Protein AF-A0A2H9RMG1-F1 (afdb_monomer_lite)

Secondary structure (DSSP, 8-state):
-EEEEEEE-SS--HHHHHHHHH--SEEEE-GGGS-TT-HHHHHHHHHIIIIII-SEEEEEE-TT-PPPHHHHHHHHHHHHTT-EEEEEE-SSS--HHHHHH-SEEESSHHHHHHHHHH-SSPPPSSPPPPPP---SS--EEEEEES-GGGHHHHHHHHTTSEEE---TTS-HHHHHTT-SEEEEEE-TTSPPPHHHHHHHHHHHHTT--EEEEE--SS--HHHHHH-SEEEESTTHHHHHHHHHH-GGGGSPPHHHHHHHHHHHHHHHTT----TTS--------EEEE-S-HHHHHHHHHHS-TT-EEESS--TT--EEEEEE-TTTTS-HHHHHHHHHHHHTT--EEEEE--SS--HHHHTTSS----SS-THHHHHHHHHH--THHHHTT--SHHHHHHTT--

Foldseek 3Di:
DAAEEEFFDPPDCVLVVVCVVQADLHNYDYLVPADVQFLLSSLCVLCCCLQPVHQEYEYEADEPDDTDLLRLLSLLSCQQQQGAYEYAHCYPDDDPSCVVRHQYYHNDSVVSSVVNNVDNDDGGPHHHQAADDADPQWQEEEEDWPCPVCVVLLVVVVVRHHYDYPDPDDDPSVRPNNGREYEQEDDPPDDRGSGSSSVLSNCQNNVRAYEYEYADPDDDSNSVSSHPYYAYHDCRSVVVVVCSVPVVVVPDDPVVVVVLVVLQVVVVVVPDDDPPDDPDFDAQAEEEEADDPVLLVVLVVQAPPSHDYDPDDDLSHQEYEYEDEPVPVPPPRSVVSVVVCVVNVHFYHYAYPDLPDPVLQCRNFPDHPYDDPVSVVVRVDSNPDTPVVRVVGGDNVVVVSVVSHD

Structure (mmCIF, N/CA/C/O backbone):
data_AF-A0A2H9RMG1-F1
#
_entry.id   AF-A0A2H9RMG1-F1
#
loop_
_atom_site.group_PDB
_atom_site.id
_atom_site.type_symbol
_atom_site.label_atom_id
_atom_site.label_alt_id
_atom_site.label_comp_id
_atom_site.label_asym_id
_atom_site.label_entity_id
_atom_site.label_seq_id
_atom_site.pdbx_PDB_ins_code
_atom_site.Cartn_x
_atom_site.Cartn_y
_atom_site.Cartn_z
_atom_site.occupancy
_atom_site.B_iso_or_equiv
_atom_site.auth_seq_id
_atom_site.auth_comp_id
_atom_site.auth_asym_id
_atom_site.auth_atom_id
_atom_site.pdbx_PDB_model_num
ATOM 1 N N . MET A 1 1 ? -20.054 -7.064 17.976 1.00 65.12 1 MET A N 1
ATOM 2 C CA . MET A 1 1 ? -19.072 -6.031 18.361 1.00 65.12 1 MET A CA 1
ATOM 3 C C . MET A 1 1 ? -18.393 -5.554 17.087 1.00 65.12 1 MET A C 1
ATOM 5 O O . MET A 1 1 ? -18.087 -6.401 16.255 1.00 65.12 1 MET A O 1
ATOM 9 N N . GLU A 1 2 ? -18.265 -4.242 16.871 1.00 84.38 2 GLU A N 1
ATOM 10 C CA . GLU A 1 2 ? -17.514 -3.723 15.718 1.00 84.38 2 GLU A CA 1
ATOM 11 C C . GLU A 1 2 ? -16.011 -3.950 15.925 1.00 84.38 2 GLU A C 1
ATOM 13 O O . GLU A 1 2 ? -15.525 -3.994 17.053 1.00 84.38 2 GLU A O 1
ATOM 18 N N . THR A 1 3 ? -15.284 -4.123 14.829 1.00 90.62 3 THR A N 1
ATOM 19 C CA . THR A 1 3 ? -13.839 -4.359 14.812 1.00 90.62 3 THR A CA 1
ATOM 20 C C . THR A 1 3 ? -13.107 -3.094 14.369 1.00 90.62 3 THR A C 1
ATOM 22 O O . THR A 1 3 ? -13.539 -2.408 13.432 1.00 90.62 3 THR A O 1
ATOM 25 N N . GLY A 1 4 ? -12.009 -2.777 15.052 1.00 91.75 4 GLY A N 1
ATOM 26 C CA . GLY A 1 4 ? -11.131 -1.652 14.734 1.00 91.75 4 GLY A CA 1
ATOM 27 C C . GLY A 1 4 ? -9.724 -2.133 14.398 1.00 91.75 4 GLY A C 1
ATOM 28 O O . GLY A 1 4 ? -9.275 -3.115 14.970 1.00 91.75 4 GLY A O 1
ATOM 29 N N . TYR A 1 5 ? -9.021 -1.448 13.502 1.00 94.25 5 TYR A N 1
ATOM 30 C CA . TYR A 1 5 ? -7.626 -1.753 13.165 1.00 94.25 5 TYR A CA 1
ATOM 31 C C . TYR A 1 5 ? -6.718 -0.563 13.481 1.00 94.25 5 TYR A C 1
ATOM 33 O O . TYR A 1 5 ? -7.057 0.574 13.135 1.00 94.25 5 TYR A O 1
ATOM 41 N N . LEU A 1 6 ? -5.588 -0.819 14.145 1.00 91.94 6 LEU A N 1
ATOM 42 C CA . LEU A 1 6 ? -4.650 0.214 14.597 1.00 91.94 6 LEU A CA 1
ATOM 43 C C . LEU A 1 6 ? -3.576 0.508 13.538 1.00 91.94 6 LEU A C 1
ATOM 45 O O . LEU A 1 6 ? -2.721 -0.327 13.261 1.00 91.94 6 LEU A O 1
ATOM 49 N N . VAL A 1 7 ? -3.555 1.729 13.005 1.00 91.31 7 VAL A N 1
ATOM 50 C CA . VAL A 1 7 ? -2.610 2.196 11.977 1.00 91.31 7 VAL A CA 1
ATOM 51 C C . VAL A 1 7 ? -1.632 3.210 12.563 1.00 91.31 7 VAL A C 1
ATOM 53 O O . VAL A 1 7 ? -2.032 4.209 13.153 1.00 91.31 7 VAL A O 1
ATOM 56 N N . GLY A 1 8 ? -0.330 3.005 12.361 1.00 84.25 8 GLY A N 1
ATOM 57 C CA . GLY A 1 8 ? 0.684 3.994 12.736 1.00 84.25 8 GLY A CA 1
ATOM 58 C C . GLY A 1 8 ? 2.094 3.420 12.827 1.00 84.25 8 GLY A C 1
ATOM 59 O O . GLY A 1 8 ? 2.341 2.253 12.527 1.00 84.25 8 GLY A O 1
ATOM 60 N N . SER A 1 9 ? 3.056 4.231 13.268 1.00 77.38 9 SER A N 1
ATOM 61 C CA . SER A 1 9 ? 4.454 3.785 13.377 1.00 77.38 9 SER A CA 1
ATOM 62 C C . SER A 1 9 ? 4.646 2.718 14.461 1.00 77.38 9 SER A C 1
ATOM 64 O O . SER A 1 9 ? 4.092 2.839 15.552 1.00 77.38 9 SER A O 1
ATOM 66 N N . PHE A 1 10 ? 5.478 1.706 14.193 1.00 70.56 10 PHE A N 1
ATOM 67 C CA . PHE A 1 10 ? 5.946 0.726 15.188 1.00 70.56 10 PHE A CA 1
ATOM 68 C C . PHE A 1 10 ? 7.078 1.256 16.079 1.00 70.56 10 PHE A C 1
ATOM 70 O O . PHE A 1 10 ? 7.370 0.659 17.107 1.00 70.56 10 PHE A O 1
ATOM 77 N N . SER A 1 11 ? 7.709 2.379 15.715 1.00 65.44 11 SER A N 1
ATOM 78 C CA . SER A 1 11 ? 8.874 2.927 16.430 1.00 65.44 11 SER A CA 1
ATOM 79 C C . SER A 1 11 ? 8.563 3.422 17.848 1.00 65.44 11 SER A C 1
ATOM 81 O O . SER A 1 11 ? 9.476 3.660 18.627 1.00 65.44 11 SER A O 1
ATOM 83 N N . ASN A 1 12 ? 7.284 3.631 18.157 1.00 67.12 12 ASN A N 1
ATOM 84 C CA . ASN A 1 12 ? 6.780 3.945 19.485 1.00 67.12 12 ASN A CA 1
ATOM 85 C C . ASN A 1 12 ? 5.403 3.285 19.601 1.00 67.12 12 ASN A C 1
ATOM 87 O O . ASN A 1 12 ? 4.465 3.760 18.966 1.00 67.12 12 ASN A O 1
ATOM 91 N N . SER A 1 13 ? 5.295 2.154 20.300 1.00 70.44 13 SER A N 1
ATOM 92 C CA . SER A 1 13 ? 4.052 1.374 20.369 1.00 70.44 13 SER A CA 1
ATOM 93 C C . SER A 1 13 ? 3.176 1.699 21.576 1.00 70.44 13 SER A C 1
ATOM 95 O O . SER A 1 13 ? 2.075 1.165 21.635 1.00 70.44 13 SER A O 1
ATOM 97 N N . SER A 1 14 ? 3.611 2.576 22.490 1.00 83.56 14 SER A N 1
ATOM 98 C CA . SER A 1 14 ? 2.867 2.878 23.724 1.00 83.56 14 SER A CA 1
ATOM 99 C C . SER A 1 14 ? 1.464 3.425 23.457 1.00 83.56 14 SER A C 1
ATOM 101 O O . SER A 1 14 ? 0.536 3.121 24.197 1.00 83.56 14 SER A O 1
ATOM 103 N N . TRP A 1 15 ? 1.277 4.163 22.359 1.00 88.75 15 TRP A N 1
ATOM 104 C CA . TRP A 1 15 ? -0.052 4.595 21.930 1.00 88.75 15 TRP A CA 1
ATOM 105 C C . TRP A 1 15 ? -0.954 3.398 21.602 1.00 88.75 15 TRP A C 1
ATOM 107 O O . TRP A 1 15 ? -2.116 3.400 21.976 1.00 88.75 15 TRP A O 1
ATOM 117 N N . ARG A 1 16 ? -0.448 2.332 20.959 1.00 90.62 16 ARG A N 1
ATOM 118 C CA . ARG A 1 16 ? -1.270 1.141 20.671 1.00 90.62 16 ARG A CA 1
ATOM 119 C C . ARG A 1 16 ? -1.731 0.494 21.959 1.00 90.62 16 ARG A C 1
ATOM 121 O O . ARG A 1 16 ? -2.907 0.174 22.070 1.00 90.62 16 ARG A O 1
ATOM 128 N N . ASP A 1 17 ? -0.809 0.333 22.905 1.00 91.25 17 ASP A N 1
ATOM 129 C CA . ASP A 1 17 ? -1.108 -0.228 24.221 1.00 91.25 17 ASP A CA 1
ATOM 130 C C . ASP A 1 17 ? -2.188 0.616 24.917 1.00 91.25 17 ASP A C 1
ATOM 132 O O . ASP A 1 17 ? -3.191 0.069 25.368 1.00 91.25 17 ASP A O 1
ATOM 136 N N . PHE A 1 18 ? -2.088 1.948 24.847 1.00 93.94 18 PHE A N 1
ATOM 137 C CA . PHE A 1 18 ? -3.126 2.854 25.341 1.00 93.94 18 PHE A CA 1
ATOM 138 C C . PHE A 1 18 ? -4.505 2.605 24.700 1.00 93.94 18 PHE A C 1
ATOM 140 O O . PHE A 1 18 ? -5.491 2.467 25.427 1.00 93.94 18 PHE A O 1
ATOM 147 N N . TYR A 1 19 ? -4.616 2.495 23.368 1.00 95.00 19 TYR A N 1
ATOM 148 C CA . TYR A 1 19 ? -5.911 2.188 22.732 1.00 95.00 19 TYR A CA 1
ATOM 149 C C . TYR A 1 19 ? -6.415 0.787 23.097 1.00 95.00 19 TYR A C 1
ATOM 151 O O . TYR A 1 19 ? -7.602 0.635 23.376 1.00 95.00 19 TYR A O 1
ATOM 159 N N . LEU A 1 20 ? -5.543 -0.225 23.127 1.00 94.06 20 LEU A N 1
ATOM 160 C CA . LEU A 1 20 ? -5.902 -1.601 23.497 1.00 94.06 20 LEU A CA 1
ATOM 161 C C . LEU A 1 20 ? -6.436 -1.689 24.933 1.00 94.06 20 LEU A C 1
ATOM 163 O O . LEU A 1 20 ? -7.386 -2.423 25.205 1.00 94.06 20 LEU A O 1
ATOM 167 N N . GLU A 1 21 ? -5.856 -0.920 25.850 1.00 95.88 21 GLU A N 1
ATOM 168 C CA . GLU A 1 21 ? -6.264 -0.885 27.250 1.00 95.88 21 GLU A CA 1
ATOM 169 C C . GLU A 1 21 ? -7.537 -0.069 27.478 1.00 95.88 21 GLU A C 1
ATOM 171 O O . GLU A 1 21 ? -8.336 -0.431 28.346 1.00 95.88 21 GLU A O 1
ATOM 176 N N . ASN A 1 22 ? -7.760 1.006 26.716 1.00 96.94 22 ASN A N 1
ATOM 177 C CA . ASN A 1 22 ? -8.802 1.986 27.030 1.00 96.94 22 ASN A CA 1
ATOM 178 C C . ASN A 1 22 ? -10.025 1.943 26.100 1.00 96.94 22 ASN A C 1
ATOM 180 O O . ASN A 1 22 ? -11.105 2.373 26.508 1.00 96.94 22 ASN A O 1
ATOM 184 N N . VAL A 1 23 ? -9.929 1.380 24.893 1.00 94.94 23 VAL A N 1
ATOM 185 C CA . VAL A 1 23 ? -11.098 1.153 24.027 1.00 94.94 23 VAL A CA 1
ATOM 186 C C . VAL A 1 23 ? -11.829 -0.116 24.462 1.00 94.94 23 VAL A C 1
ATOM 188 O O . VAL A 1 23 ? -11.257 -1.201 24.500 1.00 94.94 23 VAL A O 1
ATOM 191 N N . LYS A 1 24 ? -13.120 0.013 24.785 1.00 91.25 24 LYS A N 1
ATOM 192 C CA . LYS A 1 24 ? -13.972 -1.092 25.268 1.00 91.25 24 LYS A CA 1
ATOM 193 C C . LYS A 1 24 ? -15.101 -1.455 24.308 1.00 91.25 24 LYS A C 1
ATOM 195 O O . LYS A 1 24 ? -15.663 -2.543 24.407 1.00 91.25 24 LYS A O 1
ATOM 200 N N . THR A 1 25 ? -15.442 -0.560 23.385 1.00 91.25 25 THR A N 1
ATOM 201 C CA . THR A 1 25 ? -16.570 -0.733 22.455 1.00 91.25 25 THR A CA 1
ATOM 202 C C . THR A 1 25 ? -16.189 -1.419 21.141 1.00 91.25 25 THR A C 1
ATOM 204 O O . THR A 1 25 ? -17.072 -1.924 20.444 1.00 91.25 25 THR A O 1
ATOM 207 N N . LEU A 1 26 ? -14.893 -1.490 20.816 1.00 91.38 26 LEU A N 1
ATOM 208 C CA . LEU A 1 26 ? -14.371 -2.142 19.614 1.00 91.38 26 LEU A CA 1
ATOM 209 C C . LEU A 1 26 ? -13.474 -3.329 19.965 1.00 91.38 26 LEU A C 1
ATOM 211 O O . LEU A 1 26 ? -12.643 -3.246 20.865 1.00 91.38 26 LEU A O 1
ATOM 215 N N . ALA A 1 27 ? -13.581 -4.400 19.181 1.00 91.44 27 ALA A N 1
ATOM 216 C CA . ALA A 1 27 ? -12.562 -5.440 19.142 1.00 91.44 27 ALA A CA 1
ATOM 217 C C . ALA A 1 27 ? -11.395 -4.938 18.279 1.00 91.44 27 ALA A C 1
ATOM 219 O O . ALA A 1 27 ? -11.506 -4.876 17.052 1.00 91.44 27 ALA A O 1
ATOM 220 N N . LEU A 1 28 ? -10.310 -4.513 18.925 1.00 92.06 28 LEU A N 1
ATOM 221 C CA . LEU A 1 28 ? -9.150 -3.954 18.240 1.00 92.06 28 LEU A CA 1
ATOM 222 C C . LEU A 1 28 ? -8.215 -5.053 17.734 1.00 92.06 28 LEU A C 1
ATOM 224 O O . LEU A 1 28 ? -7.797 -5.930 18.486 1.00 92.06 28 LEU A O 1
ATOM 228 N N . ASN A 1 29 ? -7.876 -4.969 16.455 1.00 88.81 29 ASN A N 1
ATOM 229 C CA . ASN A 1 29 ? -6.827 -5.738 15.821 1.00 88.81 29 ASN A CA 1
ATOM 230 C C . ASN A 1 29 ? -5.506 -4.947 15.911 1.00 88.81 29 ASN A C 1
ATOM 232 O O . ASN A 1 29 ? -5.428 -3.784 15.493 1.00 88.81 29 ASN A O 1
ATOM 236 N N . ASP A 1 30 ? -4.486 -5.597 16.477 1.00 84.06 30 ASP A N 1
ATOM 237 C CA . ASP A 1 30 ? -3.131 -5.074 16.608 1.00 84.06 30 ASP A CA 1
ATOM 238 C C . ASP A 1 30 ? -2.196 -5.700 15.554 1.00 84.06 30 ASP A C 1
ATOM 240 O O . ASP A 1 30 ? -1.881 -6.894 15.658 1.00 84.06 30 ASP A O 1
ATOM 244 N N . PRO A 1 31 ? -1.653 -4.900 14.616 1.00 78.38 31 PRO A N 1
ATOM 245 C CA . PRO A 1 31 ? -0.713 -5.375 13.600 1.00 78.38 31 PRO A CA 1
ATOM 246 C C . PRO A 1 31 ? 0.540 -6.067 14.161 1.00 78.38 31 PRO A C 1
ATOM 248 O O . PRO A 1 31 ? 1.201 -6.827 13.456 1.00 78.38 31 PRO A O 1
ATOM 251 N N . ARG A 1 32 ? 0.911 -5.827 15.432 1.00 77.12 32 ARG A N 1
ATOM 252 C CA . ARG A 1 32 ? 2.043 -6.521 16.081 1.00 77.12 32 ARG A CA 1
ATOM 253 C C . ARG A 1 32 ? 1.809 -8.025 16.241 1.00 77.12 32 ARG A C 1
ATOM 255 O O . ARG A 1 32 ? 2.771 -8.764 16.422 1.00 77.12 32 ARG A O 1
ATOM 262 N N . THR A 1 33 ? 0.555 -8.468 16.194 1.00 75.88 33 THR A N 1
ATOM 263 C CA . THR A 1 33 ? 0.169 -9.875 16.373 1.00 75.88 33 THR A CA 1
ATOM 264 C C . THR A 1 33 ? 0.079 -10.653 15.058 1.00 75.88 33 THR A C 1
ATOM 266 O O . THR A 1 33 ? -0.127 -11.865 15.083 1.00 75.88 33 THR A O 1
ATOM 269 N N . HIS A 1 34 ? 0.254 -9.981 13.917 1.00 70.25 34 HIS A N 1
ATOM 270 C CA . HIS A 1 34 ? 0.175 -10.592 12.591 1.00 70.25 34 HIS A CA 1
ATOM 271 C C . HIS A 1 34 ? 1.422 -11.406 12.242 1.00 70.25 34 HIS A C 1
ATOM 273 O O . HIS A 1 34 ? 2.535 -11.119 12.698 1.00 70.25 34 HIS A O 1
ATOM 279 N N . GLU A 1 35 ? 1.252 -12.428 11.402 1.00 58.03 35 GLU A N 1
ATOM 280 C CA . GLU A 1 35 ? 2.351 -13.304 11.022 1.00 58.03 35 GLU A CA 1
ATOM 281 C C . GLU A 1 35 ? 3.311 -12.593 10.060 1.00 58.03 35 GLU A C 1
ATOM 283 O O . GLU A 1 35 ? 3.073 -12.446 8.860 1.00 58.03 35 GLU A O 1
ATOM 288 N N . GLN A 1 36 ? 4.490 -12.232 10.567 1.00 56.91 36 GLN A N 1
ATOM 289 C CA . GLN A 1 36 ? 5.537 -11.574 9.779 1.00 56.91 36 GLN A CA 1
ATOM 290 C C . GLN A 1 36 ? 6.405 -12.555 8.971 1.00 56.91 36 GLN A C 1
ATOM 292 O O . GLN A 1 36 ? 7.594 -12.323 8.756 1.00 56.91 36 GLN A O 1
ATOM 297 N N . SER A 1 37 ? 5.838 -13.673 8.512 1.00 42.31 37 SER A N 1
ATOM 298 C CA . SER A 1 37 ? 6.599 -14.715 7.805 1.00 42.31 37 SER A CA 1
ATOM 299 C C . SER A 1 37 ? 7.000 -14.308 6.379 1.00 42.31 37 SER A C 1
ATOM 301 O O . SER A 1 37 ? 7.954 -14.851 5.822 1.00 42.31 37 SER A O 1
ATOM 303 N N . SER A 1 38 ? 6.314 -13.326 5.776 1.00 46.25 38 SER A N 1
ATOM 304 C CA . SER A 1 38 ? 6.755 -12.654 4.547 1.00 46.25 38 SER A CA 1
ATOM 305 C C . SER A 1 38 ? 6.068 -11.301 4.347 1.00 46.25 38 SER A C 1
ATOM 307 O O . SER A 1 38 ? 4.957 -11.084 4.806 1.00 46.25 38 SER A O 1
ATOM 309 N N . ILE A 1 39 ? 6.667 -10.412 3.550 1.00 52.41 39 ILE A N 1
ATOM 310 C CA . ILE A 1 39 ? 6.064 -9.107 3.212 1.00 52.41 39 ILE A CA 1
ATOM 311 C C . ILE A 1 39 ? 4.753 -9.213 2.427 1.00 52.41 39 ILE A C 1
ATOM 313 O O . ILE A 1 39 ? 3.907 -8.335 2.549 1.00 52.41 39 ILE A O 1
ATOM 317 N N . LYS A 1 40 ? 4.563 -10.261 1.608 1.00 52.53 40 LYS A N 1
ATOM 318 C CA . LYS A 1 40 ? 3.265 -10.440 0.938 1.00 52.53 40 LYS A CA 1
ATOM 319 C C . LYS A 1 40 ? 2.202 -10.842 1.954 1.00 52.53 40 LYS A C 1
ATOM 321 O O . LYS A 1 40 ? 1.119 -10.286 1.903 1.00 52.53 40 LYS A O 1
ATOM 326 N N . ARG A 1 41 ? 2.525 -11.772 2.853 1.00 55.16 41 ARG A N 1
ATOM 327 C CA . ARG A 1 41 ? 1.591 -12.223 3.881 1.00 55.16 41 ARG A CA 1
ATOM 328 C C . ARG A 1 41 ? 1.269 -11.111 4.873 1.00 55.16 41 ARG A C 1
ATOM 330 O O . ARG A 1 41 ? 0.099 -10.885 5.115 1.00 55.16 41 ARG A O 1
ATOM 337 N N . LEU A 1 42 ? 2.274 -10.351 5.307 1.00 56.53 42 LEU A N 1
ATOM 338 C CA . LEU A 1 42 ? 2.092 -9.145 6.113 1.00 56.53 42 LEU A CA 1
ATOM 339 C C . LEU A 1 42 ? 1.134 -8.164 5.428 1.00 56.53 42 LEU A C 1
ATOM 341 O O . LEU A 1 42 ? 0.157 -7.753 6.029 1.00 56.53 42 LEU A O 1
ATOM 345 N N . ASN A 1 43 ? 1.344 -7.855 4.145 1.00 63.44 43 ASN A N 1
ATOM 346 C CA . ASN A 1 43 ? 0.417 -6.992 3.413 1.00 63.44 43 ASN A CA 1
ATOM 347 C C . ASN A 1 43 ? -0.980 -7.625 3.255 1.00 63.44 43 ASN A C 1
ATOM 349 O O . ASN A 1 43 ? -1.978 -6.928 3.359 1.00 63.44 43 ASN A O 1
ATOM 353 N N . ASP A 1 44 ? -1.085 -8.919 2.961 1.00 66.38 44 ASP A N 1
ATOM 354 C CA . ASP A 1 44 ? -2.384 -9.573 2.769 1.00 66.38 44 ASP A CA 1
ATOM 355 C C . ASP A 1 44 ? -3.170 -9.653 4.096 1.00 66.38 44 ASP A C 1
ATOM 357 O O . ASP A 1 44 ? -4.388 -9.468 4.093 1.00 66.38 44 ASP A O 1
ATOM 361 N N . GLU A 1 45 ? -2.486 -9.876 5.221 1.00 67.62 45 GLU A N 1
ATOM 362 C CA . GLU A 1 45 ? -3.054 -9.865 6.572 1.00 67.62 45 GLU A CA 1
ATOM 363 C C . GLU A 1 45 ? -3.409 -8.440 7.002 1.00 67.62 45 GLU A C 1
ATOM 365 O O . GLU A 1 45 ? -4.573 -8.190 7.297 1.00 67.62 45 GLU A O 1
ATOM 370 N N . ASP A 1 46 ? -2.486 -7.478 6.923 1.00 72.75 46 ASP A N 1
ATOM 371 C CA . ASP A 1 46 ? -2.734 -6.079 7.296 1.00 72.75 46 ASP A CA 1
ATOM 372 C C . ASP A 1 46 ? -3.876 -5.473 6.470 1.00 72.75 46 ASP A C 1
ATOM 374 O O . ASP A 1 46 ? -4.822 -4.921 7.027 1.00 72.75 46 ASP A O 1
ATOM 378 N N . PHE A 1 47 ? -3.871 -5.623 5.139 1.00 76.31 47 PHE A N 1
ATOM 379 C CA . PHE A 1 47 ? -4.947 -5.097 4.287 1.00 76.31 47 PHE A CA 1
ATOM 380 C C . PHE A 1 47 ? -6.232 -5.933 4.366 1.00 76.31 47 PHE A C 1
ATOM 382 O O . PHE A 1 47 ? -7.324 -5.401 4.150 1.00 76.31 47 PHE A O 1
ATOM 389 N N . GLY A 1 48 ? -6.142 -7.225 4.687 1.00 74.31 48 GLY A N 1
ATOM 390 C CA . GLY A 1 48 ? -7.302 -8.073 4.950 1.00 74.31 48 GLY A CA 1
ATOM 391 C C . GLY A 1 48 ? -8.015 -7.684 6.246 1.00 74.31 48 GLY A C 1
ATOM 392 O O . GLY A 1 48 ? -9.242 -7.525 6.268 1.00 74.31 48 GLY A O 1
ATOM 393 N N . GLU A 1 49 ? -7.253 -7.479 7.314 1.00 77.38 49 GLU A N 1
ATOM 394 C CA . GLU A 1 49 ? -7.738 -7.088 8.635 1.00 77.38 49 GLU A CA 1
ATOM 395 C C . GLU A 1 49 ? -8.233 -5.639 8.639 1.00 77.38 49 GLU A C 1
ATOM 397 O O . GLU A 1 49 ? -9.378 -5.381 9.016 1.00 77.38 49 GLU A O 1
ATOM 402 N N . ASN A 1 50 ? -7.443 -4.702 8.114 1.00 77.31 50 ASN A N 1
ATOM 403 C CA . ASN A 1 50 ? -7.823 -3.300 7.944 1.00 77.31 50 ASN A CA 1
ATOM 404 C C . ASN A 1 50 ? -9.027 -3.132 7.003 1.00 77.31 50 ASN A C 1
ATOM 406 O O . ASN A 1 50 ? -10.045 -2.510 7.341 1.00 77.31 50 ASN A O 1
ATOM 410 N N . GLY A 1 51 ? -8.896 -3.671 5.792 1.00 66.31 51 GLY A N 1
ATOM 411 C CA . GLY A 1 51 ? -9.784 -3.378 4.681 1.00 66.31 51 GLY A CA 1
ATOM 412 C C . GLY A 1 51 ? -11.089 -4.153 4.763 1.00 66.31 51 GLY A C 1
ATOM 413 O O . GLY A 1 51 ? -12.167 -3.561 4.694 1.00 66.31 51 GLY A O 1
ATOM 414 N N . THR A 1 52 ? -11.012 -5.478 4.890 1.00 70.19 52 THR A N 1
ATOM 415 C CA . THR A 1 52 ? -12.193 -6.354 4.806 1.00 70.19 52 THR A CA 1
ATOM 416 C C . THR A 1 52 ? -12.828 -6.711 6.142 1.00 70.19 52 THR A C 1
ATOM 418 O O . THR A 1 52 ? -14.048 -6.851 6.179 1.00 70.19 52 THR A O 1
ATOM 421 N N . LYS A 1 53 ? -12.044 -6.893 7.209 1.00 77.56 53 LYS A N 1
ATOM 422 C CA . LYS A 1 53 ? -12.565 -7.428 8.480 1.00 77.56 53 LYS A CA 1
ATOM 423 C C . LYS A 1 53 ? -12.883 -6.353 9.511 1.00 77.56 53 LYS A C 1
ATOM 425 O O . LYS A 1 53 ? -13.766 -6.562 10.339 1.00 77.56 53 LYS A O 1
ATOM 430 N N . SER A 1 54 ? -12.200 -5.214 9.458 1.00 84.44 54 SER A N 1
ATOM 431 C CA . SER A 1 54 ? -12.453 -4.085 10.353 1.00 84.44 54 SER A CA 1
ATOM 432 C C . SER A 1 54 ? -13.520 -3.157 9.788 1.00 84.44 54 SER A C 1
ATOM 434 O O . SER A 1 54 ? -13.588 -2.946 8.580 1.00 84.44 54 SER A O 1
ATOM 436 N N . ASN A 1 55 ? -14.320 -2.521 10.641 1.00 84.94 55 ASN A N 1
ATOM 437 C CA . ASN A 1 55 ? -15.259 -1.460 10.234 1.00 84.94 55 ASN A CA 1
ATOM 438 C C . ASN A 1 55 ? -14.634 -0.068 10.387 1.00 84.94 55 ASN A C 1
ATOM 440 O O . ASN A 1 55 ? -14.928 0.850 9.614 1.00 84.94 55 ASN A O 1
ATOM 444 N N . VAL A 1 56 ? -13.710 0.049 11.339 1.00 92.56 56 VAL A N 1
ATOM 445 C CA . VAL A 1 56 ? -13.051 1.292 11.736 1.00 92.56 56 VAL A CA 1
ATOM 446 C C . VAL A 1 56 ? -11.540 1.129 11.599 1.00 92.56 56 VAL A C 1
ATOM 448 O O . VAL A 1 56 ? -10.993 0.078 11.919 1.00 92.56 56 VAL A O 1
ATOM 451 N N . VAL A 1 57 ? -10.863 2.163 11.114 1.00 94.88 57 VAL A N 1
ATOM 452 C CA . VAL A 1 57 ? -9.413 2.326 11.267 1.00 94.88 57 VAL A CA 1
ATOM 453 C C . VAL A 1 57 ? -9.169 3.428 12.276 1.00 94.88 57 VAL A C 1
ATOM 455 O O . VAL A 1 57 ? -9.786 4.487 12.176 1.00 94.88 57 VAL A O 1
ATOM 458 N N . ILE A 1 58 ? -8.269 3.173 13.219 1.00 95.19 58 ILE A N 1
ATOM 459 C CA . ILE A 1 58 ? -7.762 4.163 14.162 1.00 95.19 58 ILE A CA 1
ATOM 460 C C . ILE A 1 58 ? -6.317 4.427 13.774 1.00 95.19 58 ILE A C 1
ATOM 462 O O . ILE A 1 58 ? -5.457 3.560 13.913 1.00 95.19 58 ILE A O 1
ATOM 466 N N . LEU A 1 59 ? -6.068 5.612 13.242 1.00 94.81 59 LEU A N 1
ATOM 467 C CA . LEU A 1 59 ? -4.763 6.064 12.815 1.00 94.81 59 LEU A CA 1
ATOM 468 C C . LEU A 1 59 ? -4.166 6.986 13.870 1.00 94.81 59 LEU A C 1
ATOM 470 O O . LEU A 1 59 ? -4.820 7.928 14.308 1.00 94.81 59 LEU A O 1
ATOM 474 N N . HIS A 1 60 ? -2.905 6.753 14.221 1.00 93.38 60 HIS A N 1
ATOM 475 C CA . HIS A 1 60 ? -2.180 7.579 15.175 1.00 93.38 60 HIS A CA 1
ATOM 476 C C . HIS A 1 60 ? -0.872 8.120 14.588 1.00 93.38 60 HIS A C 1
ATOM 478 O O . HIS A 1 60 ? -0.005 7.364 14.126 1.00 93.38 60 HIS A O 1
ATOM 484 N N . ARG A 1 61 ? -0.706 9.444 14.658 1.00 91.56 61 ARG A N 1
ATOM 485 C CA . ARG A 1 61 ? 0.508 10.158 14.260 1.00 91.56 61 ARG A CA 1
ATOM 486 C C . ARG A 1 61 ? 1.097 10.904 15.459 1.00 91.56 61 ARG A C 1
ATOM 488 O O . ARG A 1 61 ? 0.552 11.898 15.927 1.00 91.56 61 ARG A O 1
ATOM 495 N N . ASN A 1 62 ? 2.264 10.433 15.904 1.00 86.81 62 ASN A N 1
ATOM 496 C CA . ASN A 1 62 ? 3.032 11.045 16.990 1.00 86.81 62 ASN A CA 1
ATOM 497 C C . ASN A 1 62 ? 3.466 12.486 16.657 1.00 86.81 62 ASN A C 1
ATOM 499 O O . ASN A 1 62 ? 3.769 12.813 15.503 1.00 86.81 62 ASN A O 1
ATOM 503 N N . GLN A 1 63 ? 3.611 13.306 17.699 1.00 88.50 63 GLN A N 1
ATOM 504 C CA . GLN A 1 63 ? 4.143 14.662 17.592 1.00 88.50 63 GLN A CA 1
ATOM 505 C C . GLN A 1 63 ? 5.577 14.653 17.034 1.00 88.50 63 GLN A C 1
ATOM 507 O O . GLN A 1 63 ? 6.431 13.870 17.453 1.00 88.50 63 GLN A O 1
ATOM 512 N N . GLY A 1 64 ? 5.839 15.518 16.056 1.00 83.19 64 GLY A N 1
ATOM 513 C CA . GLY A 1 64 ? 7.116 15.644 15.356 1.00 83.19 64 GLY A CA 1
ATOM 514 C C . GLY A 1 64 ? 7.489 14.444 14.481 1.00 83.19 64 GLY A C 1
ATOM 515 O O . GLY A 1 64 ? 8.640 14.345 14.053 1.00 83.19 64 GLY A O 1
ATOM 516 N N . LYS A 1 65 ? 6.571 13.499 14.233 1.00 82.06 65 LYS A N 1
ATOM 517 C CA . LYS A 1 65 ? 6.840 12.288 13.445 1.00 82.06 65 LYS A CA 1
ATOM 518 C C . LYS A 1 65 ? 5.929 12.193 12.225 1.00 82.06 65 LYS A C 1
ATOM 520 O O . LYS A 1 65 ? 4.768 12.605 12.234 1.00 82.06 65 LYS A O 1
ATOM 525 N N . SER A 1 66 ? 6.460 11.602 11.161 1.00 75.62 66 SER A N 1
ATOM 526 C CA . SER A 1 66 ? 5.660 11.109 10.044 1.00 75.62 66 SER A CA 1
ATOM 527 C C . SER A 1 66 ? 5.020 9.764 10.396 1.00 75.62 66 SER A C 1
ATOM 529 O O . SER A 1 66 ? 5.462 9.052 11.304 1.00 75.62 66 SER A O 1
ATOM 531 N N . LEU A 1 67 ? 3.972 9.405 9.658 1.00 80.81 67 LEU A N 1
ATOM 532 C CA . LEU A 1 67 ? 3.462 8.040 9.665 1.00 80.81 67 LEU A CA 1
ATOM 533 C C . LEU A 1 67 ? 4.444 7.077 8.991 1.00 80.81 67 LEU A C 1
ATOM 535 O O . LEU A 1 67 ? 5.313 7.480 8.213 1.00 80.81 67 LEU A O 1
ATOM 539 N N . GLY A 1 68 ? 4.263 5.783 9.261 1.00 78.88 68 GLY A N 1
ATOM 540 C CA . GLY A 1 68 ? 4.903 4.746 8.463 1.00 78.88 68 GLY A CA 1
ATOM 541 C C . GLY A 1 68 ? 4.423 4.821 7.014 1.00 78.88 68 GLY A C 1
ATOM 542 O O . GLY A 1 68 ? 3.262 5.130 6.752 1.00 78.88 68 GLY A O 1
ATOM 543 N N . THR A 1 69 ? 5.304 4.517 6.061 1.00 77.25 69 THR A N 1
ATOM 544 C CA . THR A 1 69 ? 4.994 4.593 4.626 1.00 77.25 69 THR A CA 1
ATOM 545 C C . THR A 1 69 ? 3.713 3.833 4.267 1.00 77.25 69 THR A C 1
ATOM 547 O O . THR A 1 69 ? 2.868 4.360 3.552 1.00 77.25 69 THR A O 1
ATOM 550 N N . THR A 1 70 ? 3.519 2.623 4.801 1.00 83.12 70 THR A N 1
ATOM 551 C CA . THR A 1 70 ? 2.328 1.792 4.543 1.00 83.12 70 THR A CA 1
ATOM 552 C C . THR A 1 70 ? 1.035 2.359 5.116 1.00 83.12 70 THR A C 1
ATOM 554 O O . THR A 1 70 ? -0.025 2.085 4.559 1.00 83.12 70 THR A O 1
ATOM 557 N N . SER A 1 71 ? 1.103 3.201 6.149 1.00 89.25 71 SER A N 1
ATOM 558 C CA . SER A 1 71 ? -0.078 3.767 6.808 1.00 89.25 71 SER A CA 1
ATOM 559 C C . SER A 1 71 ? -0.935 4.605 5.865 1.00 89.25 71 SER A C 1
ATOM 561 O O . SER A 1 71 ? -2.159 4.552 5.927 1.00 89.25 71 SER A O 1
ATOM 563 N N . TYR A 1 72 ? -0.326 5.319 4.916 1.00 92.31 72 TYR A N 1
ATOM 564 C CA . TYR A 1 72 ? -1.095 6.054 3.909 1.00 92.31 72 TYR A CA 1
ATOM 565 C C . TYR A 1 72 ? -1.842 5.118 2.947 1.00 92.31 72 TYR A C 1
ATOM 567 O O . TYR A 1 72 ? -2.975 5.411 2.563 1.00 92.31 72 TYR A O 1
ATOM 575 N N . ALA A 1 73 ? -1.259 3.968 2.591 1.00 91.75 73 ALA A N 1
ATOM 576 C CA . ALA A 1 73 ? -1.940 2.964 1.772 1.00 91.75 73 ALA A CA 1
ATOM 577 C C . ALA A 1 73 ? -3.083 2.292 2.545 1.00 91.75 73 ALA A C 1
ATOM 579 O O . ALA A 1 73 ? -4.148 2.054 1.982 1.00 91.75 73 ALA A O 1
ATOM 580 N N . GLU A 1 74 ? -2.894 2.039 3.837 1.00 91.88 74 GLU A N 1
ATOM 581 C CA . GLU A 1 74 ? -3.924 1.529 4.743 1.00 91.88 74 GLU A CA 1
ATOM 582 C C . GLU A 1 74 ? -5.139 2.472 4.823 1.00 91.88 74 GLU A C 1
ATOM 584 O O . GLU A 1 74 ? -6.283 2.021 4.729 1.00 91.88 74 GLU A O 1
ATOM 589 N N . VAL A 1 75 ? -4.905 3.787 4.907 1.00 93.19 75 VAL A N 1
ATOM 590 C CA . VAL A 1 75 ? -5.961 4.816 4.840 1.00 93.19 75 VAL A CA 1
ATOM 591 C C . VAL A 1 75 ? -6.637 4.820 3.469 1.00 93.19 75 VAL A C 1
ATOM 593 O O . VAL A 1 75 ? -7.865 4.868 3.388 1.00 93.19 75 VAL A O 1
ATOM 596 N N . GLY A 1 76 ? -5.859 4.734 2.387 1.00 93.62 76 GLY A N 1
ATOM 597 C CA . GLY A 1 76 ? -6.379 4.670 1.020 1.00 93.62 76 GLY A CA 1
ATOM 598 C C . GLY A 1 76 ? -7.300 3.473 0.789 1.00 93.62 76 GLY A C 1
ATOM 599 O O . GLY A 1 76 ? -8.411 3.636 0.282 1.00 93.62 76 GLY A O 1
ATOM 600 N N . ASP A 1 77 ? -6.885 2.279 1.215 1.00 92.75 77 ASP A N 1
ATOM 601 C CA . ASP A 1 77 ? -7.695 1.061 1.117 1.00 92.75 77 ASP A CA 1
ATOM 602 C C . ASP A 1 77 ? -9.012 1.223 1.894 1.00 92.75 77 ASP A C 1
ATOM 604 O O . ASP A 1 77 ? -10.102 1.037 1.335 1.00 92.75 77 ASP A O 1
ATOM 608 N N . LYS A 1 78 ? -8.932 1.705 3.144 1.00 93.50 78 LYS A N 1
ATOM 609 C CA . LYS A 1 78 ? -10.114 1.931 3.982 1.00 93.50 78 LYS A CA 1
ATOM 610 C C . LYS A 1 78 ? -11.078 2.947 3.382 1.00 93.50 78 LYS A C 1
ATOM 612 O O . LYS A 1 78 ? -12.297 2.728 3.362 1.00 93.50 78 LYS A O 1
ATOM 617 N N . ARG A 1 79 ? -10.534 4.039 2.843 1.00 92.94 79 ARG A N 1
ATOM 618 C CA . ARG A 1 79 ? -11.296 5.114 2.208 1.00 92.94 79 ARG A CA 1
ATOM 619 C C . ARG A 1 79 ? -12.052 4.618 0.981 1.00 92.94 79 ARG A C 1
ATOM 621 O O . ARG A 1 79 ? -13.211 5.003 0.803 1.00 92.94 79 ARG A O 1
ATOM 628 N N . ALA A 1 80 ? -11.449 3.759 0.154 1.00 92.31 80 ALA A N 1
ATOM 629 C CA . ALA A 1 80 ? -12.127 3.145 -0.993 1.00 92.31 80 ALA A CA 1
ATOM 630 C C . ALA A 1 80 ? -13.322 2.291 -0.567 1.00 92.31 80 ALA A C 1
ATOM 632 O O . ALA A 1 80 ? -14.358 2.303 -1.230 1.00 92.31 80 ALA A O 1
ATOM 633 N N . ARG A 1 81 ? -13.202 1.571 0.547 1.00 91.38 81 ARG A N 1
ATOM 634 C CA . ARG A 1 81 ? -14.256 0.682 1.054 1.00 91.38 81 ARG A CA 1
ATOM 635 C C . ARG A 1 81 ? -15.369 1.412 1.802 1.00 91.38 81 ARG A C 1
ATOM 637 O O . ARG A 1 81 ? -16.357 0.783 2.160 1.00 91.38 81 ARG A O 1
ATOM 644 N N . GLY A 1 82 ? -15.239 2.725 2.011 1.00 91.50 82 GLY A N 1
ATOM 645 C CA . GLY A 1 82 ? -16.209 3.514 2.774 1.00 91.50 82 GLY A CA 1
ATOM 646 C C . GLY A 1 82 ? -16.201 3.180 4.265 1.00 91.50 82 GLY A C 1
ATOM 647 O O . GLY A 1 82 ? -17.225 3.315 4.928 1.00 91.50 82 GLY A O 1
ATOM 648 N N . GLY A 1 83 ? -15.070 2.693 4.782 1.00 91.94 83 GLY A N 1
ATOM 649 C CA . GLY A 1 83 ? -14.895 2.456 6.210 1.00 91.94 83 GLY A CA 1
ATOM 650 C C . GLY A 1 83 ? -14.731 3.761 6.986 1.00 91.94 83 GLY A C 1
ATOM 651 O O . GLY A 1 83 ? -14.398 4.798 6.405 1.00 91.94 83 GLY A O 1
ATOM 652 N N . ALA A 1 84 ? -14.996 3.731 8.293 1.00 95.12 84 ALA A N 1
ATOM 653 C CA . ALA A 1 84 ? -14.732 4.885 9.148 1.00 95.12 84 ALA A CA 1
ATOM 654 C C . ALA A 1 84 ? -13.226 4.987 9.410 1.00 95.12 84 ALA A C 1
ATOM 656 O O . ALA A 1 84 ? -12.573 3.975 9.669 1.00 95.12 84 ALA A O 1
ATOM 657 N N . ILE A 1 85 ? -12.688 6.200 9.335 1.00 96.25 85 ILE A N 1
ATOM 658 C CA . ILE A 1 85 ? -11.279 6.488 9.614 1.00 96.25 85 ILE A CA 1
ATOM 659 C C . ILE A 1 85 ? -11.251 7.521 10.731 1.00 96.25 85 ILE A C 1
ATOM 661 O O . ILE A 1 85 ? -11.785 8.618 10.569 1.00 96.25 85 ILE A O 1
ATOM 665 N N . ILE A 1 86 ? -10.697 7.138 11.871 1.00 97.06 86 ILE A N 1
ATOM 666 C CA . ILE A 1 86 ? -10.473 8.001 13.023 1.00 97.06 86 ILE A CA 1
ATOM 667 C C . ILE A 1 86 ? -8.990 8.320 13.042 1.00 97.06 86 ILE A C 1
ATOM 669 O O . ILE A 1 86 ? -8.179 7.402 13.102 1.00 97.06 86 ILE A O 1
ATOM 673 N N . THR A 1 87 ? -8.644 9.597 12.992 1.00 96.62 87 THR A N 1
ATOM 674 C CA . THR A 1 87 ? -7.257 10.050 13.024 1.00 96.62 87 THR A CA 1
ATOM 675 C C . THR A 1 87 ? -6.999 10.811 14.308 1.00 96.62 87 THR A C 1
ATOM 677 O O . THR A 1 87 ? -7.705 11.768 14.616 1.00 96.62 87 THR A O 1
ATOM 680 N N . THR A 1 88 ? -5.948 10.419 15.013 1.00 95.88 88 THR A N 1
ATOM 681 C CA . THR A 1 88 ? -5.348 11.199 16.089 1.00 95.88 88 THR A CA 1
ATOM 682 C C . THR A 1 88 ? -3.993 11.697 15.602 1.00 95.88 88 THR A C 1
ATOM 684 O O . THR A 1 88 ? -3.050 10.915 15.452 1.00 95.88 88 THR A O 1
ATOM 687 N N . ASP A 1 89 ? -3.901 12.991 15.292 1.00 94.38 89 ASP A N 1
ATOM 688 C CA . ASP A 1 89 ? -2.656 13.629 14.851 1.00 94.38 89 ASP A CA 1
ATOM 689 C C . ASP A 1 89 ? -2.195 14.609 15.926 1.00 94.38 89 ASP A C 1
ATOM 691 O O . ASP A 1 89 ? -2.799 15.664 16.110 1.00 94.38 89 ASP A O 1
ATOM 695 N N . LEU A 1 90 ? -1.117 14.267 16.632 1.00 92.62 90 LEU A N 1
ATOM 696 C CA . LEU A 1 90 ? -0.586 15.074 17.733 1.00 92.62 90 LEU A CA 1
ATOM 697 C C . LEU A 1 90 ? 0.289 16.246 17.249 1.00 92.62 90 LEU A C 1
ATOM 699 O O . LEU A 1 90 ? 0.846 16.988 18.057 1.00 92.62 90 LEU A O 1
ATOM 703 N N . ASN A 1 91 ? 0.465 16.421 15.936 1.00 90.75 91 ASN A N 1
ATOM 704 C CA . ASN A 1 91 ? 1.204 17.558 15.393 1.00 90.75 91 ASN A CA 1
ATOM 705 C C . ASN A 1 91 ? 0.373 18.841 15.424 1.00 90.75 91 ASN A C 1
ATOM 707 O O . ASN A 1 91 ? -0.845 18.814 15.256 1.00 90.75 91 ASN A O 1
ATOM 711 N N . THR A 1 92 ? 1.047 19.981 15.578 1.00 89.19 92 THR A N 1
ATOM 712 C CA . THR A 1 92 ? 0.418 21.300 15.413 1.00 89.19 92 THR A CA 1
ATOM 713 C C . THR A 1 92 ? -0.018 21.510 13.965 1.00 89.19 92 THR A C 1
ATOM 715 O O . THR A 1 92 ? -1.141 21.935 13.714 1.00 89.19 92 THR A O 1
ATOM 718 N N . GLU A 1 93 ? 0.854 21.168 13.013 1.00 91.25 93 GLU A N 1
ATOM 719 C CA . GLU A 1 93 ? 0.533 21.156 11.587 1.00 91.25 93 GLU A CA 1
ATOM 720 C C . GLU A 1 93 ? -0.052 19.795 11.196 1.00 91.25 93 GLU A C 1
ATOM 722 O O . GLU A 1 93 ? 0.624 18.757 11.258 1.00 91.25 93 GLU A O 1
ATOM 727 N N . LYS A 1 94 ? -1.329 19.807 10.812 1.00 90.00 94 LYS A N 1
ATOM 728 C CA . LYS A 1 94 ? -2.071 18.604 10.443 1.00 90.00 94 LYS A CA 1
ATOM 729 C C . LYS A 1 94 ? -1.694 18.129 9.048 1.00 90.00 94 LYS A C 1
ATOM 731 O O . LYS A 1 94 ? -1.402 18.918 8.152 1.00 90.00 94 LYS A O 1
ATOM 736 N N . ASP A 1 95 ? -1.686 16.812 8.858 1.00 90.88 95 ASP A N 1
ATOM 737 C CA . ASP A 1 95 ? -1.511 16.245 7.523 1.00 90.88 95 ASP A CA 1
ATOM 738 C C . ASP A 1 95 ? -2.798 16.420 6.702 1.00 90.88 95 ASP A C 1
ATOM 740 O O . ASP A 1 95 ? -3.778 15.704 6.917 1.00 90.88 95 ASP A O 1
ATOM 744 N N . SER A 1 96 ? -2.769 17.323 5.720 1.00 90.62 96 SER A N 1
ATOM 745 C CA . SER A 1 96 ? -3.916 17.622 4.850 1.00 90.62 96 SER A CA 1
ATOM 746 C C . SER A 1 96 ? -4.526 16.388 4.177 1.00 90.62 96 SER A C 1
ATOM 748 O O . SER A 1 96 ? -5.744 16.286 4.050 1.00 90.62 96 SER A O 1
ATOM 750 N N . LEU A 1 97 ? -3.709 15.397 3.797 1.00 90.62 97 LEU A N 1
ATOM 751 C CA . LEU A 1 97 ? -4.203 14.169 3.173 1.00 90.62 97 LEU A CA 1
ATOM 752 C C . LEU A 1 97 ? -5.022 13.335 4.166 1.00 90.62 97 LEU A C 1
ATOM 754 O O . LEU A 1 97 ? -6.000 12.698 3.771 1.00 90.62 97 LEU A O 1
ATOM 758 N N . LEU A 1 98 ? -4.630 13.329 5.442 1.00 91.38 98 LEU A N 1
ATOM 759 C CA . LEU A 1 98 ? -5.383 12.656 6.496 1.00 91.38 98 LEU A CA 1
ATOM 760 C C . LEU A 1 98 ? -6.648 13.439 6.833 1.00 91.38 98 LEU A C 1
ATOM 762 O O . LEU A 1 98 ? -7.708 12.825 6.926 1.00 91.38 98 LEU A O 1
ATOM 766 N N . GLU A 1 99 ? -6.577 14.767 6.94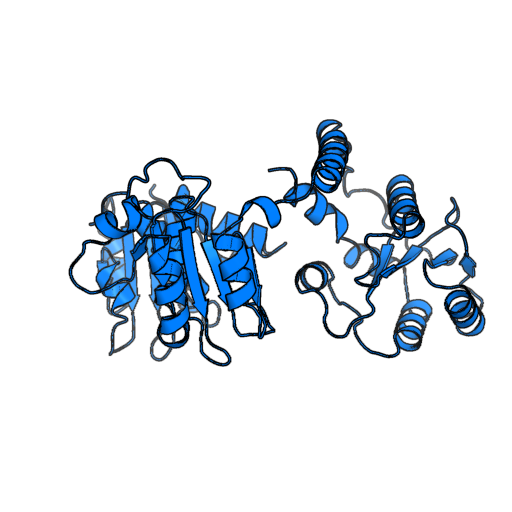2 1.00 91.12 99 GLU A N 1
ATOM 767 C CA . GLU A 1 99 ? -7.752 15.607 7.205 1.00 91.12 99 GLU A CA 1
ATOM 768 C C . GLU A 1 99 ? -8.834 15.424 6.133 1.00 91.12 99 GLU A C 1
ATOM 770 O O . GLU A 1 99 ? -9.998 15.199 6.462 1.00 91.12 99 GLU A O 1
ATOM 775 N N . GLU A 1 100 ? -8.442 15.418 4.855 1.00 90.38 100 GLU A N 1
ATOM 776 C CA . GLU A 1 100 ? -9.341 15.231 3.708 1.00 90.38 100 GLU A CA 1
ATOM 777 C C . GLU A 1 100 ? -10.037 13.862 3.677 1.00 90.38 100 GLU A C 1
ATOM 779 O O . GLU A 1 100 ? -11.100 13.722 3.057 1.00 90.38 100 GLU A O 1
ATOM 784 N N . ASN A 1 101 ? -9.424 12.837 4.280 1.00 91.81 101 ASN A N 1
ATOM 785 C CA . ASN A 1 101 ? -9.846 11.438 4.149 1.00 91.81 101 ASN A CA 1
ATOM 786 C C . ASN A 1 101 ? -10.284 10.788 5.467 1.00 91.81 101 ASN A C 1
ATOM 788 O O . ASN A 1 101 ? -10.706 9.629 5.450 1.00 91.81 101 ASN A O 1
ATOM 792 N N . SER A 1 102 ? -10.239 11.511 6.584 1.00 94.12 102 SER A N 1
ATOM 793 C CA . SER A 1 102 ? -10.686 11.022 7.889 1.00 94.12 102 SER A CA 1
ATOM 794 C C . SER A 1 102 ? -12.163 11.319 8.117 1.00 94.12 102 SER A C 1
ATOM 796 O O . SER A 1 102 ? -12.680 12.368 7.754 1.00 94.12 102 SER A O 1
ATOM 798 N N . SER A 1 103 ? -12.869 10.375 8.736 1.00 95.38 103 SER A N 1
ATOM 799 C CA . SER A 1 103 ? -14.243 10.601 9.200 1.00 95.38 103 SER A CA 1
ATOM 800 C C . SER A 1 103 ? -14.279 11.458 10.462 1.00 95.38 103 SER A C 1
ATOM 802 O O . SER A 1 103 ? -15.212 12.235 10.643 1.00 95.38 103 SER A O 1
ATOM 804 N N . TYR A 1 104 ? -13.266 11.304 11.318 1.00 96.81 104 TYR A N 1
ATOM 805 C CA . TYR A 1 104 ? -13.124 12.012 12.584 1.00 96.81 104 TYR A CA 1
ATOM 806 C C . TYR A 1 104 ? -11.643 12.321 12.818 1.00 96.81 104 TYR A C 1
ATOM 808 O O . TYR A 1 104 ? -10.803 11.455 12.573 1.00 96.81 104 TYR A O 1
ATOM 816 N N . ASN A 1 105 ? -11.334 13.532 13.285 1.00 96.06 105 ASN A N 1
ATOM 817 C CA . ASN A 1 105 ? -9.976 13.981 13.592 1.00 96.06 105 ASN A CA 1
ATOM 818 C C . ASN A 1 105 ? -9.916 14.455 15.048 1.00 96.06 105 ASN A C 1
ATOM 820 O O . ASN A 1 105 ? -10.795 15.201 15.480 1.00 96.06 105 ASN A O 1
ATOM 824 N N . PHE A 1 106 ? -8.879 14.040 15.770 1.00 96.75 106 PHE A N 1
ATOM 825 C CA . PHE A 1 106 ? -8.645 14.359 17.175 1.00 96.75 106 PHE A CA 1
ATOM 826 C C . PHE A 1 106 ? -7.219 14.861 17.390 1.00 96.75 106 PHE A C 1
ATOM 828 O O . PHE A 1 106 ? -6.299 14.521 16.637 1.00 96.75 106 PHE A O 1
ATOM 835 N N . ASN A 1 107 ? -7.047 15.672 18.434 1.00 94.44 107 ASN A N 1
ATOM 836 C CA . ASN A 1 107 ? -5.758 16.260 18.802 1.00 94.44 107 ASN A CA 1
ATOM 837 C C . ASN A 1 107 ? -5.086 15.542 19.979 1.00 94.44 107 ASN A C 1
ATOM 839 O O . ASN A 1 107 ? -3.942 15.860 20.296 1.00 94.44 107 ASN A O 1
ATOM 843 N N . SER A 1 108 ? -5.779 14.597 20.613 1.00 95.12 108 SER A N 1
ATOM 844 C CA . SER A 1 108 ? -5.262 13.766 21.697 1.00 95.12 108 SER A CA 1
ATOM 845 C C . SER A 1 108 ? -5.846 12.355 21.640 1.00 95.12 108 SER A C 1
ATOM 847 O O . SER A 1 108 ? -6.911 12.117 21.056 1.00 95.12 108 SER A O 1
ATOM 849 N N . ASP A 1 109 ? -5.135 11.407 22.247 1.00 94.94 109 ASP A N 1
ATOM 850 C CA . ASP A 1 109 ? -5.581 10.019 22.317 1.00 94.94 109 ASP A CA 1
ATOM 851 C C . ASP A 1 109 ? -6.790 9.865 23.249 1.00 94.94 109 ASP A C 1
ATOM 853 O O . ASP A 1 109 ? -7.705 9.094 22.956 1.00 94.94 109 ASP A O 1
ATOM 857 N N . GLU A 1 110 ? -6.851 10.646 24.328 1.00 97.00 110 GLU A N 1
ATOM 858 C CA . GLU A 1 110 ? -7.954 10.646 25.288 1.00 97.00 110 GLU A CA 1
ATOM 859 C C . GLU A 1 110 ? -9.277 11.065 24.639 1.00 97.00 110 GLU A C 1
ATOM 861 O O . GLU A 1 110 ? -10.295 10.400 24.837 1.00 97.00 110 GLU A O 1
ATOM 866 N N . GLU A 1 111 ? -9.270 12.127 23.824 1.00 97.62 111 GLU A N 1
ATOM 867 C CA . GLU A 1 111 ? -10.459 12.589 23.095 1.00 97.62 111 GLU A CA 1
ATOM 868 C C . GLU A 1 111 ? -10.962 11.519 22.119 1.00 97.62 111 GLU A C 1
ATOM 870 O O . GLU A 1 111 ? -12.163 11.237 22.050 1.00 97.62 111 GLU A 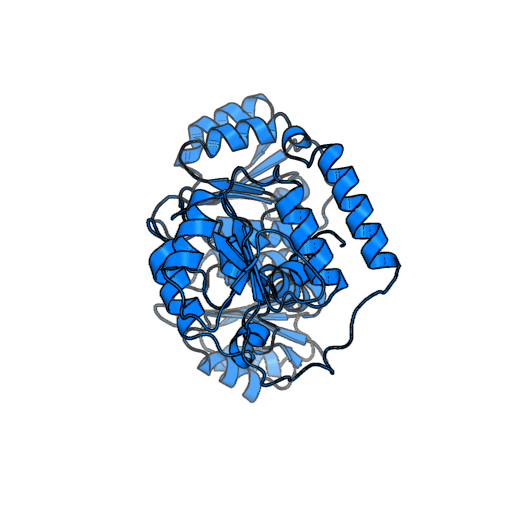O 1
ATOM 875 N N . SER A 1 112 ? -10.035 10.888 21.394 1.00 97.56 112 SER A N 1
ATOM 876 C CA . SER A 1 112 ? -10.333 9.825 20.433 1.00 97.56 112 SER A CA 1
ATOM 877 C C . SER A 1 112 ? -10.945 8.601 21.121 1.00 97.56 112 SER A C 1
ATOM 879 O O . SER A 1 112 ? -12.007 8.116 20.718 1.00 97.56 112 SER A O 1
ATOM 881 N N . VAL A 1 113 ? -10.344 8.135 22.220 1.00 97.62 113 VAL A N 1
ATOM 882 C CA . VAL A 1 113 ? -10.855 7.006 23.010 1.00 97.62 113 VAL A CA 1
ATOM 883 C C . VAL A 1 113 ? -12.210 7.325 23.640 1.00 97.62 113 VAL A C 1
ATOM 885 O O . VAL A 1 113 ? -13.124 6.496 23.575 1.00 97.62 113 VAL A O 1
ATOM 888 N N . GLN A 1 114 ? -12.380 8.519 24.216 1.00 97.50 114 GLN A N 1
ATOM 889 C CA . GLN A 1 114 ? -13.658 8.947 24.787 1.00 97.50 114 GLN A CA 1
ATOM 890 C C . GLN A 1 114 ? -14.754 8.951 23.718 1.00 97.50 114 GLN A C 1
ATOM 892 O O . GLN A 1 114 ? -15.853 8.440 23.953 1.00 97.50 114 GLN A O 1
ATOM 897 N N . PHE A 1 115 ? -14.450 9.466 22.525 1.00 97.25 115 PHE A N 1
ATOM 898 C CA . PHE A 1 115 ? -15.367 9.417 21.396 1.00 97.25 115 PHE A CA 1
ATOM 899 C C . PHE A 1 115 ? -15.727 7.975 21.030 1.00 97.25 115 PHE A C 1
ATOM 901 O O . PHE A 1 115 ? -16.916 7.656 20.988 1.00 97.25 115 PHE A O 1
ATOM 908 N N . ILE A 1 116 ? -14.740 7.098 20.821 1.00 96.56 116 ILE A N 1
ATOM 909 C CA . ILE A 1 116 ? -14.955 5.691 20.442 1.00 96.56 116 ILE A CA 1
ATOM 910 C C . ILE A 1 116 ? -15.851 4.975 21.462 1.00 96.56 116 ILE A C 1
ATOM 912 O O . ILE A 1 116 ? -16.817 4.311 21.083 1.00 96.56 116 ILE A O 1
ATOM 916 N N . ASN A 1 117 ? -15.579 5.149 22.756 1.00 96.12 117 ASN A N 1
ATOM 917 C CA . ASN A 1 117 ? -16.349 4.513 23.824 1.00 96.12 117 ASN A CA 1
ATOM 918 C C . ASN A 1 117 ? -17.759 5.105 23.992 1.00 96.12 117 ASN A C 1
ATOM 920 O O . ASN A 1 117 ? -18.660 4.417 24.463 1.00 96.12 117 ASN A O 1
ATOM 924 N N . SER A 1 118 ? -17.977 6.360 23.585 1.00 95.31 118 SER A N 1
ATOM 925 C CA . SER A 1 118 ? -19.297 7.007 23.633 1.00 95.31 118 SER A CA 1
ATOM 926 C C . SER A 1 118 ? -20.256 6.563 22.520 1.00 95.31 118 SER A C 1
ATOM 928 O O . SER A 1 118 ? -21.435 6.924 22.541 1.00 95.31 118 SER A O 1
ATOM 930 N N . LYS A 1 119 ? -19.769 5.832 21.508 1.00 91.62 119 LYS A N 1
ATOM 931 C CA . LYS A 1 119 ? -20.562 5.426 20.344 1.00 91.62 119 LYS A CA 1
ATOM 932 C C . LYS A 1 119 ? -20.926 3.951 20.413 1.00 91.62 119 LYS A C 1
ATOM 934 O O . LYS A 1 119 ? -20.068 3.088 20.533 1.00 91.62 119 LYS A O 1
ATOM 939 N N . GLU A 1 120 ? -22.209 3.671 20.206 1.00 85.31 120 GLU A N 1
ATOM 940 C CA . GLU A 1 120 ? -22.686 2.310 19.935 1.00 85.31 120 GLU A CA 1
ATOM 941 C C . GLU A 1 120 ? -22.228 1.822 18.551 1.00 85.31 120 GLU A C 1
ATOM 943 O O . GLU A 1 120 ? -21.926 0.645 18.363 1.00 85.31 120 GLU A O 1
ATOM 948 N N . LYS A 1 121 ? -22.171 2.740 17.575 1.00 89.75 121 LYS A N 1
ATOM 949 C CA . LYS A 1 121 ? -21.737 2.461 16.206 1.00 89.75 121 LYS A CA 1
ATOM 950 C C . LYS A 1 121 ? -20.996 3.641 15.594 1.00 89.75 121 LYS A C 1
ATOM 952 O O . LYS A 1 121 ? -21.507 4.765 15.604 1.00 89.75 121 LYS A O 1
ATOM 957 N N . ILE A 1 122 ? -19.845 3.378 14.981 1.00 93.69 122 ILE A N 1
ATOM 958 C CA . ILE A 1 122 ? -19.035 4.405 14.317 1.00 93.69 122 ILE A CA 1
ATOM 959 C C . ILE A 1 122 ? -19.314 4.368 12.813 1.00 93.69 122 ILE A C 1
ATOM 961 O O . ILE A 1 122 ? -19.070 3.373 12.133 1.00 93.69 122 ILE A O 1
ATOM 965 N N . LYS A 1 123 ? -19.857 5.461 12.268 1.00 91.94 123 LYS A N 1
ATOM 966 C CA . LYS A 1 123 ? -20.227 5.549 10.847 1.00 91.94 123 LYS A CA 1
ATOM 967 C C . LYS A 1 123 ? -19.177 6.325 10.064 1.00 91.94 123 LYS A C 1
ATOM 969 O O . LYS A 1 123 ? -18.724 7.374 10.503 1.00 91.94 123 LYS A O 1
ATOM 974 N N . SER A 1 124 ? -18.834 5.840 8.873 1.00 91.69 124 SER A N 1
ATOM 975 C CA . SER A 1 124 ? -18.032 6.625 7.934 1.00 91.69 124 SER A CA 1
ATOM 976 C C . SER A 1 124 ? -18.842 7.798 7.389 1.00 91.69 124 SER A C 1
ATOM 978 O O . SER A 1 124 ? -20.035 7.655 7.105 1.00 91.69 124 SER A O 1
ATOM 980 N N . VAL A 1 125 ? -18.179 8.933 7.172 1.00 90.31 125 VAL A N 1
ATOM 981 C CA . VAL A 1 125 ? -18.737 10.047 6.382 1.00 90.31 125 VAL A CA 1
ATOM 982 C C . VAL A 1 125 ? -18.663 9.771 4.876 1.00 90.31 125 VAL A C 1
ATOM 984 O O . VAL A 1 125 ? -19.269 10.482 4.074 1.00 90.31 125 VAL A O 1
ATOM 987 N N . TYR A 1 126 ? -17.945 8.718 4.472 1.00 88.50 126 TYR A N 1
ATOM 988 C CA . TYR A 1 126 ? -17.731 8.363 3.079 1.00 88.50 126 TYR A CA 1
ATOM 989 C C . TYR A 1 126 ? -18.497 7.108 2.677 1.00 88.50 126 TYR A C 1
ATOM 991 O O . TYR A 1 126 ? -18.633 6.147 3.430 1.00 88.50 126 TYR A O 1
ATOM 999 N N . LYS A 1 127 ? -18.949 7.087 1.423 1.00 89.69 127 LYS A N 1
ATOM 1000 C CA . LYS A 1 127 ? -19.499 5.883 0.799 1.00 89.69 127 LYS A CA 1
ATOM 1001 C C . LYS A 1 127 ? -18.388 5.053 0.166 1.00 89.69 127 LYS A C 1
ATOM 1003 O O . LYS A 1 127 ? -17.389 5.595 -0.316 1.00 89.69 127 LYS A O 1
ATOM 1008 N N . ALA A 1 128 ? -18.610 3.741 0.134 1.00 91.12 128 ALA A N 1
ATOM 1009 C CA . ALA A 1 128 ? -17.773 2.811 -0.607 1.00 91.12 128 ALA A CA 1
ATOM 1010 C C . ALA A 1 128 ? -17.762 3.182 -2.093 1.00 91.12 128 ALA A C 1
ATOM 1012 O O . ALA A 1 128 ? -18.813 3.364 -2.714 1.00 91.12 128 ALA A O 1
ATOM 1013 N N . ILE A 1 129 ? -16.567 3.269 -2.663 1.00 91.19 129 ILE A N 1
ATOM 1014 C CA . ILE A 1 129 ? -16.366 3.585 -4.068 1.00 91.19 129 ILE A CA 1
ATOM 1015 C C . ILE A 1 129 ? -16.611 2.322 -4.886 1.00 91.19 129 ILE A C 1
ATOM 1017 O O . ILE A 1 129 ? -16.012 1.273 -4.650 1.00 91.19 129 ILE A O 1
ATOM 1021 N N . LYS A 1 130 ? -17.482 2.425 -5.890 1.00 87.19 130 LYS A N 1
ATOM 1022 C CA . LYS A 1 130 ? -17.758 1.320 -6.811 1.00 87.19 130 LYS A CA 1
ATOM 1023 C C . LYS A 1 130 ? -16.906 1.460 -8.063 1.00 87.19 130 LYS A C 1
ATOM 1025 O O . LYS A 1 130 ? -16.990 2.465 -8.771 1.00 87.19 130 LYS A O 1
ATOM 1030 N N . LYS A 1 131 ? -16.119 0.428 -8.370 1.00 80.44 131 LYS A N 1
ATOM 1031 C CA . LYS A 1 131 ? -15.323 0.375 -9.595 1.00 80.44 131 LYS A CA 1
ATOM 1032 C C . LYS A 1 131 ? -16.062 -0.392 -10.692 1.00 80.44 131 LYS A C 1
ATOM 1034 O O . LYS A 1 131 ? -16.552 -1.493 -10.463 1.00 80.44 131 LYS A O 1
ATOM 1039 N N . LYS A 1 132 ? -16.138 0.195 -11.891 1.00 68.12 132 LYS A N 1
ATOM 1040 C CA . LYS A 1 132 ? -16.569 -0.513 -13.109 1.00 68.12 132 LYS A CA 1
ATOM 1041 C C . LYS A 1 132 ? -15.435 -1.406 -13.617 1.00 68.12 132 LYS A C 1
ATOM 1043 O O . LYS A 1 132 ? -14.275 -1.039 -13.421 1.00 68.12 132 LYS A O 1
ATOM 1048 N N . ASN A 1 133 ? -15.794 -2.520 -14.266 1.00 64.38 133 ASN A N 1
ATOM 1049 C CA . ASN A 1 133 ? -14.891 -3.541 -14.818 1.00 64.38 133 ASN A CA 1
ATOM 1050 C C . ASN A 1 133 ? -13.548 -2.976 -15.302 1.00 64.38 133 ASN A C 1
ATOM 1052 O O . ASN A 1 133 ? -13.501 -1.962 -15.997 1.00 64.38 133 ASN A O 1
ATOM 1056 N N . ILE A 1 134 ? -12.469 -3.652 -14.917 1.00 64.12 134 ILE A N 1
ATOM 1057 C CA . ILE A 1 134 ? -11.095 -3.285 -15.264 1.00 64.12 134 ILE A CA 1
ATOM 1058 C C . ILE A 1 134 ? -10.831 -3.701 -16.716 1.00 64.12 134 ILE A C 1
ATOM 1060 O O . ILE A 1 134 ? -11.057 -4.858 -17.072 1.00 64.12 134 ILE A O 1
ATOM 1064 N N . ASP A 1 135 ? -10.367 -2.764 -17.548 1.00 63.06 135 ASP A N 1
ATOM 1065 C CA . ASP A 1 135 ? -9.908 -3.057 -18.911 1.00 63.06 135 ASP A CA 1
ATOM 1066 C C . ASP A 1 135 ? -8.482 -3.635 -18.850 1.00 63.06 135 ASP A C 1
ATOM 1068 O O . ASP A 1 135 ? -7.606 -3.091 -18.179 1.00 63.06 135 ASP A O 1
ATOM 1072 N N . LEU A 1 136 ? -8.242 -4.735 -19.568 1.00 58.78 136 LEU A N 1
ATOM 1073 C CA . LEU A 1 136 ? -6.914 -5.347 -19.708 1.00 58.78 136 LEU A CA 1
ATOM 1074 C C . LEU A 1 136 ? -5.945 -4.458 -20.503 1.00 58.78 136 LEU A C 1
ATOM 1076 O O . LEU A 1 136 ? -4.733 -4.656 -20.447 1.00 58.78 136 LEU A O 1
ATOM 1080 N N . ARG A 1 137 ? -6.466 -3.491 -21.268 1.00 75.31 137 ARG A N 1
ATOM 1081 C CA . ARG A 1 137 ? -5.683 -2.446 -21.929 1.00 75.31 137 ARG A CA 1
ATOM 1082 C C . ARG A 1 137 ? -6.017 -1.110 -21.268 1.00 75.31 137 ARG A C 1
ATOM 1084 O O . ARG A 1 137 ? -7.050 -0.525 -21.592 1.00 75.31 137 ARG A O 1
ATOM 1091 N N . PRO A 1 138 ? -5.174 -0.610 -20.350 1.00 79.94 138 PRO A N 1
ATOM 1092 C CA . PRO A 1 138 ? -5.515 0.571 -19.573 1.00 79.94 138 PRO A CA 1
ATOM 1093 C C . PRO A 1 138 ? -5.650 1.789 -20.489 1.00 79.94 138 PRO A C 1
ATOM 1095 O O . PRO A 1 138 ? -4.715 2.117 -21.218 1.00 79.94 138 PRO A O 1
ATOM 1098 N N . ARG A 1 139 ? -6.816 2.452 -20.467 1.00 86.81 139 ARG A N 1
ATOM 1099 C CA . ARG A 1 139 ? -7.101 3.650 -21.280 1.00 86.81 139 ARG A CA 1
ATOM 1100 C C . ARG A 1 139 ? -6.993 4.928 -20.467 1.00 86.81 139 ARG A C 1
ATOM 1102 O O . ARG A 1 139 ? -6.570 5.948 -20.999 1.00 86.81 139 ARG A O 1
ATOM 1109 N N . ASN A 1 140 ? -7.401 4.871 -19.205 1.00 90.94 140 ASN A N 1
ATOM 1110 C CA . ASN A 1 140 ? -7.386 5.980 -18.265 1.00 90.94 140 ASN A CA 1
ATOM 1111 C C . ASN A 1 140 ? -6.327 5.714 -17.196 1.00 90.94 140 ASN A C 1
ATOM 1113 O O . ASN A 1 140 ? -6.517 4.847 -16.343 1.00 90.94 140 ASN A O 1
ATOM 1117 N N . ILE A 1 141 ? -5.229 6.458 -17.228 1.00 92.94 141 ILE A N 1
ATOM 1118 C CA . ILE A 1 141 ? -4.077 6.229 -16.355 1.00 92.94 141 ILE A CA 1
ATOM 1119 C C . ILE A 1 141 ? -3.993 7.377 -15.358 1.00 92.94 141 ILE A C 1
ATOM 1121 O O . ILE A 1 141 ? -3.952 8.538 -15.760 1.00 92.94 141 ILE A O 1
ATOM 1125 N N . LEU A 1 142 ? -3.999 7.052 -14.068 1.00 93.81 142 LEU A N 1
ATOM 1126 C CA . LEU A 1 142 ? -3.753 8.015 -13.001 1.00 93.81 142 LEU A CA 1
ATOM 1127 C C . LEU A 1 142 ? -2.263 8.024 -12.673 1.00 93.81 142 LEU A C 1
ATOM 1129 O O . LEU A 1 142 ? -1.742 7.009 -12.218 1.00 93.81 142 LEU A O 1
ATOM 1133 N N . PHE A 1 143 ? -1.615 9.165 -12.870 1.00 93.88 143 PHE A N 1
ATOM 1134 C CA . PHE A 1 143 ? -0.262 9.417 -12.385 1.00 93.88 143 PHE A CA 1
ATOM 1135 C C . PHE A 1 143 ? -0.335 10.120 -11.031 1.00 93.88 143 PHE A C 1
ATOM 1137 O O . PHE A 1 143 ? -1.152 11.021 -10.832 1.00 93.88 143 PHE A O 1
ATOM 1144 N N . THR A 1 144 ? 0.484 9.662 -10.091 1.00 93.00 144 THR A N 1
ATOM 1145 C CA . THR A 1 144 ? 0.513 10.130 -8.702 1.00 93.00 144 THR A CA 1
ATOM 1146 C C . THR A 1 144 ? 1.913 9.963 -8.115 1.00 93.00 144 THR A C 1
ATOM 1148 O O . THR A 1 144 ? 2.741 9.236 -8.669 1.00 93.00 144 THR A O 1
ATOM 1151 N N . GLY A 1 145 ? 2.166 10.588 -6.967 1.00 89.75 145 GLY A N 1
ATOM 1152 C CA . GLY A 1 145 ? 3.498 10.649 -6.379 1.00 89.75 145 GLY A CA 1
ATOM 1153 C C . GLY A 1 145 ? 4.273 11.844 -6.926 1.00 89.75 145 GLY A C 1
ATOM 1154 O O . GLY A 1 145 ? 3.692 12.904 -7.158 1.00 89.75 145 GLY A O 1
ATOM 1155 N N . ASP A 1 146 ? 5.566 11.669 -7.170 1.00 88.12 146 ASP A N 1
ATOM 1156 C CA . ASP A 1 146 ? 6.446 12.752 -7.622 1.00 88.12 146 ASP A CA 1
ATOM 1157 C C . ASP A 1 146 ? 6.314 12.962 -9.140 1.00 88.12 146 ASP A C 1
ATOM 1159 O O . ASP A 1 146 ? 7.116 12.487 -9.937 1.00 88.12 146 ASP A O 1
ATOM 1163 N N . ILE A 1 147 ? 5.237 13.613 -9.582 1.00 88.00 147 ILE A N 1
ATOM 1164 C CA . ILE A 1 147 ? 4.875 13.676 -11.011 1.00 88.00 147 ILE A CA 1
ATOM 1165 C C . ILE A 1 147 ? 5.652 14.716 -11.829 1.00 88.00 147 ILE A C 1
ATOM 1167 O O . ILE A 1 147 ? 5.596 14.664 -13.056 1.00 88.00 147 ILE A O 1
ATOM 1171 N N . ALA A 1 148 ? 6.359 15.651 -11.187 1.00 86.56 148 ALA A N 1
ATOM 1172 C CA . ALA A 1 148 ? 7.073 16.726 -11.882 1.00 86.56 148 ALA A CA 1
ATOM 1173 C C . ALA A 1 148 ? 8.129 16.175 -12.854 1.00 86.56 148 ALA A C 1
ATOM 1175 O O . ALA A 1 148 ? 8.163 16.571 -14.013 1.00 86.56 148 ALA A O 1
ATOM 1176 N N . GLU A 1 149 ? 8.906 15.177 -12.428 1.00 79.50 149 GLU A N 1
ATOM 1177 C CA . GLU A 1 149 ? 9.900 14.498 -13.275 1.00 79.50 149 GLU A CA 1
ATOM 1178 C C . GLU A 1 149 ? 9.281 13.654 -14.397 1.00 79.50 149 GLU A C 1
ATOM 1180 O O . GLU A 1 149 ? 9.972 13.196 -15.305 1.00 79.50 149 GLU A O 1
ATOM 1185 N N . MET A 1 150 ? 7.976 13.392 -14.321 1.00 86.25 150 MET A N 1
ATOM 1186 C CA . MET A 1 150 ? 7.258 12.607 -15.315 1.00 86.25 150 MET A CA 1
ATOM 1187 C C . MET A 1 150 ? 6.531 13.475 -16.338 1.00 86.25 150 MET A C 1
ATOM 1189 O O . MET A 1 150 ? 5.817 12.901 -17.154 1.00 86.25 150 MET A O 1
ATOM 1193 N N . SER A 1 151 ? 6.660 14.808 -16.317 1.00 88.88 151 SER A N 1
ATOM 1194 C CA . SER A 1 151 ? 5.906 15.712 -17.205 1.00 88.88 151 SER A CA 1
ATOM 1195 C C . SER A 1 151 ? 5.980 15.279 -18.668 1.00 88.88 151 SER A C 1
ATOM 1197 O O . SER A 1 151 ? 4.962 14.960 -19.283 1.00 88.88 151 SER A O 1
ATOM 1199 N N . ASP A 1 152 ? 7.198 15.140 -19.182 1.00 88.94 152 ASP A N 1
ATOM 1200 C CA . ASP A 1 152 ? 7.452 14.842 -20.590 1.00 88.94 152 ASP A CA 1
ATOM 1201 C C . ASP A 1 152 ? 6.961 13.436 -20.947 1.00 88.94 152 ASP A C 1
ATOM 1203 O O . ASP A 1 152 ? 6.417 13.187 -22.026 1.00 88.94 152 ASP A O 1
ATOM 1207 N N . PHE A 1 153 ? 7.106 12.501 -20.007 1.00 90.19 153 PHE A N 1
ATOM 1208 C CA . PHE A 1 153 ? 6.597 11.143 -20.143 1.00 90.19 153 PHE A CA 1
ATOM 1209 C C . PHE A 1 153 ? 5.062 11.114 -20.183 1.00 90.19 153 PHE A C 1
ATOM 1211 O O . PHE A 1 153 ? 4.464 10.439 -21.026 1.00 90.19 153 PHE A O 1
ATOM 1218 N N . MET A 1 154 ? 4.406 11.848 -19.284 1.00 92.50 154 MET A N 1
ATOM 1219 C CA . MET A 1 154 ? 2.951 11.958 -19.228 1.00 92.50 154 MET A CA 1
ATOM 1220 C C . MET A 1 154 ? 2.411 12.573 -20.518 1.00 92.50 154 MET A C 1
ATOM 1222 O O . MET A 1 154 ? 1.435 12.057 -21.065 1.00 92.50 154 MET A O 1
ATOM 1226 N N . ASP A 1 155 ? 3.079 13.589 -21.061 1.00 91.38 155 ASP A N 1
ATOM 1227 C CA . ASP A 1 155 ? 2.722 14.192 -22.343 1.00 91.38 155 ASP A CA 1
ATOM 1228 C C . ASP A 1 155 ? 2.818 13.185 -23.493 1.00 91.38 155 ASP A C 1
ATOM 1230 O O . ASP A 1 155 ? 1.902 13.095 -24.317 1.00 91.38 155 ASP A O 1
ATOM 1234 N N . GLN A 1 156 ? 3.858 12.349 -23.528 1.00 90.31 156 GLN A N 1
ATOM 1235 C CA . GLN A 1 156 ? 3.970 11.272 -24.518 1.00 90.31 156 GLN A CA 1
ATOM 1236 C C . GLN A 1 156 ? 2.842 10.242 -24.385 1.00 90.31 156 GLN A C 1
ATOM 1238 O O . GLN A 1 156 ? 2.239 9.842 -25.387 1.00 90.31 156 GLN A O 1
ATOM 1243 N N . VAL A 1 157 ? 2.520 9.823 -23.159 1.00 90.56 157 VAL A N 1
ATOM 1244 C CA . VAL A 1 157 ? 1.427 8.877 -22.888 1.00 90.56 157 VAL A CA 1
ATOM 1245 C C . VAL A 1 157 ? 0.068 9.478 -23.263 1.00 90.56 157 VAL A C 1
ATOM 1247 O O . VAL A 1 157 ? -0.771 8.774 -23.836 1.00 90.56 157 VAL A O 1
ATOM 1250 N N . SER A 1 158 ? -0.135 10.779 -23.027 1.00 91.94 158 SER A N 1
ATOM 1251 C CA . SER A 1 158 ? -1.386 11.497 -23.308 1.00 91.94 158 SER A CA 1
ATOM 1252 C C . SER A 1 158 ? -1.815 11.445 -24.781 1.00 91.94 158 SER A C 1
ATOM 1254 O O . SER A 1 158 ? -3.005 11.494 -25.090 1.00 91.94 158 SER A O 1
ATOM 1256 N N . ARG A 1 159 ? -0.859 11.242 -25.700 1.00 90.12 159 ARG A N 1
ATOM 1257 C CA . ARG A 1 159 ? -1.117 11.091 -27.143 1.00 90.12 159 ARG A CA 1
ATOM 1258 C C . ARG A 1 159 ? -1.911 9.832 -27.485 1.00 90.12 159 ARG A C 1
ATOM 1260 O O . ARG A 1 159 ? -2.564 9.779 -28.521 1.00 90.12 159 ARG A O 1
ATOM 1267 N N . THR A 1 160 ? -1.841 8.802 -26.641 1.00 86.31 160 THR A N 1
ATOM 1268 C CA . THR A 1 160 ? -2.456 7.488 -26.909 1.00 86.31 160 THR A CA 1
ATOM 1269 C C . THR A 1 160 ? -3.384 7.007 -25.796 1.00 86.31 160 THR A C 1
ATOM 1271 O O . THR A 1 160 ? -4.095 6.013 -25.975 1.00 86.31 160 THR A O 1
ATOM 1274 N N . ARG A 1 161 ? -3.380 7.677 -24.639 1.00 89.94 161 ARG A N 1
ATOM 1275 C CA . ARG A 1 161 ? -4.128 7.324 -23.426 1.00 89.94 161 ARG A CA 1
ATOM 1276 C C . ARG A 1 161 ? -4.648 8.585 -22.743 1.00 89.94 161 ARG A C 1
ATOM 1278 O O . ARG A 1 161 ? -4.101 9.665 -22.906 1.00 89.94 161 ARG A O 1
ATOM 1285 N N . LYS A 1 162 ? -5.690 8.453 -21.924 1.00 90.38 162 LYS A N 1
ATOM 1286 C CA . LYS A 1 162 ? -6.187 9.551 -21.089 1.00 90.38 162 LYS A CA 1
ATOM 1287 C C . LYS A 1 162 ? -5.379 9.610 -19.799 1.00 90.38 162 LYS A C 1
ATOM 1289 O O . LYS A 1 162 ? -5.544 8.752 -18.932 1.00 90.38 162 LYS A O 1
ATOM 1294 N N . VAL A 1 163 ? -4.540 10.629 -19.678 1.00 90.75 163 VAL A N 1
ATOM 1295 C CA . VAL A 1 163 ? -3.789 10.921 -18.455 1.00 90.75 163 VAL A CA 1
ATOM 1296 C C . VAL A 1 163 ? -4.693 11.643 -17.463 1.00 90.75 163 VAL A C 1
ATOM 1298 O O . VAL A 1 163 ? -5.445 12.553 -17.817 1.00 90.75 163 VAL A O 1
ATOM 1301 N N . LYS A 1 164 ? -4.649 11.203 -16.210 1.00 89.19 164 LYS A N 1
ATOM 1302 C CA . LYS A 1 164 ? -5.302 11.848 -15.079 1.00 89.19 164 LYS A CA 1
ATOM 1303 C C . LYS A 1 164 ? -4.260 12.152 -14.019 1.00 89.19 164 LYS A C 1
ATOM 1305 O O . LYS A 1 164 ? -3.395 11.326 -13.747 1.00 89.19 164 LYS A O 1
ATOM 1310 N N . ILE A 1 165 ? -4.414 13.314 -13.407 1.00 85.50 165 ILE A N 1
ATOM 1311 C CA . ILE A 1 165 ? -3.639 13.788 -12.265 1.00 85.50 165 ILE A CA 1
ATOM 1312 C C . ILE A 1 165 ? -4.663 14.259 -11.225 1.00 85.50 165 ILE A C 1
ATOM 1314 O O . ILE A 1 165 ? -5.767 14.687 -11.596 1.00 85.50 165 ILE A O 1
ATOM 1318 N N . LYS A 1 166 ? -4.345 14.147 -9.932 1.00 73.38 166 LYS A N 1
ATOM 1319 C CA . LYS A 1 166 ? -5.134 14.791 -8.875 1.00 73.38 166 LYS A CA 1
ATOM 1320 C C . LYS A 1 166 ? -4.882 16.304 -8.957 1.00 73.38 166 LYS A C 1
ATOM 1322 O O . LYS A 1 166 ? -4.001 16.814 -8.289 1.00 73.38 166 LYS A O 1
ATOM 1327 N N . ASN A 1 167 ? -5.650 17.003 -9.792 1.00 57.97 167 ASN A N 1
ATOM 1328 C CA . ASN A 1 167 ? -5.744 18.462 -9.744 1.00 57.97 167 ASN A CA 1
ATOM 1329 C C . ASN A 1 167 ? -7.058 18.844 -9.061 1.00 57.97 167 ASN A C 1
ATOM 1331 O O . ASN A 1 167 ? -8.110 18.264 -9.361 1.00 57.97 167 ASN A O 1
ATOM 1335 N N . ASP A 1 168 ? -6.956 19.784 -8.125 1.00 52.31 168 ASP A N 1
ATOM 1336 C CA . ASP A 1 168 ? -8.017 20.296 -7.261 1.00 52.31 168 ASP A CA 1
ATOM 1337 C C . ASP A 1 168 ? -9.371 20.462 -7.973 1.00 52.31 168 ASP A C 1
ATOM 1339 O O . ASP A 1 168 ? -9.428 20.965 -9.096 1.00 52.31 168 ASP A O 1
ATOM 1343 N N . SER A 1 169 ? -10.453 20.042 -7.295 1.00 44.25 169 SER A N 1
ATOM 1344 C CA . SER A 1 169 ? -11.903 20.199 -7.599 1.00 44.25 169 SER A CA 1
ATOM 1345 C C . SER A 1 169 ? -12.726 18.935 -7.902 1.00 44.25 169 SER A C 1
ATOM 1347 O O . SER A 1 169 ? -13.959 18.994 -7.846 1.00 44.25 169 SER A O 1
ATOM 1349 N N . ARG A 1 170 ? -12.133 17.765 -8.190 1.00 54.28 170 ARG A N 1
ATOM 1350 C CA . ARG A 1 170 ? -12.926 16.533 -8.413 1.00 54.28 170 ARG A CA 1
ATOM 1351 C C . ARG A 1 170 ? -12.996 15.675 -7.157 1.00 54.28 170 ARG A C 1
ATOM 1353 O O . ARG A 1 170 ? -11.979 15.188 -6.684 1.00 54.28 170 ARG A O 1
ATOM 1360 N N . ALA A 1 171 ? -14.218 15.385 -6.700 1.00 74.06 171 ALA A N 1
ATOM 1361 C CA . ALA A 1 171 ? -14.460 14.372 -5.674 1.00 74.06 171 ALA A CA 1
ATOM 1362 C C . ALA A 1 171 ? -13.725 13.064 -6.029 1.00 74.06 171 ALA A C 1
ATOM 1364 O O . ALA A 1 171 ? -13.902 12.545 -7.137 1.00 74.06 171 ALA A O 1
ATOM 1365 N N . LEU A 1 172 ? -12.929 12.537 -5.091 1.00 85.44 172 LEU A N 1
ATOM 1366 C CA . LEU A 1 172 ? -12.082 11.341 -5.236 1.00 85.44 172 LEU A CA 1
ATOM 1367 C C . LEU A 1 172 ? -12.787 10.180 -5.962 1.00 85.44 172 LEU A C 1
ATOM 1369 O O . LEU A 1 172 ? -12.216 9.540 -6.843 1.00 85.44 172 LEU A O 1
ATOM 1373 N N . GLU A 1 173 ? -14.065 9.958 -5.650 1.00 84.25 173 GLU A N 1
ATOM 1374 C CA . GLU A 1 173 ? -14.917 8.943 -6.278 1.00 84.25 173 GLU A CA 1
ATOM 1375 C C . GLU A 1 173 ? -15.049 9.123 -7.804 1.00 84.25 173 GLU A C 1
ATOM 1377 O O . GLU A 1 173 ? -14.902 8.165 -8.569 1.00 84.25 173 GLU A O 1
ATOM 1382 N N . LYS A 1 174 ? -15.272 10.356 -8.277 1.00 82.88 174 LYS A N 1
ATOM 1383 C CA . LYS A 1 174 ? -15.379 10.669 -9.713 1.00 82.88 174 LYS A CA 1
ATOM 1384 C C . LYS A 1 174 ? -14.046 10.475 -10.431 1.00 82.88 174 LYS A C 1
ATOM 1386 O O . LYS A 1 174 ? -14.030 10.061 -11.592 1.00 82.88 174 LYS A O 1
ATOM 1391 N N . LEU A 1 175 ? -12.938 10.774 -9.751 1.00 87.25 175 LEU A N 1
ATOM 1392 C CA . LEU A 1 175 ? -11.600 10.566 -10.293 1.00 87.25 175 LEU A CA 1
ATOM 1393 C C . LEU A 1 175 ? -11.343 9.069 -10.506 1.00 87.25 175 LEU A C 1
ATOM 1395 O O . LEU A 1 175 ? -11.107 8.647 -11.643 1.00 87.25 175 LEU A O 1
ATOM 1399 N N . ILE A 1 176 ? -11.446 8.281 -9.431 1.00 88.81 176 ILE A N 1
ATOM 1400 C CA . ILE A 1 176 ? -10.946 6.901 -9.375 1.00 88.81 176 ILE A CA 1
ATOM 1401 C C . ILE A 1 176 ? -11.873 5.873 -10.043 1.00 88.81 176 ILE A C 1
ATOM 1403 O O . ILE A 1 176 ? -11.402 4.886 -10.607 1.00 88.81 176 ILE A O 1
ATOM 1407 N N . SER A 1 177 ? -13.190 6.114 -10.068 1.00 85.31 177 SER A N 1
ATOM 1408 C CA . SER A 1 177 ? -14.176 5.194 -10.674 1.00 85.31 177 SER A CA 1
ATOM 1409 C C . SER A 1 177 ? -13.903 4.889 -12.156 1.00 85.31 177 SER A C 1
ATOM 1411 O O . SER A 1 177 ? -14.235 3.808 -12.652 1.00 85.31 177 SER A O 1
ATOM 1413 N N . ASN A 1 178 ? -13.231 5.808 -12.849 1.00 86.69 178 ASN A N 1
ATOM 1414 C CA . ASN A 1 178 ? -12.901 5.719 -14.269 1.00 86.69 178 ASN A CA 1
ATOM 1415 C C . ASN A 1 178 ? -11.391 5.544 -14.523 1.00 86.69 178 ASN A C 1
ATOM 1417 O O . ASN A 1 178 ? -10.922 5.973 -15.572 1.00 86.69 178 ASN A O 1
ATOM 1421 N N . VAL A 1 179 ? -10.604 5.064 -13.555 1.00 90.12 179 VAL A N 1
ATOM 1422 C CA . VAL A 1 179 ? -9.160 4.788 -13.716 1.00 90.12 179 VAL A CA 1
ATOM 1423 C C . VAL A 1 179 ? -8.942 3.306 -14.010 1.00 90.12 179 VAL A C 1
ATOM 1425 O O . VAL A 1 179 ? -9.543 2.461 -13.359 1.00 90.12 179 VAL A O 1
ATOM 1428 N N . ASP A 1 180 ? -8.085 2.981 -14.969 1.00 88.25 180 ASP A N 1
ATOM 1429 C CA . ASP A 1 180 ? -7.785 1.599 -15.369 1.00 88.25 180 ASP A CA 1
ATOM 1430 C C . ASP A 1 180 ? -6.400 1.146 -14.886 1.00 88.25 180 ASP A C 1
ATOM 1432 O O . ASP A 1 180 ? -6.146 -0.047 -14.765 1.00 88.25 180 ASP A O 1
ATOM 1436 N N . LEU A 1 181 ? -5.514 2.100 -14.591 1.00 90.44 181 LEU A N 1
ATOM 1437 C CA . LEU A 1 181 ? -4.156 1.877 -14.106 1.00 90.44 181 LEU A CA 1
ATOM 1438 C C . LEU A 1 181 ? -3.736 3.044 -13.211 1.00 90.44 181 LEU A C 1
ATOM 1440 O O . LEU A 1 181 ? -3.965 4.202 -13.562 1.00 90.44 181 LEU A O 1
ATOM 1444 N N . ILE A 1 182 ? -3.090 2.736 -12.090 1.00 93.00 182 ILE A N 1
ATOM 1445 C CA . ILE A 1 182 ? -2.429 3.720 -11.230 1.00 93.00 182 ILE A CA 1
ATOM 1446 C C . ILE A 1 182 ? -0.922 3.576 -11.414 1.00 93.00 182 ILE A C 1
ATOM 1448 O O . ILE A 1 182 ? -0.382 2.479 -11.276 1.00 93.00 182 ILE A O 1
ATOM 1452 N N . VAL A 1 183 ? -0.252 4.682 -11.708 1.00 94.19 183 VAL A N 1
ATOM 1453 C CA . VAL A 1 183 ? 1.204 4.787 -11.773 1.00 94.19 183 VAL A CA 1
ATOM 1454 C C . VAL A 1 183 ? 1.655 5.662 -10.610 1.00 94.19 183 VAL A C 1
ATOM 1456 O O . VAL A 1 183 ? 1.377 6.860 -10.596 1.00 94.19 183 VAL A O 1
ATOM 1459 N N . ALA A 1 184 ? 2.318 5.052 -9.630 1.00 93.62 184 ALA A N 1
ATOM 1460 C CA . ALA A 1 184 ? 2.870 5.736 -8.466 1.00 93.62 184 ALA A CA 1
ATOM 1461 C C . ALA A 1 184 ? 4.380 5.917 -8.638 1.00 93.62 184 ALA A C 1
ATOM 1463 O O . ALA A 1 184 ? 5.117 4.927 -8.684 1.00 93.62 184 ALA A O 1
ATOM 1464 N N . ASN A 1 185 ? 4.816 7.170 -8.753 1.00 92.44 185 ASN A N 1
ATOM 1465 C CA . ASN A 1 185 ? 6.215 7.528 -8.937 1.00 92.44 185 ASN A CA 1
ATOM 1466 C C . ASN A 1 185 ? 6.871 7.966 -7.633 1.00 92.44 185 ASN A C 1
ATOM 1468 O O . ASN A 1 185 ? 6.291 8.753 -6.883 1.00 92.44 185 ASN A O 1
ATOM 1472 N N . PHE A 1 186 ? 8.087 7.478 -7.411 1.00 88.88 186 PHE A N 1
ATOM 1473 C CA . PHE A 1 186 ? 8.913 7.808 -6.259 1.00 88.88 186 PHE A CA 1
ATOM 1474 C C . PHE A 1 186 ? 10.309 8.214 -6.726 1.00 88.88 186 PHE A C 1
ATOM 1476 O O . PHE A 1 186 ? 10.990 7.448 -7.423 1.00 88.88 186 PHE A O 1
ATOM 1483 N N . GLU A 1 187 ? 10.708 9.432 -6.369 1.00 83.38 187 GLU A N 1
ATOM 1484 C CA . GLU A 1 187 ? 12.015 9.991 -6.709 1.00 83.38 187 GLU A CA 1
ATOM 1485 C C . GLU A 1 187 ? 13.159 9.322 -5.917 1.00 83.38 187 GLU A C 1
ATOM 1487 O O . GLU A 1 187 ? 12.982 8.601 -4.928 1.00 83.38 187 GLU A O 1
ATOM 1492 N N . LYS A 1 188 ? 14.384 9.495 -6.418 1.00 74.12 188 LYS A N 1
ATOM 1493 C CA . LYS A 1 188 ? 15.596 8.978 -5.790 1.00 74.12 188 LYS A CA 1
ATOM 1494 C C . LYS A 1 188 ? 15.904 9.812 -4.556 1.00 74.12 188 LYS A C 1
ATOM 1496 O O . LYS A 1 188 ? 15.907 11.031 -4.634 1.00 74.12 188 LYS A O 1
ATOM 1501 N N . ASN A 1 189 ? 16.283 9.166 -3.457 1.00 67.62 189 ASN A N 1
ATOM 1502 C CA . ASN A 1 189 ? 16.691 9.848 -2.221 1.00 67.62 189 ASN A CA 1
ATOM 1503 C C . ASN A 1 189 ? 15.607 10.740 -1.577 1.00 67.62 189 ASN A C 1
ATOM 1505 O O . ASN A 1 189 ? 15.897 11.399 -0.579 1.00 67.62 189 ASN A O 1
ATOM 1509 N N . SER A 1 190 ? 14.378 10.750 -2.096 1.00 72.31 190 SER A N 1
ATOM 1510 C CA . SER A 1 190 ? 13.229 11.357 -1.435 1.00 72.31 190 SER A CA 1
ATOM 1511 C C . SER A 1 190 ? 12.542 10.326 -0.533 1.00 72.31 190 SER A C 1
ATOM 1513 O O . SER A 1 190 ? 12.683 9.108 -0.693 1.00 72.31 190 SER A O 1
ATOM 1515 N N . GLY A 1 191 ? 11.804 10.808 0.468 1.00 75.25 191 GLY A N 1
ATOM 1516 C CA . GLY A 1 191 ? 10.841 9.956 1.159 1.00 75.25 191 GLY A CA 1
ATOM 1517 C C . GLY A 1 191 ? 9.742 9.517 0.187 1.00 75.25 191 GLY A C 1
ATOM 1518 O O . GLY A 1 191 ? 9.390 10.256 -0.727 1.00 75.25 191 GLY A O 1
ATOM 1519 N N . TYR A 1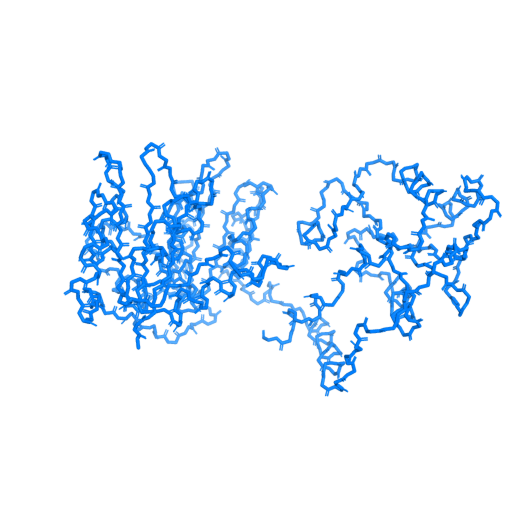 192 ? 9.167 8.330 0.389 1.00 81.69 192 TYR A N 1
ATOM 1520 C CA . TYR A 1 192 ? 8.057 7.868 -0.448 1.00 81.69 192 TYR A CA 1
ATOM 1521 C C . TYR A 1 192 ? 6.865 8.823 -0.334 1.00 81.69 192 TYR A C 1
ATOM 1523 O O . TYR A 1 192 ? 6.287 8.980 0.743 1.00 81.69 192 TYR A O 1
ATOM 1531 N N . ASN A 1 193 ? 6.496 9.439 -1.457 1.00 89.75 193 ASN A N 1
ATOM 1532 C CA . ASN A 1 193 ? 5.408 10.401 -1.540 1.00 89.75 193 ASN A CA 1
ATOM 1533 C C . ASN A 1 193 ? 4.089 9.831 -0.981 1.00 89.75 193 ASN A C 1
ATOM 1535 O O . ASN A 1 193 ? 3.564 8.829 -1.481 1.00 89.75 193 ASN A O 1
ATOM 1539 N N . LYS A 1 194 ? 3.533 10.497 0.040 1.00 90.44 194 LYS A N 1
ATOM 1540 C CA . LYS A 1 194 ? 2.334 10.043 0.765 1.00 90.44 194 LYS A CA 1
ATOM 1541 C C . LYS A 1 194 ? 1.100 9.884 -0.126 1.00 90.44 194 LYS A C 1
ATOM 1543 O O . LYS A 1 194 ? 0.355 8.919 0.042 1.00 90.44 194 LYS A O 1
ATOM 1548 N N . GLU A 1 195 ? 0.900 10.772 -1.102 1.00 91.44 195 GLU A N 1
ATOM 1549 C CA . GLU A 1 195 ? -0.235 10.682 -2.026 1.00 91.44 195 GLU A CA 1
ATOM 1550 C C . GLU A 1 195 ? -0.085 9.479 -2.954 1.00 91.44 195 GLU A C 1
ATOM 1552 O O . GLU A 1 195 ? -1.028 8.705 -3.123 1.00 91.44 195 GLU A O 1
ATOM 1557 N N . GLY A 1 196 ? 1.121 9.276 -3.497 1.00 92.69 196 GLY A N 1
ATOM 1558 C CA . GLY A 1 196 ? 1.463 8.085 -4.272 1.00 92.69 196 GLY A CA 1
ATOM 1559 C C . GLY A 1 196 ? 1.070 6.809 -3.534 1.00 92.69 196 GLY A C 1
ATOM 1560 O O . GLY A 1 196 ? 0.314 5.995 -4.065 1.00 92.69 196 GLY A O 1
ATOM 1561 N N . VAL A 1 197 ? 1.500 6.674 -2.278 1.00 92.81 197 VAL A N 1
ATOM 1562 C CA . VAL A 1 197 ? 1.216 5.488 -1.460 1.00 92.81 197 VAL A CA 1
ATOM 1563 C C . VAL A 1 197 ? -0.275 5.347 -1.118 1.00 92.81 197 VAL A C 1
ATOM 1565 O O . VAL A 1 197 ? -0.822 4.246 -1.212 1.00 92.81 197 VAL A O 1
ATOM 1568 N N . PHE A 1 198 ? -0.973 6.443 -0.816 1.00 94.19 198 PHE A N 1
ATOM 1569 C CA . PHE A 1 198 ? -2.425 6.441 -0.604 1.00 94.19 198 PHE A CA 1
ATOM 1570 C C . PHE A 1 198 ? -3.199 5.904 -1.818 1.00 94.19 198 PHE A C 1
ATOM 1572 O O . PHE A 1 198 ? -4.066 5.034 -1.681 1.00 94.19 198 PHE A O 1
ATOM 1579 N N . PHE A 1 199 ? -2.854 6.349 -3.028 1.00 94.44 199 PHE A N 1
ATOM 1580 C CA . PHE A 1 199 ? -3.485 5.854 -4.252 1.00 94.44 199 PHE A CA 1
ATOM 1581 C C . PHE A 1 199 ? -3.134 4.394 -4.564 1.00 94.44 199 PHE A C 1
ATOM 1583 O O . PHE A 1 199 ? -3.971 3.686 -5.127 1.00 94.44 199 PHE A O 1
ATOM 1590 N N . MET A 1 200 ? -1.959 3.900 -4.158 1.00 92.19 200 MET A N 1
ATOM 1591 C CA . MET A 1 200 ? -1.663 2.462 -4.227 1.00 92.19 200 MET A CA 1
ATOM 1592 C C . MET A 1 200 ? -2.621 1.652 -3.340 1.00 92.19 200 MET A C 1
ATOM 1594 O O . MET A 1 200 ? -3.133 0.623 -3.779 1.00 92.19 200 MET A O 1
ATOM 1598 N N . GLY A 1 201 ? -2.926 2.144 -2.134 1.00 91.75 201 GLY A N 1
ATOM 1599 C CA . GLY A 1 201 ? -3.927 1.559 -1.236 1.00 91.75 201 GLY A CA 1
ATOM 1600 C C . GLY A 1 201 ? -5.343 1.547 -1.819 1.00 91.75 201 GLY A C 1
ATOM 1601 O O . GLY A 1 201 ? -6.011 0.512 -1.825 1.00 91.75 201 GLY A O 1
ATOM 1602 N N . LEU A 1 202 ? -5.780 2.667 -2.409 1.00 92.12 202 LEU A N 1
ATOM 1603 C CA . LEU A 1 202 ? -7.038 2.727 -3.169 1.00 92.12 202 LEU A CA 1
ATOM 1604 C C . LEU A 1 202 ? -7.065 1.691 -4.302 1.00 92.12 202 LEU A C 1
ATOM 1606 O O . LEU A 1 202 ? -8.080 1.025 -4.517 1.00 92.12 202 LEU A O 1
ATOM 1610 N N . GLY A 1 203 ? -5.952 1.557 -5.029 1.00 89.31 203 GLY A N 1
ATOM 1611 C CA . GLY A 1 203 ? -5.798 0.578 -6.100 1.00 89.31 203 GLY A CA 1
ATOM 1612 C C . GLY A 1 203 ? -5.971 -0.853 -5.604 1.00 89.31 203 GLY A C 1
ATOM 1613 O O . GLY A 1 203 ? -6.720 -1.616 -6.213 1.00 89.31 203 GLY A O 1
ATOM 1614 N N . ASN A 1 204 ? -5.370 -1.185 -4.460 1.00 86.12 204 ASN A N 1
ATOM 1615 C CA . ASN A 1 204 ? -5.529 -2.482 -3.810 1.00 86.12 204 ASN A CA 1
ATOM 1616 C C . ASN A 1 204 ? -7.004 -2.796 -3.498 1.00 86.12 204 ASN A C 1
ATOM 1618 O O . ASN A 1 204 ? -7.528 -3.809 -3.968 1.00 86.12 204 ASN A O 1
ATOM 1622 N N . ALA A 1 205 ? -7.705 -1.895 -2.800 1.00 86.88 205 ALA A N 1
ATOM 1623 C CA . ALA A 1 205 ? -9.115 -2.076 -2.441 1.00 86.88 205 ALA A CA 1
ATOM 1624 C C . ALA A 1 205 ? -10.029 -2.246 -3.660 1.00 86.88 205 ALA A C 1
ATOM 1626 O O . ALA A 1 205 ? -10.929 -3.089 -3.674 1.00 86.88 205 ALA A O 1
ATOM 1627 N N . LEU A 1 206 ? -9.797 -1.436 -4.695 1.00 85.50 206 LEU A N 1
ATOM 1628 C CA . LEU A 1 206 ? -10.617 -1.393 -5.906 1.00 85.50 206 LEU A CA 1
ATOM 1629 C C . LEU A 1 206 ? -10.158 -2.389 -6.979 1.00 85.50 206 LEU A C 1
ATOM 1631 O O . LEU A 1 206 ? -10.733 -2.417 -8.069 1.00 85.50 206 LEU A O 1
ATOM 1635 N N . LYS A 1 207 ? -9.133 -3.198 -6.678 1.00 83.81 207 LYS A N 1
ATOM 1636 C CA . LYS A 1 207 ? -8.466 -4.131 -7.598 1.00 83.81 207 LYS A CA 1
ATOM 1637 C C . LYS A 1 207 ? -7.914 -3.464 -8.865 1.00 83.81 207 LYS A C 1
ATOM 1639 O O . LYS A 1 207 ? -7.695 -4.143 -9.864 1.00 83.81 207 LYS A O 1
ATOM 1644 N N . ILE A 1 208 ? -7.671 -2.155 -8.843 1.00 84.75 208 ILE A N 1
ATOM 1645 C CA . ILE A 1 208 ? -7.067 -1.437 -9.968 1.00 84.75 208 ILE A CA 1
ATOM 1646 C C . ILE A 1 208 ? -5.584 -1.824 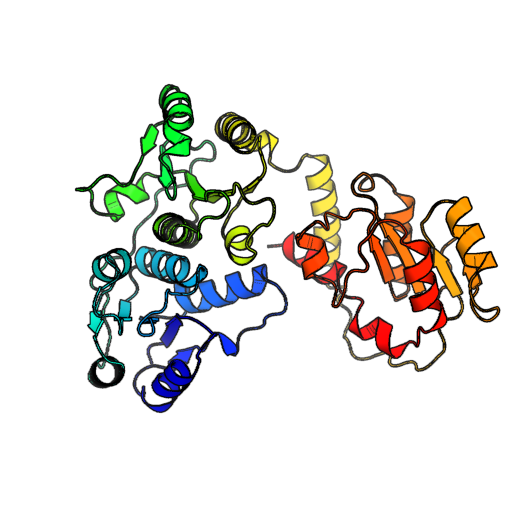-10.027 1.00 84.75 208 ILE A C 1
ATOM 1648 O O . ILE A 1 208 ? -4.906 -1.763 -9.000 1.00 84.75 208 ILE A O 1
ATOM 1652 N N . PRO A 1 209 ? -5.049 -2.220 -11.195 1.00 85.25 209 PRO A N 1
ATOM 1653 C CA . PRO A 1 209 ? -3.621 -2.447 -11.352 1.00 85.25 209 PRO A CA 1
ATOM 1654 C C . PRO A 1 209 ? -2.803 -1.228 -10.913 1.00 85.25 209 PRO A C 1
ATOM 1656 O O . PRO A 1 209 ? -3.086 -0.097 -11.309 1.00 85.25 209 PRO A O 1
ATOM 1659 N N . VAL A 1 210 ? -1.775 -1.480 -10.106 1.00 86.56 210 VAL A N 1
ATOM 1660 C CA . VAL A 1 210 ? -0.833 -0.468 -9.622 1.00 86.56 210 VAL A CA 1
ATOM 1661 C C . VAL A 1 210 ? 0.547 -0.785 -10.179 1.00 86.56 210 VAL A C 1
ATOM 1663 O O . VAL A 1 210 ? 1.031 -1.910 -10.042 1.00 86.56 210 VAL A O 1
ATOM 1666 N N . VAL A 1 211 ? 1.196 0.206 -10.775 1.00 88.00 211 VAL A N 1
ATOM 1667 C CA . VAL A 1 211 ? 2.604 0.150 -11.162 1.00 88.00 211 VAL A CA 1
ATOM 1668 C C . VAL A 1 211 ? 3.367 1.141 -10.303 1.00 88.00 211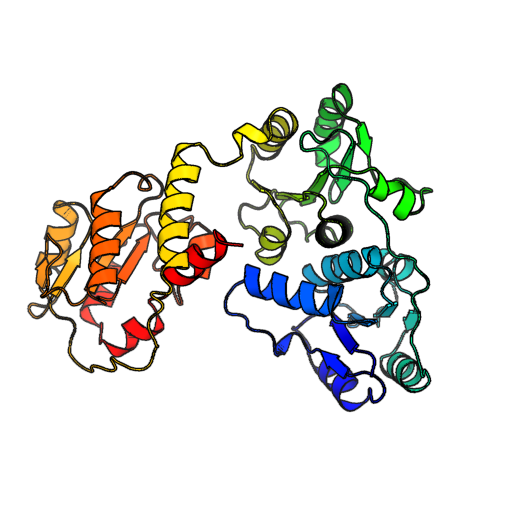 VAL A C 1
ATOM 1670 O O . VAL A 1 211 ? 3.015 2.316 -10.241 1.00 88.00 211 VAL A O 1
ATOM 1673 N N . SER A 1 212 ? 4.406 0.655 -9.635 1.00 86.75 212 SER A N 1
ATOM 1674 C CA . SER A 1 212 ? 5.339 1.505 -8.903 1.00 86.75 212 SER A CA 1
ATOM 1675 C C . SER A 1 212 ? 6.552 1.790 -9.783 1.00 86.75 212 SER A C 1
ATOM 1677 O O . SER A 1 212 ? 7.145 0.874 -10.356 1.00 86.75 212 SER A O 1
ATOM 1679 N N . VAL A 1 213 ? 6.898 3.064 -9.905 1.00 89.12 213 VAL A N 1
ATOM 1680 C CA . VAL A 1 213 ? 8.061 3.547 -10.646 1.00 89.12 213 VAL A CA 1
ATOM 1681 C C . VAL A 1 213 ? 8.990 4.150 -9.609 1.00 89.12 213 VAL A C 1
ATOM 1683 O O . VAL A 1 213 ? 8.696 5.195 -9.043 1.00 89.12 213 VAL A O 1
ATOM 1686 N N . ASP A 1 214 ? 10.082 3.463 -9.305 1.00 82.56 214 ASP A N 1
ATOM 1687 C CA . ASP A 1 214 ? 10.931 3.796 -8.162 1.00 82.56 214 ASP A CA 1
ATOM 1688 C C . ASP A 1 214 ? 12.348 4.082 -8.658 1.00 82.56 214 ASP A C 1
ATOM 1690 O O . ASP A 1 214 ? 13.013 3.219 -9.234 1.00 82.56 214 ASP A O 1
ATOM 1694 N N . SER A 1 215 ? 12.806 5.324 -8.496 1.00 78.56 215 SER A N 1
ATOM 1695 C CA . SER A 1 215 ? 14.175 5.701 -8.862 1.00 78.56 215 SER A CA 1
ATOM 1696 C C . SER A 1 215 ? 15.223 5.039 -7.970 1.00 78.56 215 SER A C 1
ATOM 1698 O O . SER A 1 215 ? 16.410 5.005 -8.314 1.00 78.56 215 SER A O 1
ATOM 1700 N N . ASN A 1 216 ? 14.824 4.521 -6.810 1.00 68.44 216 ASN A N 1
ATOM 1701 C CA . ASN A 1 216 ? 15.740 3.861 -5.906 1.00 68.44 216 ASN A CA 1
ATOM 1702 C C . ASN A 1 216 ? 16.074 2.468 -6.452 1.00 68.44 216 ASN A C 1
ATOM 1704 O O . ASN A 1 216 ? 15.211 1.631 -6.717 1.00 68.44 216 ASN A O 1
ATOM 1708 N N . ARG A 1 217 ? 17.376 2.160 -6.536 1.00 61.38 217 ARG A N 1
ATOM 1709 C CA . ARG A 1 217 ? 17.849 0.778 -6.767 1.00 61.38 217 ARG A CA 1
ATOM 1710 C C . ARG A 1 217 ? 17.365 -0.162 -5.656 1.00 61.38 217 ARG A C 1
ATOM 1712 O O . ARG A 1 217 ? 17.295 -1.380 -5.824 1.00 61.38 217 ARG A O 1
ATOM 1719 N N . VAL A 1 218 ? 17.045 0.429 -4.504 1.00 59.28 218 VAL A N 1
ATOM 1720 C CA . VAL A 1 218 ? 16.641 -0.231 -3.279 1.00 59.28 218 VAL A CA 1
ATOM 1721 C C . VAL A 1 218 ? 15.120 -0.134 -3.087 1.00 59.28 218 VAL A C 1
ATOM 1723 O O . VAL A 1 218 ? 14.636 0.791 -2.457 1.00 59.28 218 VAL A O 1
ATOM 1726 N N . LEU A 1 219 ? 14.371 -1.136 -3.560 1.00 60.75 219 LEU A N 1
ATOM 1727 C CA . LEU A 1 219 ? 12.911 -1.221 -3.404 1.00 60.75 219 LEU A CA 1
ATOM 1728 C C . LEU A 1 219 ? 12.431 -1.306 -1.955 1.00 60.75 219 LEU A C 1
ATOM 1730 O O . LEU A 1 219 ? 12.787 -2.262 -1.252 1.00 60.75 219 LEU A O 1
ATOM 1734 N N . TYR A 1 220 ? 11.515 -0.434 -1.545 1.00 66.38 220 TYR A N 1
ATOM 1735 C CA . TYR A 1 220 ? 10.843 -0.603 -0.260 1.00 66.38 220 TYR A CA 1
ATOM 1736 C C . TYR A 1 220 ? 9.859 -1.788 -0.290 1.00 66.38 220 TYR A C 1
ATOM 1738 O O . TYR A 1 220 ? 8.921 -1.820 -1.096 1.00 66.38 220 TYR A O 1
ATOM 1746 N N . PRO A 1 221 ? 10.065 -2.808 0.565 1.00 60.38 221 PRO A N 1
ATOM 1747 C CA . PRO A 1 221 ? 9.325 -4.051 0.467 1.00 60.38 221 PRO A CA 1
ATOM 1748 C C . PRO A 1 221 ? 7.808 -3.992 0.451 1.00 60.38 221 PRO A C 1
ATOM 1750 O O . PRO A 1 221 ? 7.222 -4.613 -0.442 1.00 60.38 221 PRO A O 1
ATOM 1753 N N . PRO A 1 222 ? 7.156 -3.267 1.360 1.00 66.94 222 PRO A N 1
ATOM 1754 C CA . PRO A 1 222 ? 5.704 -3.253 1.391 1.00 66.94 222 PRO A CA 1
ATOM 1755 C C . PRO A 1 222 ? 5.086 -2.657 0.121 1.00 66.94 222 PRO A C 1
ATOM 1757 O O . PRO A 1 222 ? 4.104 -3.197 -0.380 1.00 66.94 222 PRO A O 1
ATOM 1760 N N . LEU A 1 223 ? 5.707 -1.641 -0.493 1.00 68.06 223 LEU A N 1
ATOM 1761 C CA . LEU A 1 223 ? 5.215 -1.064 -1.754 1.00 68.06 223 LEU A CA 1
ATOM 1762 C C . LEU A 1 223 ? 5.295 -2.059 -2.914 1.00 68.06 223 LEU A C 1
ATOM 1764 O O . LEU A 1 223 ? 4.380 -2.124 -3.733 1.00 68.06 223 LEU A O 1
ATOM 1768 N N . THR A 1 224 ? 6.329 -2.909 -2.944 1.00 67.25 224 THR A N 1
ATOM 1769 C CA . THR A 1 224 ? 6.397 -4.006 -3.930 1.00 67.25 224 THR A CA 1
ATOM 1770 C C . THR A 1 224 ? 5.278 -5.029 -3.758 1.00 67.25 224 THR A C 1
ATOM 1772 O O . THR A 1 224 ? 4.908 -5.681 -4.726 1.00 67.25 224 THR A O 1
ATOM 1775 N N . GLY A 1 225 ? 4.747 -5.192 -2.542 1.00 64.69 225 GLY A N 1
ATOM 1776 C CA . GLY A 1 225 ? 3.609 -6.074 -2.295 1.00 64.69 225 GLY A CA 1
ATOM 1777 C C . GLY A 1 225 ? 2.271 -5.473 -2.734 1.00 64.69 225 GLY A C 1
ATOM 1778 O O . GLY A 1 225 ? 1.350 -6.229 -3.024 1.00 64.69 225 GLY A O 1
ATOM 1779 N N . LEU A 1 226 ? 2.175 -4.142 -2.823 1.00 66.94 226 LEU A N 1
ATOM 1780 C CA . LEU A 1 226 ? 0.988 -3.423 -3.303 1.00 66.94 226 LEU A CA 1
ATOM 1781 C C . LEU A 1 226 ? 0.957 -3.276 -4.830 1.00 66.94 226 LEU A C 1
ATOM 1783 O O . LEU A 1 226 ? -0.113 -3.228 -5.437 1.00 66.94 226 LEU A O 1
ATOM 1787 N N . ALA A 1 227 ? 2.125 -3.203 -5.466 1.00 71.00 227 ALA A N 1
ATOM 1788 C CA . ALA A 1 227 ? 2.231 -3.043 -6.908 1.00 71.00 227 ALA A CA 1
ATOM 1789 C C . ALA A 1 227 ? 2.092 -4.380 -7.663 1.00 71.00 227 ALA A C 1
ATOM 1791 O O . ALA A 1 227 ? 2.615 -5.416 -7.257 1.00 71.00 227 ALA A O 1
ATOM 1792 N N . LYS A 1 228 ? 1.438 -4.351 -8.830 1.00 72.19 228 LYS A N 1
ATOM 1793 C CA . LYS A 1 228 ? 1.427 -5.460 -9.803 1.00 72.19 228 LYS A CA 1
ATOM 1794 C C . LYS A 1 228 ? 2.738 -5.554 -10.577 1.00 72.19 228 LYS A C 1
ATOM 1796 O O . LYS A 1 228 ? 3.156 -6.644 -10.960 1.00 72.19 228 LYS A O 1
ATOM 1801 N N . LYS A 1 229 ? 3.390 -4.413 -10.792 1.00 75.62 229 LYS A N 1
ATOM 1802 C CA . LYS A 1 229 ? 4.710 -4.320 -11.412 1.00 75.62 229 LYS A CA 1
ATOM 1803 C C . LYS A 1 229 ? 5.502 -3.205 -10.750 1.00 75.62 229 LYS A C 1
ATOM 1805 O O . LYS A 1 229 ? 4.933 -2.198 -10.328 1.00 75.62 229 LYS A O 1
ATOM 1810 N N . THR A 1 230 ? 6.813 -3.381 -10.701 1.00 77.94 230 THR A N 1
ATOM 1811 C CA . THR A 1 230 ? 7.729 -2.346 -10.238 1.00 77.94 230 THR A CA 1
ATOM 1812 C C . THR A 1 230 ? 8.834 -2.166 -11.262 1.00 77.94 230 THR A C 1
ATOM 1814 O O . THR A 1 230 ? 9.444 -3.154 -11.675 1.00 77.94 230 THR A O 1
ATOM 1817 N N . PHE A 1 231 ? 9.069 -0.922 -11.667 1.00 79.50 231 PHE A N 1
ATOM 1818 C CA . PHE A 1 231 ? 10.166 -0.539 -12.550 1.00 79.50 231 PHE A CA 1
ATOM 1819 C C . PHE A 1 231 ? 11.180 0.285 -11.765 1.00 79.50 231 PHE A C 1
ATOM 1821 O O . PHE A 1 231 ? 10.795 1.188 -11.023 1.00 79.50 231 PHE A O 1
ATOM 1828 N N . THR A 1 232 ? 12.462 -0.042 -11.925 1.00 76.12 232 THR A N 1
ATOM 1829 C CA . THR A 1 232 ? 13.564 0.596 -11.201 1.00 76.12 232 THR A CA 1
ATOM 1830 C C . THR A 1 232 ? 14.732 0.934 -12.106 1.00 76.12 232 THR A C 1
ATOM 1832 O O . THR A 1 232 ? 14.873 0.381 -13.197 1.00 76.12 232 THR A O 1
ATOM 1835 N N . GLY A 1 233 ? 15.596 1.822 -11.614 1.00 71.88 233 GLY A N 1
ATOM 1836 C CA . GLY A 1 233 ? 16.806 2.232 -12.317 1.00 71.88 233 GLY A CA 1
ATOM 1837 C C . GLY A 1 233 ? 16.542 3.273 -13.402 1.00 71.88 233 GLY A C 1
ATOM 1838 O O . GLY A 1 233 ? 15.447 3.816 -13.517 1.00 71.88 233 GLY A O 1
ATOM 1839 N N . GLU A 1 234 ? 17.576 3.569 -14.181 1.00 77.00 234 GLU A N 1
ATOM 1840 C CA . GLU A 1 234 ? 17.582 4.682 -15.141 1.00 77.00 234 GLU A CA 1
ATOM 1841 C C . GLU A 1 234 ? 16.554 4.480 -16.269 1.00 77.00 234 GLU A C 1
ATOM 1843 O O . GLU A 1 234 ? 15.820 5.403 -16.606 1.00 77.00 234 GLU A O 1
ATOM 1848 N N . ASN A 1 235 ? 16.358 3.240 -16.728 1.00 79.62 235 ASN A N 1
ATOM 1849 C CA . ASN A 1 235 ? 15.422 2.919 -17.818 1.00 79.62 235 ASN A CA 1
ATOM 1850 C C . ASN A 1 235 ? 13.974 2.695 -17.332 1.00 79.62 235 ASN A C 1
ATOM 1852 O O . ASN A 1 235 ? 13.152 2.093 -18.027 1.00 79.62 235 ASN A O 1
ATOM 1856 N N . ARG A 1 236 ? 13.626 3.098 -16.102 1.00 83.19 236 ARG A N 1
ATOM 1857 C CA . ARG A 1 236 ? 12.302 2.819 -15.507 1.00 83.19 236 ARG A CA 1
ATOM 1858 C C . ARG A 1 236 ? 11.140 3.436 -16.295 1.00 83.19 236 ARG A C 1
ATOM 1860 O O . ARG A 1 236 ? 10.082 2.816 -16.378 1.00 83.19 236 ARG A O 1
ATOM 1867 N N . LEU A 1 237 ? 11.338 4.620 -16.881 1.00 84.69 237 LEU A N 1
ATOM 1868 C CA . LEU A 1 237 ? 10.316 5.315 -17.672 1.00 84.69 237 LEU A CA 1
ATOM 1869 C C . LEU A 1 237 ? 10.123 4.665 -19.047 1.00 84.69 237 LEU A C 1
ATOM 1871 O O . LEU A 1 237 ? 8.987 4.488 -19.476 1.00 84.69 237 LEU A O 1
ATOM 1875 N N . GLU A 1 238 ? 11.200 4.223 -19.696 1.00 84.50 238 GLU A N 1
ATOM 1876 C CA . GLU A 1 238 ? 11.128 3.466 -20.955 1.00 84.50 238 GLU A CA 1
ATOM 1877 C C . GLU A 1 238 ? 10.391 2.136 -20.758 1.00 84.50 238 GLU A C 1
ATOM 1879 O O . GLU A 1 238 ? 9.437 1.828 -21.469 1.00 84.50 238 GLU A O 1
ATOM 1884 N N . ASN A 1 239 ? 10.751 1.387 -19.712 1.00 83.94 239 ASN A N 1
ATOM 1885 C CA . ASN A 1 239 ? 10.074 0.137 -19.361 1.00 83.94 239 ASN A CA 1
ATOM 1886 C C . ASN A 1 239 ? 8.583 0.346 -19.058 1.00 83.94 239 ASN A C 1
ATOM 1888 O O . ASN A 1 239 ? 7.740 -0.477 -19.425 1.00 83.94 239 ASN A O 1
ATOM 1892 N N . LEU A 1 240 ? 8.245 1.454 -18.392 1.00 86.81 240 LEU A N 1
ATOM 1893 C CA . LEU A 1 240 ? 6.859 1.841 -18.166 1.00 86.81 240 LEU A CA 1
ATOM 1894 C C . LEU A 1 240 ? 6.143 2.166 -19.484 1.00 86.81 240 LEU A C 1
ATOM 1896 O O . LEU A 1 240 ? 4.991 1.760 -19.650 1.00 86.81 240 LEU A O 1
ATOM 1900 N N . TYR A 1 241 ? 6.800 2.871 -20.408 1.00 85.19 241 TYR A N 1
ATOM 1901 C CA . TYR A 1 241 ? 6.247 3.171 -21.729 1.00 85.19 241 TYR A CA 1
ATOM 1902 C C . TYR A 1 241 ? 5.869 1.883 -22.462 1.00 85.19 241 TYR A C 1
ATOM 1904 O O . TYR A 1 241 ? 4.715 1.701 -22.860 1.00 85.19 241 TYR A O 1
ATOM 1912 N N . ASP A 1 242 ? 6.819 0.954 -22.552 1.00 83.75 242 ASP A N 1
ATOM 1913 C CA . ASP A 1 242 ? 6.638 -0.344 -23.194 1.00 83.75 242 ASP A CA 1
ATOM 1914 C C . ASP A 1 242 ? 5.505 -1.139 -22.552 1.00 83.75 242 ASP A C 1
ATOM 1916 O O . ASP A 1 242 ? 4.693 -1.753 -23.249 1.00 83.75 242 ASP A O 1
ATOM 1920 N N . PHE A 1 243 ? 5.405 -1.100 -21.223 1.00 84.19 243 PHE A N 1
ATOM 1921 C CA . PHE A 1 243 ? 4.317 -1.739 -20.495 1.00 84.19 243 PHE A CA 1
ATOM 1922 C C . PHE A 1 243 ? 2.954 -1.127 -20.827 1.00 84.19 243 PHE A C 1
ATOM 1924 O O . PHE A 1 243 ? 1.999 -1.863 -21.062 1.00 84.19 243 PHE A O 1
ATOM 1931 N N . ILE A 1 244 ? 2.841 0.202 -20.896 1.00 83.25 244 ILE A N 1
ATOM 1932 C CA . ILE A 1 244 ? 1.586 0.885 -21.252 1.00 83.25 244 ILE A CA 1
ATOM 1933 C C . ILE A 1 244 ? 1.167 0.568 -22.698 1.00 83.25 244 ILE A C 1
ATOM 1935 O O . ILE A 1 244 ? -0.035 0.468 -22.992 1.00 83.25 244 ILE A O 1
ATOM 1939 N N . GLN A 1 245 ? 2.133 0.396 -23.605 1.00 83.31 245 GLN A N 1
ATOM 1940 C CA . GLN A 1 245 ? 1.863 0.022 -24.994 1.00 83.31 245 GLN A CA 1
ATOM 1941 C C . GLN A 1 245 ? 1.508 -1.460 -25.140 1.00 83.31 245 GLN A C 1
ATOM 1943 O O . GLN A 1 245 ? 0.558 -1.797 -25.851 1.00 83.31 245 GLN A O 1
ATOM 1948 N N . ASN A 1 246 ? 2.227 -2.347 -24.450 1.00 79.19 246 ASN A N 1
ATOM 1949 C CA . ASN A 1 246 ? 2.055 -3.790 -24.565 1.00 79.19 246 ASN A CA 1
ATOM 1950 C C . ASN A 1 246 ? 2.175 -4.519 -23.211 1.00 79.19 246 ASN A C 1
ATOM 1952 O O . ASN A 1 246 ? 3.171 -5.204 -22.962 1.00 79.19 246 ASN A O 1
ATOM 1956 N N . PRO A 1 247 ? 1.129 -4.468 -22.362 1.00 67.81 247 PRO A N 1
ATOM 1957 C CA . PRO A 1 247 ? 1.158 -5.093 -21.038 1.00 67.81 247 PRO A CA 1
ATOM 1958 C C . PRO A 1 247 ? 1.421 -6.604 -21.093 1.00 67.81 247 PRO A C 1
ATOM 1960 O O . PRO A 1 247 ? 2.157 -7.139 -20.271 1.00 67.81 247 PRO A O 1
ATOM 1963 N N . LYS A 1 248 ? 0.892 -7.284 -22.122 1.00 65.00 248 LYS A N 1
ATOM 1964 C CA . LYS A 1 248 ? 1.021 -8.740 -22.305 1.00 65.00 248 LYS A CA 1
ATOM 1965 C C . LYS A 1 248 ? 2.462 -9.201 -22.506 1.00 65.00 248 LYS A C 1
ATOM 1967 O O . LYS A 1 248 ? 2.771 -10.337 -22.182 1.00 65.00 248 LYS A O 1
ATOM 1972 N N . LYS A 1 249 ? 3.343 -8.338 -23.026 1.00 62.56 249 LYS A N 1
ATOM 1973 C CA . LYS A 1 249 ? 4.778 -8.640 -23.175 1.00 62.56 249 LYS A CA 1
ATOM 1974 C C . LYS A 1 249 ? 5.469 -8.821 -21.817 1.00 62.56 249 LYS A C 1
ATOM 1976 O O . LYS A 1 249 ? 6.539 -9.411 -21.742 1.00 62.56 249 LYS A O 1
ATOM 1981 N N . PHE A 1 250 ? 4.853 -8.304 -20.755 1.00 59.34 250 PHE A N 1
ATOM 1982 C CA . PHE A 1 250 ? 5.337 -8.384 -19.382 1.00 59.34 250 PHE A CA 1
ATOM 1983 C C . PHE A 1 250 ? 4.589 -9.428 -18.542 1.00 59.34 250 PHE A C 1
ATOM 1985 O O . PHE A 1 250 ? 5.006 -9.663 -17.401 1.00 59.34 250 PHE A O 1
ATOM 1992 N N . ASP A 1 251 ? 3.527 -10.031 -19.091 1.00 51.47 251 ASP A N 1
ATOM 1993 C CA . ASP A 1 251 ? 2.871 -11.216 -18.545 1.00 51.47 251 ASP A CA 1
ATOM 1994 C C . ASP A 1 251 ? 3.667 -12.464 -18.954 1.00 51.47 251 ASP A C 1
ATOM 1996 O O . ASP A 1 251 ? 4.226 -12.545 -20.047 1.00 51.47 251 ASP A O 1
ATOM 2000 N N . LEU A 1 252 ? 3.766 -13.421 -18.033 1.00 42.47 252 LEU A N 1
ATOM 2001 C CA . LEU A 1 252 ? 4.650 -14.580 -18.140 1.00 42.47 252 LEU A CA 1
ATOM 2002 C C . LEU A 1 252 ? 4.361 -15.411 -19.408 1.00 42.47 252 LEU A C 1
ATOM 2004 O O . LEU A 1 252 ? 3.202 -15.645 -19.757 1.00 42.47 252 LEU A O 1
ATOM 2008 N N . THR A 1 253 ? 5.419 -15.855 -20.093 1.00 39.28 253 THR A N 1
ATOM 2009 C CA . THR A 1 253 ? 5.340 -16.541 -21.392 1.00 39.28 253 THR A CA 1
ATOM 2010 C C . THR A 1 253 ? 4.597 -17.887 -21.300 1.00 39.28 253 THR A C 1
ATOM 2012 O O . THR A 1 253 ? 4.423 -18.441 -20.207 1.00 39.28 253 THR A O 1
ATOM 2015 N N . PRO A 1 254 ? 4.158 -18.468 -22.435 1.00 38.28 254 PRO A N 1
ATOM 2016 C CA . PRO A 1 254 ? 3.596 -19.821 -22.477 1.00 38.28 254 PRO A CA 1
ATOM 2017 C C . PRO A 1 254 ? 4.481 -20.902 -21.821 1.00 38.28 254 PRO A C 1
ATOM 2019 O O . PRO A 1 254 ? 3.937 -21.821 -21.198 1.00 38.28 254 PRO A O 1
ATOM 2022 N N . GLU A 1 255 ? 5.816 -20.779 -21.864 1.00 36.31 255 GLU A N 1
ATOM 2023 C CA . GLU A 1 255 ? 6.717 -21.643 -21.081 1.00 36.31 255 GLU A CA 1
ATOM 2024 C C . GLU A 1 255 ? 6.501 -21.485 -19.572 1.00 36.31 255 GLU A C 1
ATOM 2026 O O . GLU A 1 255 ? 6.322 -22.479 -18.865 1.00 36.31 255 GLU A O 1
ATOM 2031 N N . THR A 1 256 ? 6.442 -20.257 -19.054 1.00 35.94 256 THR A N 1
ATOM 2032 C CA . THR A 1 256 ? 6.213 -20.036 -17.621 1.00 35.94 256 THR A CA 1
ATOM 2033 C C . THR A 1 256 ? 4.815 -20.492 -17.184 1.00 35.94 256 THR A C 1
ATOM 2035 O O . THR A 1 256 ? 4.642 -21.019 -16.086 1.00 35.94 256 THR A O 1
ATOM 2038 N N . LEU A 1 257 ? 3.800 -20.372 -18.046 1.00 36.62 257 LEU A N 1
ATOM 2039 C CA . LEU A 1 257 ? 2.459 -20.919 -17.792 1.00 36.62 257 LEU A CA 1
ATOM 2040 C C . LEU A 1 257 ? 2.458 -22.454 -17.711 1.00 36.62 257 LEU A C 1
ATOM 2042 O O . LEU A 1 257 ? 1.691 -23.036 -16.939 1.00 36.62 257 LEU A O 1
ATOM 2046 N N . THR A 1 258 ? 3.328 -23.113 -18.475 1.00 36.97 258 THR A N 1
ATOM 2047 C CA . THR A 1 258 ? 3.537 -24.567 -18.413 1.00 36.97 258 THR A CA 1
ATOM 2048 C C . THR A 1 258 ? 4.199 -24.966 -17.093 1.00 36.97 258 THR A C 1
ATOM 2050 O O . THR A 1 258 ? 3.762 -25.914 -16.441 1.00 36.97 258 THR A O 1
ATOM 2053 N N . GLN A 1 259 ? 5.162 -24.173 -16.625 1.00 39.47 259 GLN A N 1
ATOM 2054 C CA . GLN A 1 259 ? 5.812 -24.360 -15.325 1.00 39.47 259 GLN A CA 1
ATOM 2055 C C . GLN A 1 259 ? 4.839 -24.141 -14.147 1.00 39.47 259 GLN A C 1
ATOM 2057 O O . GLN A 1 259 ? 4.814 -24.935 -13.207 1.00 39.47 259 GLN A O 1
ATOM 2062 N N . ILE A 1 260 ? 3.944 -23.149 -14.234 1.00 38.03 260 ILE A N 1
ATOM 2063 C CA . ILE A 1 260 ? 2.876 -22.919 -13.240 1.00 38.03 260 ILE A CA 1
ATOM 2064 C C . ILE A 1 260 ? 1.867 -24.080 -13.217 1.00 38.03 260 ILE A C 1
ATOM 2066 O O . ILE A 1 260 ? 1.367 -24.449 -12.155 1.00 38.03 260 ILE A O 1
ATOM 2070 N N . LYS A 1 261 ? 1.570 -24.707 -14.364 1.00 40.66 261 LYS A N 1
ATOM 2071 C CA . LYS A 1 261 ? 0.701 -25.899 -14.416 1.00 40.66 261 LYS A CA 1
ATOM 2072 C C . LYS A 1 261 ? 1.316 -27.105 -13.701 1.00 40.66 261 LYS A C 1
ATOM 2074 O O . LYS A 1 261 ? 0.582 -27.832 -13.032 1.00 40.66 261 LYS A O 1
ATOM 2079 N N . ILE A 1 262 ? 2.633 -27.294 -13.799 1.00 40.81 262 ILE A N 1
ATOM 2080 C CA . ILE A 1 262 ? 3.357 -28.345 -13.066 1.00 40.81 262 ILE A CA 1
ATOM 2081 C C . ILE A 1 262 ? 3.271 -28.079 -11.555 1.00 40.81 262 ILE A C 1
ATOM 2083 O O . ILE A 1 262 ? 2.868 -28.965 -10.802 1.00 40.81 262 ILE A O 1
ATOM 2087 N N . ALA A 1 263 ? 3.505 -26.837 -11.122 1.00 36.94 263 ALA A N 1
ATOM 2088 C CA . ALA A 1 263 ? 3.376 -26.436 -9.718 1.00 36.94 263 ALA A CA 1
ATOM 2089 C C . ALA A 1 263 ? 1.938 -26.584 -9.165 1.00 36.94 263 ALA A C 1
ATOM 2091 O O . ALA A 1 263 ? 1.738 -26.990 -8.018 1.00 36.94 263 ALA A O 1
ATOM 2092 N N . LYS A 1 264 ? 0.913 -26.324 -9.990 1.00 36.28 264 LYS A N 1
ATOM 2093 C CA . LYS A 1 264 ? -0.508 -26.541 -9.649 1.00 36.28 264 LYS A CA 1
ATOM 2094 C C . LYS A 1 264 ? -0.869 -28.012 -9.480 1.00 36.28 264 LYS A C 1
ATOM 2096 O O . LYS A 1 264 ? -1.687 -28.340 -8.622 1.00 36.28 264 LYS A O 1
ATOM 2101 N N . LYS A 1 265 ? -0.267 -28.897 -10.280 1.00 38.59 265 LYS A N 1
ATOM 2102 C CA . LYS A 1 265 ? -0.452 -30.347 -10.146 1.00 38.59 265 LYS A CA 1
ATOM 2103 C C . LYS A 1 265 ? 0.086 -30.841 -8.796 1.00 38.59 265 LYS A C 1
ATOM 2105 O O . LYS A 1 265 ? -0.623 -31.552 -8.098 1.00 38.59 265 LYS A O 1
ATOM 2110 N N . MET A 1 266 ? 1.256 -30.349 -8.385 1.00 36.25 266 MET A N 1
ATOM 2111 C CA . MET A 1 266 ? 1.882 -30.680 -7.094 1.00 36.25 266 MET A CA 1
ATOM 2112 C C . MET A 1 266 ? 1.055 -30.224 -5.879 1.00 36.25 266 MET A C 1
ATOM 2114 O O . MET A 1 266 ? 1.024 -30.907 -4.862 1.00 36.25 266 MET A O 1
ATOM 2118 N N . SER A 1 267 ? 0.347 -29.094 -5.981 1.00 35.03 267 SER A N 1
ATOM 2119 C CA . SER A 1 267 ? -0.514 -28.578 -4.905 1.00 35.03 267 SER A CA 1
ATOM 2120 C C . SER A 1 267 ? -1.845 -29.325 -4.772 1.00 35.03 267 SER A C 1
ATOM 2122 O O . SER A 1 267 ? -2.327 -29.506 -3.657 1.00 35.03 267 SER A O 1
ATOM 2124 N N . LYS A 1 268 ? -2.438 -29.781 -5.884 1.00 36.09 268 LYS A N 1
ATOM 2125 C CA . LYS A 1 268 ? -3.710 -30.525 -5.869 1.00 36.09 268 LYS A CA 1
ATOM 2126 C C . LYS A 1 268 ? -3.602 -31.920 -5.257 1.00 36.09 268 LYS A C 1
ATOM 2128 O O . LYS A 1 268 ? -4.613 -32.457 -4.818 1.00 36.09 268 LYS A O 1
ATOM 2133 N N . GLU A 1 269 ? -2.407 -32.499 -5.231 1.00 39.34 269 GLU A N 1
ATOM 2134 C CA . GLU A 1 269 ? -2.174 -33.843 -4.695 1.00 39.34 269 GLU A CA 1
ATOM 2135 C C . GLU A 1 269 ? -1.998 -33.858 -3.160 1.00 39.34 269 GLU A C 1
ATOM 2137 O O . GLU A 1 269 ? -1.809 -34.926 -2.589 1.00 39.34 269 GLU A O 1
ATOM 2142 N N . ASN A 1 270 ? -2.123 -32.710 -2.468 1.00 33.41 270 ASN A N 1
ATOM 2143 C CA . ASN A 1 270 ? -2.099 -32.599 -0.996 1.00 33.41 270 ASN A CA 1
ATOM 2144 C C . ASN A 1 270 ? -0.894 -33.294 -0.322 1.00 33.41 270 ASN A C 1
ATOM 2146 O O . ASN A 1 270 ? -0.970 -33.771 0.810 1.00 33.41 270 ASN A O 1
ATOM 2150 N N . LEU A 1 271 ? 0.252 -33.316 -1.001 1.00 37.06 271 LEU A N 1
ATOM 2151 C CA . LEU A 1 271 ? 1.507 -33.871 -0.495 1.00 37.06 271 LEU A CA 1
ATOM 2152 C C . LEU A 1 271 ? 2.243 -32.840 0.377 1.00 37.06 271 LEU A C 1
ATOM 2154 O O . LEU A 1 271 ? 3.384 -32.469 0.103 1.00 37.06 271 LEU A O 1
ATOM 2158 N N . PHE A 1 272 ? 1.581 -32.350 1.428 1.00 31.67 272 PHE A N 1
ATOM 2159 C CA . PHE A 1 272 ? 2.192 -31.451 2.404 1.00 31.67 272 PHE A CA 1
ATOM 2160 C C . PHE A 1 272 ? 2.572 -32.207 3.674 1.00 31.67 272 PHE A C 1
ATOM 2162 O O . PHE A 1 272 ? 1.744 -32.749 4.404 1.00 31.67 272 PHE A O 1
ATOM 2169 N N . TYR A 1 273 ? 3.883 -32.269 3.880 1.00 32.97 273 TYR A N 1
ATOM 2170 C CA . TYR A 1 273 ? 4.550 -32.945 4.976 1.00 32.97 273 TYR A CA 1
ATOM 2171 C C . TYR A 1 273 ? 4.335 -32.209 6.306 1.00 32.97 273 TYR A C 1
ATOM 2173 O O . TYR A 1 273 ? 4.403 -30.985 6.386 1.00 32.97 273 TYR A O 1
ATOM 2181 N N . ASN A 1 274 ? 4.095 -32.999 7.350 1.00 30.16 274 ASN A N 1
ATOM 2182 C CA . ASN A 1 274 ? 3.886 -32.591 8.734 1.00 30.16 274 ASN A CA 1
ATOM 2183 C C . ASN A 1 274 ? 5.257 -32.298 9.406 1.00 30.16 274 ASN A C 1
ATOM 2185 O O . ASN A 1 274 ? 6.138 -33.157 9.311 1.00 30.16 274 ASN A O 1
ATOM 2189 N N . PRO A 1 275 ? 5.475 -31.161 10.103 1.00 32.34 275 PRO A N 1
ATOM 2190 C CA . PRO A 1 275 ? 6.790 -30.740 10.624 1.00 32.34 275 PRO A CA 1
ATOM 2191 C C . PRO A 1 275 ? 7.392 -31.607 11.747 1.00 32.34 275 PRO A C 1
ATOM 2193 O O . PRO A 1 275 ? 8.405 -31.244 12.335 1.00 32.34 275 PRO A O 1
ATOM 2196 N N . SER A 1 276 ? 6.786 -32.736 12.108 1.00 28.75 276 SER A N 1
ATOM 2197 C CA . SER A 1 276 ? 7.039 -33.389 13.399 1.00 28.75 276 SER A CA 1
ATOM 2198 C C . SER A 1 276 ? 8.132 -34.466 13.422 1.00 28.75 276 SER A C 1
ATOM 2200 O O . SER A 1 276 ? 8.331 -35.087 14.464 1.00 28.75 276 SER A O 1
ATOM 2202 N N . LYS A 1 277 ? 8.889 -34.706 12.343 1.00 32.97 277 LYS A N 1
ATOM 2203 C CA . LYS A 1 277 ? 9.990 -35.692 12.369 1.00 32.97 277 LYS A CA 1
ATOM 2204 C C . LYS A 1 277 ? 11.169 -35.290 11.487 1.00 32.97 277 LYS A C 1
ATOM 2206 O O . LYS A 1 277 ? 11.121 -35.577 10.294 1.00 32.97 277 LYS A O 1
ATOM 2211 N N . THR A 1 278 ? 12.198 -34.700 12.108 1.00 34.88 278 THR A N 1
ATOM 2212 C CA . THR A 1 278 ? 13.631 -35.086 12.007 1.00 34.88 278 THR A CA 1
ATOM 2213 C C . THR A 1 278 ? 14.515 -34.096 12.781 1.00 34.88 278 THR A C 1
ATOM 2215 O O . THR A 1 278 ? 15.240 -33.283 12.214 1.00 34.88 278 THR A O 1
ATOM 2218 N N . SER A 1 279 ? 14.477 -34.175 14.112 1.00 33.59 279 SER A N 1
ATOM 2219 C CA . SER A 1 279 ? 15.573 -33.711 14.963 1.00 33.59 279 SER A CA 1
ATOM 2220 C C . SER A 1 279 ? 16.666 -34.786 14.956 1.00 33.59 279 SER A C 1
ATOM 2222 O O . SER A 1 279 ? 16.597 -35.742 15.728 1.00 33.59 279 SER A O 1
ATOM 2224 N N . THR A 1 280 ? 17.651 -34.683 14.067 1.00 38.53 280 THR A N 1
ATOM 2225 C CA . THR A 1 280 ? 18.843 -35.545 14.129 1.00 38.53 280 THR A CA 1
ATOM 2226 C C . THR A 1 280 ? 20.084 -34.696 14.356 1.00 38.53 280 THR A C 1
ATOM 2228 O O . THR A 1 280 ? 20.412 -33.827 13.553 1.00 38.53 280 THR A O 1
ATOM 2231 N N . THR A 1 281 ? 20.787 -34.967 15.453 1.00 39.47 281 THR A N 1
ATOM 2232 C CA . THR A 1 281 ? 22.005 -34.291 15.936 1.00 39.47 281 THR A CA 1
ATOM 2233 C C . THR A 1 281 ? 23.287 -34.719 15.209 1.00 39.47 281 THR A C 1
ATOM 2235 O O . THR A 1 281 ? 24.385 -34.376 15.645 1.00 39.47 281 THR A O 1
ATOM 2238 N N . ASN A 1 282 ? 23.176 -35.466 14.108 1.00 50.06 282 ASN A N 1
ATOM 2239 C CA . ASN A 1 282 ? 24.331 -36.021 13.409 1.00 50.06 282 ASN A CA 1
ATOM 2240 C C . ASN A 1 282 ? 25.101 -34.952 12.624 1.00 50.06 282 ASN A C 1
ATOM 2242 O O . ASN A 1 282 ? 24.538 -33.988 12.106 1.00 50.06 282 ASN A O 1
ATOM 2246 N N . GLU A 1 283 ? 26.416 -35.134 12.548 1.00 56.91 283 GLU A N 1
ATOM 2247 C CA . GLU A 1 283 ? 27.309 -34.270 11.785 1.00 56.91 283 GLU A CA 1
ATOM 2248 C C . GLU A 1 283 ? 27.036 -34.415 10.276 1.00 56.91 283 GLU A C 1
ATOM 2250 O O . GLU A 1 283 ? 26.998 -35.533 9.770 1.00 56.91 283 GLU A O 1
ATOM 2255 N N . CYS A 1 284 ? 26.856 -33.302 9.555 1.00 63.34 284 CYS A N 1
ATOM 2256 C CA . CYS A 1 284 ? 26.683 -33.294 8.096 1.00 63.34 284 CYS A CA 1
ATOM 2257 C C . CYS A 1 284 ? 28.003 -33.696 7.426 1.00 63.34 284 CYS A C 1
ATOM 2259 O O . CYS A 1 284 ? 28.977 -32.957 7.575 1.00 63.34 284 CYS A O 1
ATOM 2261 N N . LYS A 1 285 ? 28.070 -34.832 6.722 1.00 74.38 285 LYS A N 1
ATOM 2262 C CA . LYS A 1 285 ? 29.320 -35.367 6.150 1.00 74.38 285 LYS A CA 1
ATOM 2263 C C . LYS A 1 285 ? 29.338 -35.311 4.629 1.00 74.38 285 LYS A C 1
ATOM 2265 O O . LYS A 1 285 ? 30.342 -34.896 4.065 1.00 74.38 285 LYS A O 1
ATOM 2270 N N . ASN A 1 286 ? 28.249 -35.671 3.962 1.00 78.00 286 ASN A N 1
ATOM 2271 C CA . ASN A 1 286 ? 28.171 -35.756 2.506 1.00 78.00 286 ASN A CA 1
ATOM 2272 C C . ASN A 1 286 ? 27.449 -34.540 1.925 1.00 78.00 286 ASN A C 1
ATOM 2274 O O . ASN A 1 286 ? 26.243 -34.377 2.101 1.00 78.00 286 ASN A O 1
ATOM 2278 N N . ILE A 1 287 ? 28.172 -33.693 1.202 1.00 74.69 287 ILE A N 1
ATOM 2279 C CA . ILE A 1 287 ? 27.648 -32.439 0.666 1.00 74.69 287 ILE A CA 1
ATOM 2280 C C . ILE A 1 287 ? 27.674 -32.505 -0.858 1.00 74.69 287 ILE A C 1
ATOM 2282 O O . ILE A 1 287 ? 28.736 -32.648 -1.456 1.00 74.69 287 ILE A O 1
ATOM 2286 N N . TYR A 1 288 ? 26.526 -32.364 -1.510 1.00 77.62 288 TYR A N 1
ATOM 2287 C CA . TYR A 1 288 ? 26.474 -32.183 -2.961 1.00 77.62 288 TYR A CA 1
ATOM 2288 C C . TYR A 1 288 ? 26.609 -30.694 -3.300 1.00 77.62 288 TYR A C 1
ATOM 2290 O O . TYR A 1 288 ? 25.845 -29.884 -2.777 1.00 77.62 288 TYR A O 1
ATOM 2298 N N . PHE A 1 289 ? 27.552 -30.328 -4.175 1.00 74.88 289 PHE A N 1
ATOM 2299 C CA . PHE A 1 289 ? 27.758 -28.940 -4.610 1.00 74.88 289 PHE A CA 1
ATOM 2300 C C . PHE A 1 289 ? 27.411 -28.762 -6.090 1.00 74.88 289 PHE A C 1
ATOM 2302 O O . PHE A 1 289 ? 27.956 -29.465 -6.938 1.00 74.88 289 PHE A O 1
ATOM 2309 N N . SER A 1 290 ? 26.536 -27.804 -6.417 1.00 68.44 290 SER A N 1
ATOM 2310 C CA . SER A 1 290 ? 26.063 -27.582 -7.797 1.00 68.44 290 SER A CA 1
ATOM 2311 C C . SER A 1 290 ? 26.889 -26.562 -8.606 1.00 68.44 290 SER A C 1
ATOM 2313 O O . SER A 1 290 ? 26.382 -26.007 -9.582 1.00 68.44 290 SER A O 1
ATOM 2315 N N . GLY A 1 291 ? 28.114 -26.238 -8.175 1.00 67.69 291 GLY A N 1
ATOM 2316 C CA . GLY A 1 291 ? 29.010 -25.311 -8.882 1.00 67.69 291 GLY A CA 1
ATOM 2317 C C . GLY A 1 291 ? 29.875 -25.982 -9.955 1.00 67.69 291 GLY A C 1
ATOM 2318 O O . GLY A 1 291 ? 29.749 -27.174 -10.231 1.00 67.69 291 GLY A O 1
ATOM 2319 N N . SER A 1 292 ? 30.764 -25.209 -10.579 1.00 68.81 292 SER A N 1
ATOM 2320 C CA . SER A 1 292 ? 31.680 -25.706 -11.614 1.00 68.81 292 SER A CA 1
ATOM 2321 C C . SER A 1 292 ? 32.724 -26.679 -11.051 1.00 68.81 292 SER A C 1
ATOM 2323 O O . SER A 1 292 ? 33.022 -26.684 -9.855 1.00 68.81 292 SER A O 1
ATOM 2325 N N . SER A 1 293 ? 33.338 -27.492 -11.918 1.00 68.81 293 SER A N 1
ATOM 2326 C CA . SER A 1 293 ? 34.362 -28.469 -11.516 1.00 68.81 293 SER A CA 1
ATOM 2327 C C . SER A 1 293 ? 35.545 -27.839 -10.771 1.00 68.81 293 SER A C 1
ATOM 2329 O O . SER A 1 293 ? 36.037 -28.429 -9.813 1.00 68.81 293 SER A O 1
ATOM 2331 N N . ASN A 1 294 ? 35.959 -26.627 -11.155 1.00 68.88 294 ASN A N 1
ATOM 2332 C CA . ASN A 1 294 ? 37.043 -25.902 -10.485 1.00 68.88 294 ASN A CA 1
ATOM 2333 C C . ASN A 1 294 ? 36.674 -25.529 -9.042 1.00 68.88 294 ASN A C 1
ATOM 2335 O O . ASN A 1 294 ? 37.504 -25.615 -8.144 1.00 68.88 294 ASN A O 1
ATOM 2339 N N . GLU A 1 295 ? 35.417 -25.172 -8.800 1.00 66.38 295 GLU A N 1
ATOM 2340 C CA . GLU A 1 295 ? 34.920 -24.800 -7.472 1.00 66.38 295 GLU A CA 1
ATOM 2341 C C . GLU A 1 295 ? 34.685 -26.022 -6.587 1.00 66.38 295 GLU A C 1
ATOM 2343 O O . GLU A 1 295 ? 34.985 -25.997 -5.396 1.00 66.38 295 GLU A O 1
ATOM 2348 N N . ILE A 1 296 ? 34.198 -27.116 -7.181 1.00 71.00 296 ILE A N 1
ATOM 2349 C CA . ILE A 1 296 ? 34.112 -28.420 -6.516 1.00 71.00 296 ILE A CA 1
ATOM 2350 C C . ILE A 1 296 ? 35.503 -28.847 -6.034 1.00 71.00 296 ILE A C 1
ATOM 2352 O O . ILE A 1 296 ? 35.644 -29.269 -4.887 1.00 71.00 296 ILE A O 1
ATOM 2356 N N . ASN A 1 297 ? 36.526 -28.737 -6.887 1.00 72.94 297 ASN A N 1
ATOM 2357 C CA . ASN A 1 297 ? 37.899 -29.103 -6.537 1.00 72.94 297 ASN A CA 1
ATOM 2358 C C . ASN A 1 297 ? 38.468 -28.186 -5.451 1.00 72.94 297 ASN A C 1
ATOM 2360 O O . ASN A 1 297 ? 38.996 -28.681 -4.460 1.00 72.94 297 ASN A O 1
ATOM 2364 N N . TYR A 1 298 ? 38.245 -26.875 -5.567 1.00 71.69 298 TYR A N 1
ATOM 2365 C CA . TYR A 1 298 ? 38.630 -25.923 -4.531 1.00 71.69 298 TYR A CA 1
ATOM 2366 C C . TYR A 1 298 ? 38.025 -26.285 -3.163 1.00 71.69 298 TYR A C 1
ATOM 2368 O O . TYR A 1 298 ? 38.743 -26.337 -2.166 1.00 71.69 298 TYR A O 1
ATOM 2376 N N . LEU A 1 299 ? 36.722 -26.589 -3.091 1.00 68.75 299 LEU A N 1
ATOM 2377 C CA . LEU A 1 299 ? 36.075 -26.964 -1.827 1.00 68.75 299 LEU A CA 1
ATOM 2378 C C . LEU A 1 299 ? 36.602 -28.298 -1.279 1.00 68.75 299 LEU A C 1
ATOM 2380 O O . LEU A 1 299 ? 36.779 -28.426 -0.070 1.00 68.75 299 LEU A O 1
ATOM 2384 N N . LYS A 1 300 ? 36.893 -29.276 -2.144 1.00 75.69 300 LYS A N 1
ATOM 2385 C CA . LYS A 1 300 ? 37.498 -30.557 -1.735 1.00 75.69 300 LYS A CA 1
ATOM 2386 C C . LYS A 1 300 ? 38.874 -30.384 -1.099 1.00 75.69 300 LYS A C 1
ATOM 2388 O O . LYS A 1 300 ? 39.184 -31.088 -0.148 1.00 75.69 300 LYS A O 1
ATOM 2393 N N . GLU A 1 301 ? 39.680 -29.466 -1.620 1.00 76.06 301 GLU A N 1
ATOM 2394 C CA . GLU A 1 301 ? 41.045 -29.215 -1.144 1.00 76.06 301 GLU A CA 1
ATOM 2395 C C . GLU A 1 301 ? 41.086 -28.401 0.160 1.00 76.06 301 GLU A C 1
ATOM 2397 O O . GLU A 1 301 ? 42.095 -28.417 0.861 1.00 76.06 301 GLU A O 1
ATOM 2402 N N . ASN A 1 302 ? 39.999 -27.696 0.497 1.00 63.91 302 ASN A N 1
ATOM 2403 C CA . ASN A 1 302 ? 39.995 -26.670 1.546 1.00 63.91 302 ASN A CA 1
ATOM 2404 C C . ASN A 1 302 ? 39.022 -26.925 2.715 1.00 63.91 302 ASN A C 1
ATOM 2406 O O . ASN A 1 302 ? 39.001 -26.141 3.671 1.00 63.91 302 ASN A O 1
ATOM 2410 N N . LEU A 1 303 ? 38.214 -27.987 2.664 1.00 68.44 303 LEU A N 1
ATOM 2411 C CA . LEU A 1 303 ? 37.335 -28.403 3.764 1.00 68.44 303 LEU A CA 1
ATOM 2412 C C . LEU A 1 303 ? 38.013 -29.440 4.665 1.00 68.44 303 LEU A C 1
ATOM 2414 O O . LEU A 1 303 ? 38.886 -30.190 4.232 1.00 68.44 303 LEU A O 1
ATOM 2418 N N . ASN A 1 304 ? 37.597 -29.503 5.933 1.00 61.44 304 ASN A N 1
ATOM 2419 C CA . ASN A 1 304 ? 38.083 -30.533 6.852 1.00 61.44 304 ASN A CA 1
ATOM 2420 C C . ASN A 1 304 ? 37.808 -31.941 6.285 1.00 61.44 304 ASN A C 1
ATOM 2422 O O . ASN A 1 304 ? 36.720 -32.212 5.779 1.00 61.44 304 ASN A O 1
ATOM 2426 N N . SER A 1 305 ? 38.777 -32.847 6.445 1.00 62.28 305 SER A N 1
ATOM 2427 C CA . SER A 1 305 ? 38.766 -34.251 6.001 1.00 62.28 305 SER A CA 1
ATOM 2428 C C . SER A 1 305 ? 37.524 -35.075 6.383 1.00 62.28 305 SER A C 1
ATOM 2430 O O . SER A 1 305 ? 37.293 -36.131 5.799 1.00 62.28 305 SER A O 1
ATOM 2432 N N . SER A 1 306 ? 36.708 -34.616 7.340 1.00 64.81 306 SER A N 1
ATOM 2433 C CA . SER A 1 306 ? 35.437 -35.251 7.710 1.00 64.81 306 SER A CA 1
ATOM 2434 C C . SER A 1 306 ? 34.272 -34.941 6.757 1.00 64.81 306 SER A C 1
ATOM 2436 O O . SER A 1 306 ? 33.236 -35.606 6.844 1.00 64.81 306 SER A O 1
ATOM 2438 N N . LYS A 1 307 ? 34.411 -33.951 5.861 1.00 72.75 307 LYS A N 1
ATOM 2439 C CA . LYS A 1 307 ? 33.398 -33.555 4.872 1.00 72.75 307 LYS A CA 1
ATOM 2440 C C . LYS A 1 307 ? 33.759 -34.080 3.482 1.00 72.75 307 LYS A C 1
ATOM 2442 O O . LYS A 1 307 ? 34.890 -33.954 3.027 1.00 72.75 307 LYS A O 1
ATOM 2447 N N . VAL A 1 308 ? 32.772 -34.615 2.772 1.00 78.50 308 VAL A N 1
ATOM 2448 C CA . VAL A 1 308 ? 32.909 -35.159 1.418 1.00 78.50 308 VAL A CA 1
ATOM 2449 C C . VAL A 1 308 ? 32.075 -34.322 0.455 1.00 78.50 308 VAL A C 1
ATOM 2451 O O . VAL A 1 308 ? 30.849 -34.314 0.549 1.00 78.50 308 VAL A O 1
ATOM 2454 N N . ILE A 1 309 ? 32.727 -33.653 -0.504 1.00 77.56 309 ILE A N 1
ATOM 2455 C CA . ILE A 1 309 ? 32.030 -32.962 -1.599 1.00 77.56 309 ILE A CA 1
ATOM 2456 C C . ILE A 1 309 ? 31.752 -33.936 -2.747 1.00 77.56 309 ILE A C 1
ATOM 2458 O O . ILE A 1 309 ? 32.668 -34.442 -3.403 1.00 77.56 309 ILE A O 1
ATOM 2462 N N . GLN A 1 310 ? 30.473 -34.169 -3.012 1.00 73.38 310 GLN A N 1
ATOM 2463 C CA . GLN A 1 310 ? 29.972 -35.031 -4.075 1.00 73.38 310 GLN A CA 1
ATOM 2464 C C . GLN A 1 310 ? 29.700 -34.216 -5.344 1.00 73.38 310 GLN A C 1
ATOM 2466 O O . GLN A 1 310 ? 29.155 -33.114 -5.291 1.00 73.38 310 GLN A O 1
ATOM 2471 N N . SER A 1 311 ? 30.052 -34.783 -6.500 1.00 64.75 311 SER A N 1
ATOM 2472 C CA . SER A 1 311 ? 29.753 -34.211 -7.822 1.00 64.75 311 SER A CA 1
ATOM 2473 C C . SER A 1 311 ? 28.366 -34.592 -8.349 1.00 64.75 311 SER A C 1
ATOM 2475 O O . SER A 1 311 ? 27.935 -34.059 -9.368 1.00 64.75 311 SER A O 1
ATOM 2477 N N . TYR A 1 312 ? 27.660 -35.500 -7.671 1.00 71.06 312 TYR A N 1
ATOM 2478 C CA . TYR A 1 312 ? 26.300 -35.923 -8.001 1.00 71.06 312 TYR A CA 1
ATOM 2479 C C . TYR A 1 312 ? 25.480 -36.154 -6.729 1.00 71.06 312 TYR A C 1
ATOM 2481 O O . TYR A 1 312 ? 26.000 -36.636 -5.722 1.00 71.06 312 TYR A O 1
ATOM 2489 N N . PHE A 1 313 ? 24.194 -35.817 -6.795 1.00 63.88 313 PHE A N 1
ATOM 2490 C CA . PHE A 1 313 ? 23.235 -36.065 -5.724 1.00 63.88 313 PHE A CA 1
ATOM 2491 C C . PHE A 1 313 ? 22.927 -37.565 -5.613 1.00 63.88 313 PHE A C 1
ATOM 2493 O O . PHE A 1 313 ? 22.697 -38.224 -6.630 1.00 63.88 313 PHE A O 1
ATOM 2500 N N . ASN A 1 314 ? 22.891 -38.111 -4.396 1.00 72.56 314 ASN A N 1
ATOM 2501 C CA . ASN A 1 314 ? 22.513 -39.502 -4.144 1.00 72.56 314 ASN A CA 1
ATOM 2502 C C . ASN A 1 314 ? 21.911 -39.683 -2.734 1.00 72.56 314 ASN A C 1
ATOM 2504 O O . ASN A 1 314 ? 21.823 -38.745 -1.950 1.00 72.56 314 ASN A O 1
ATOM 2508 N N . ASN A 1 315 ? 21.515 -40.910 -2.390 1.00 70.75 315 ASN A N 1
ATOM 2509 C CA . ASN A 1 315 ? 20.828 -41.204 -1.124 1.00 70.75 315 ASN A CA 1
ATOM 2510 C C . ASN A 1 315 ? 21.700 -41.033 0.132 1.00 70.75 315 ASN A C 1
ATOM 2512 O O . ASN A 1 315 ? 21.176 -41.081 1.239 1.00 70.75 315 ASN A O 1
ATOM 2516 N N . SER A 1 316 ? 23.015 -40.876 -0.024 1.00 72.38 316 SER A N 1
ATOM 2517 C CA . SER A 1 316 ? 23.931 -40.579 1.081 1.00 72.38 316 SER A CA 1
ATOM 2518 C C . SER A 1 316 ? 24.161 -39.081 1.282 1.00 72.38 316 SER A C 1
ATOM 2520 O O . SER A 1 316 ? 24.873 -38.722 2.210 1.00 72.38 316 SER A O 1
ATOM 2522 N N . THR A 1 317 ? 23.610 -38.215 0.422 1.00 70.94 317 THR A N 1
ATOM 2523 C CA . THR A 1 317 ? 23.774 -36.761 0.520 1.00 70.94 317 THR A CA 1
ATOM 2524 C C . THR A 1 317 ? 23.050 -36.220 1.760 1.00 70.94 317 THR A C 1
ATOM 2526 O O . THR A 1 317 ? 21.836 -36.355 1.881 1.00 70.94 317 THR A O 1
ATOM 2529 N N . ASP A 1 318 ? 23.795 -35.556 2.645 1.00 64.06 318 ASP A N 1
ATOM 2530 C CA . ASP A 1 318 ? 23.299 -34.941 3.884 1.00 64.06 318 ASP A CA 1
ATOM 2531 C C . ASP A 1 318 ? 22.904 -33.468 3.692 1.00 64.06 318 ASP A C 1
ATOM 2533 O O . ASP A 1 318 ? 22.092 -32.938 4.447 1.00 64.06 318 ASP A O 1
ATOM 2537 N N . LEU A 1 319 ? 23.493 -32.787 2.702 1.00 64.38 319 LEU A N 1
ATOM 2538 C CA . LEU A 1 319 ? 23.234 -31.381 2.390 1.00 64.38 319 LEU A CA 1
ATOM 2539 C C . LEU A 1 319 ? 23.471 -31.109 0.904 1.00 64.38 319 LEU A C 1
ATOM 2541 O O . LEU A 1 319 ? 24.479 -31.526 0.334 1.00 64.38 319 LEU A O 1
ATOM 2545 N N . VAL A 1 320 ? 22.580 -30.340 0.286 1.00 63.50 320 VAL A N 1
ATOM 2546 C CA . VAL A 1 320 ? 22.803 -29.755 -1.038 1.00 63.50 320 VAL A CA 1
ATOM 2547 C C . VAL A 1 320 ? 23.231 -28.306 -0.885 1.00 63.50 320 VAL A C 1
ATOM 2549 O O . VAL A 1 320 ? 22.502 -27.504 -0.320 1.00 63.50 320 VAL A O 1
ATOM 2552 N N . VAL A 1 321 ? 24.388 -27.945 -1.426 1.00 64.88 321 VAL A N 1
ATOM 2553 C CA . VAL A 1 321 ? 24.847 -26.562 -1.541 1.00 64.88 321 VAL A CA 1
ATOM 2554 C C . VAL A 1 321 ? 24.742 -26.162 -3.008 1.00 64.88 321 VAL A C 1
ATOM 2556 O O . VAL A 1 321 ? 25.540 -26.575 -3.849 1.00 64.88 321 VAL A O 1
ATOM 2559 N N . ALA A 1 322 ? 23.719 -25.382 -3.331 1.00 64.19 322 ALA A N 1
ATOM 2560 C CA . ALA A 1 322 ? 23.438 -24.981 -4.696 1.00 64.19 322 ALA A CA 1
ATOM 2561 C C . ALA A 1 322 ? 23.933 -23.558 -4.969 1.00 64.19 322 ALA A C 1
ATOM 2563 O O . ALA A 1 322 ? 23.517 -22.599 -4.318 1.00 64.19 322 ALA A O 1
ATOM 2564 N N . LYS A 1 323 ? 24.823 -23.426 -5.954 1.00 59.97 323 LYS A N 1
ATOM 2565 C CA . LYS A 1 323 ? 25.295 -22.134 -6.448 1.00 59.97 323 LYS A CA 1
ATOM 2566 C C . LYS A 1 323 ? 24.308 -21.591 -7.480 1.00 59.97 323 LYS A C 1
ATOM 2568 O O . LYS A 1 323 ? 23.977 -22.261 -8.456 1.00 59.97 323 LYS A O 1
ATOM 2573 N N . PHE A 1 324 ? 23.846 -20.373 -7.251 1.00 55.69 324 PHE A N 1
ATOM 2574 C CA . PHE A 1 324 ? 22.843 -19.675 -8.032 1.00 55.69 324 PHE A CA 1
ATOM 2575 C C . PHE A 1 324 ? 23.473 -18.432 -8.663 1.00 55.69 324 PHE A C 1
ATOM 2577 O O . PHE A 1 324 ? 23.966 -17.547 -7.964 1.00 55.69 324 PHE A O 1
ATOM 2584 N N . ASN A 1 325 ? 23.438 -18.355 -9.990 1.00 51.97 325 ASN A N 1
ATOM 2585 C CA . ASN A 1 325 ? 23.749 -17.139 -10.735 1.00 51.97 325 ASN A CA 1
ATOM 2586 C C . ASN A 1 325 ? 22.459 -16.682 -11.444 1.00 51.97 325 ASN A C 1
ATOM 2588 O O . ASN A 1 325 ? 21.592 -17.495 -11.757 1.00 51.97 325 ASN A O 1
ATOM 2592 N N . ARG A 1 326 ? 22.265 -15.374 -11.614 1.00 43.03 326 ARG A N 1
ATOM 2593 C CA . ARG A 1 326 ? 21.015 -14.771 -12.106 1.00 43.03 326 ARG A CA 1
ATOM 2594 C C . ARG A 1 326 ? 20.650 -15.231 -13.523 1.00 43.03 326 ARG A C 1
ATOM 2596 O O . ARG A 1 326 ? 19.467 -15.284 -13.848 1.00 43.03 326 ARG A O 1
ATOM 2603 N N . ASP A 1 327 ? 21.649 -15.657 -14.289 1.00 41.72 327 ASP A N 1
ATOM 2604 C CA . ASP A 1 327 ? 21.500 -16.238 -15.628 1.00 41.72 327 ASP A CA 1
ATOM 2605 C C . ASP A 1 327 ? 21.077 -17.727 -15.592 1.00 41.72 327 ASP A C 1
ATOM 2607 O O . ASP A 1 327 ? 20.880 -18.363 -16.618 1.00 41.72 327 ASP A O 1
ATOM 2611 N N . VAL A 1 328 ? 20.893 -18.308 -14.398 1.00 42.03 328 VAL A N 1
ATOM 2612 C CA . VAL A 1 328 ? 20.717 -19.755 -14.160 1.00 42.03 328 VAL A CA 1
ATOM 2613 C C . VAL A 1 328 ? 19.265 -20.125 -13.833 1.00 42.03 328 VAL A C 1
ATOM 2615 O O . VAL A 1 328 ? 18.984 -21.101 -13.143 1.00 42.03 328 VAL A O 1
ATOM 2618 N N . TYR A 1 329 ? 18.298 -19.420 -14.422 1.00 39.75 329 TYR A N 1
ATOM 2619 C CA . TYR A 1 329 ? 16.992 -20.054 -14.671 1.00 39.75 329 TYR A CA 1
ATOM 2620 C C . TYR A 1 329 ? 17.103 -21.197 -15.709 1.00 39.75 329 TYR A C 1
ATOM 2622 O O . TYR A 1 329 ? 16.136 -21.922 -15.927 1.00 39.75 329 TYR A O 1
ATOM 2630 N N . GLU A 1 330 ? 18.290 -21.388 -16.302 1.00 41.12 330 GLU A N 1
ATOM 2631 C CA . GLU A 1 330 ? 18.559 -22.301 -17.415 1.00 41.12 330 GLU A CA 1
ATOM 2632 C C . GLU A 1 330 ? 19.312 -23.596 -17.043 1.00 41.12 330 GLU A C 1
ATOM 2634 O O . GLU A 1 330 ? 19.349 -24.519 -17.855 1.00 41.12 330 GLU A O 1
ATOM 2639 N N . ASN A 1 331 ? 19.884 -23.744 -15.835 1.00 50.50 331 ASN A N 1
ATOM 2640 C CA . ASN A 1 331 ? 20.597 -24.987 -15.492 1.00 50.50 331 ASN A CA 1
ATOM 2641 C C . ASN A 1 331 ? 19.650 -26.039 -14.897 1.00 50.50 331 ASN A C 1
ATOM 2643 O O . ASN A 1 331 ? 19.412 -26.109 -13.686 1.00 50.50 331 ASN A O 1
ATOM 2647 N N . PHE A 1 332 ? 19.128 -26.875 -15.793 1.00 48.00 332 PHE A N 1
ATOM 2648 C CA . PHE A 1 332 ? 18.267 -28.021 -15.503 1.00 48.00 332 PHE A CA 1
ATOM 2649 C C . PHE A 1 332 ? 18.819 -28.938 -14.399 1.00 48.00 332 PHE A C 1
ATOM 2651 O O . PHE A 1 332 ? 18.048 -29.413 -13.566 1.00 48.00 332 PHE A O 1
ATOM 2658 N N . GLU A 1 333 ? 20.138 -29.150 -14.332 1.00 53.19 333 GLU A N 1
ATOM 2659 C CA . GLU A 1 333 ? 20.743 -30.046 -13.338 1.00 53.19 333 GLU A CA 1
ATOM 2660 C C . GLU A 1 333 ? 20.715 -29.449 -11.922 1.00 53.19 333 GLU A C 1
ATOM 2662 O O . GLU A 1 333 ? 20.474 -30.178 -10.960 1.00 53.19 333 GLU A O 1
ATOM 2667 N N . THR A 1 334 ? 20.830 -28.124 -11.769 1.00 55.62 334 THR A N 1
ATOM 2668 C CA . THR A 1 334 ? 20.661 -27.461 -10.463 1.00 55.62 334 THR A CA 1
ATOM 2669 C C . THR A 1 334 ? 19.227 -27.617 -9.954 1.00 55.62 334 THR A C 1
ATOM 2671 O O . THR A 1 334 ? 19.013 -28.003 -8.806 1.00 55.62 334 THR A O 1
ATOM 2674 N N . LEU A 1 335 ? 18.224 -27.389 -10.809 1.00 51.81 335 LEU A N 1
ATOM 2675 C CA . LEU A 1 335 ? 16.808 -27.530 -10.440 1.00 51.81 335 LEU A CA 1
ATOM 2676 C C . LEU A 1 335 ? 16.417 -28.985 -10.146 1.00 51.81 335 LEU A C 1
ATOM 2678 O O . LEU A 1 335 ? 15.676 -29.255 -9.201 1.00 51.81 335 LEU A O 1
ATOM 2682 N N . LYS A 1 336 ? 16.945 -29.931 -10.920 1.00 55.09 336 LYS A N 1
ATOM 2683 C CA . LYS A 1 336 ? 16.755 -31.371 -10.718 1.00 55.09 336 LYS A CA 1
ATOM 2684 C C . LYS A 1 336 ? 17.375 -31.852 -9.409 1.00 55.09 336 LYS A C 1
ATOM 2686 O O . LYS A 1 336 ? 16.741 -32.616 -8.688 1.00 55.09 336 LYS A O 1
ATOM 2691 N N . SER A 1 337 ? 18.563 -31.371 -9.056 1.00 55.94 337 SER A N 1
ATOM 2692 C CA . SER A 1 337 ? 19.188 -31.682 -7.768 1.00 55.94 337 SER A CA 1
ATOM 2693 C C . SER A 1 337 ? 18.409 -31.105 -6.587 1.00 55.94 337 SER A C 1
ATOM 2695 O O . SER A 1 337 ? 18.255 -31.784 -5.577 1.00 55.94 337 SER A O 1
ATOM 2697 N N . LEU A 1 338 ? 17.837 -29.906 -6.727 1.00 54.62 338 LEU A N 1
ATOM 2698 C CA . LEU A 1 338 ? 16.927 -29.337 -5.727 1.00 54.62 338 LEU A CA 1
ATOM 2699 C C . LEU A 1 338 ? 15.635 -30.161 -5.586 1.00 54.62 338 LEU A C 1
ATOM 2701 O O . LEU A 1 338 ? 15.175 -30.404 -4.471 1.00 54.62 338 LEU A O 1
ATOM 2705 N N . TYR A 1 339 ? 15.074 -30.643 -6.699 1.00 48.59 339 TYR A N 1
ATOM 2706 C CA . TYR A 1 339 ? 13.908 -31.532 -6.694 1.00 48.59 339 TYR A CA 1
ATOM 2707 C C . TYR A 1 339 ? 14.213 -32.887 -6.042 1.00 48.59 339 TYR A C 1
ATOM 2709 O O . TYR A 1 339 ? 13.430 -33.381 -5.232 1.00 48.59 339 TYR A O 1
ATOM 2717 N N . ASN A 1 340 ? 15.371 -33.473 -6.342 1.00 52.81 340 ASN A N 1
ATOM 2718 C CA . ASN A 1 340 ? 15.798 -34.731 -5.739 1.00 52.81 340 ASN A CA 1
ATOM 2719 C C . ASN A 1 340 ? 16.090 -34.569 -4.241 1.00 52.81 340 ASN A C 1
ATOM 2721 O O . ASN A 1 340 ? 15.693 -35.427 -3.454 1.00 52.81 340 ASN A O 1
ATOM 2725 N N . ALA A 1 341 ? 16.707 -33.459 -3.828 1.00 55.28 341 ALA A N 1
ATOM 2726 C CA . ALA A 1 341 ? 16.894 -33.130 -2.418 1.00 55.28 341 ALA A CA 1
ATOM 2727 C C . ALA A 1 341 ? 15.552 -33.055 -1.684 1.00 55.28 341 ALA A C 1
ATOM 2729 O O . ALA A 1 341 ? 15.393 -33.660 -0.629 1.00 55.28 341 ALA A O 1
ATOM 2730 N N . TYR A 1 342 ? 14.553 -32.414 -2.295 1.00 48.97 342 TYR A N 1
ATOM 2731 C CA . TYR A 1 342 ? 13.192 -32.367 -1.767 1.00 48.97 342 TYR A CA 1
ATOM 2732 C C . TYR A 1 342 ? 12.558 -33.760 -1.621 1.00 48.97 342 TYR A C 1
ATOM 2734 O O . TYR A 1 342 ? 12.077 -34.091 -0.537 1.00 48.97 342 TYR A O 1
ATOM 2742 N N . GLN A 1 343 ? 12.600 -34.600 -2.665 1.00 46.41 343 GLN A N 1
ATOM 2743 C CA . GLN A 1 343 ? 12.060 -35.970 -2.618 1.00 46.41 343 GLN A CA 1
ATOM 2744 C C . GLN A 1 343 ? 12.672 -36.798 -1.481 1.00 46.41 343 GLN A C 1
ATOM 2746 O O . GLN A 1 343 ? 11.989 -37.595 -0.841 1.00 46.41 343 GLN A O 1
ATOM 2751 N N . ASN A 1 344 ? 13.953 -36.566 -1.196 1.00 52.09 344 ASN A N 1
ATOM 2752 C CA . ASN A 1 344 ? 14.712 -37.309 -0.197 1.00 52.09 344 ASN A CA 1
ATOM 2753 C C . ASN A 1 344 ? 14.831 -36.580 1.153 1.00 52.09 344 ASN A C 1
ATOM 2755 O O . ASN A 1 344 ? 15.522 -37.069 2.042 1.00 52.09 344 ASN A O 1
ATOM 2759 N N . LYS A 1 345 ? 14.146 -35.437 1.330 1.00 54.50 345 LYS A N 1
ATOM 2760 C CA . LYS A 1 345 ? 14.187 -34.590 2.541 1.00 54.50 345 LYS A CA 1
ATOM 2761 C C . LYS A 1 345 ? 15.604 -34.181 2.961 1.00 54.50 345 LYS A C 1
ATOM 2763 O O . LYS A 1 345 ? 15.901 -34.063 4.147 1.00 54.50 345 LYS A O 1
ATOM 2768 N N . VAL A 1 346 ? 16.465 -33.956 1.978 1.00 55.53 346 VAL A N 1
ATOM 2769 C CA . VAL A 1 346 ? 17.829 -33.477 2.180 1.00 55.53 346 VAL A CA 1
ATOM 2770 C C . VAL A 1 346 ? 17.803 -31.946 2.260 1.00 55.53 346 VAL A C 1
ATOM 2772 O O . VAL A 1 346 ? 17.243 -31.303 1.366 1.00 55.53 346 VAL A O 1
ATOM 2775 N N . PRO A 1 347 ? 18.385 -31.337 3.304 1.00 52.56 347 PRO A N 1
ATOM 2776 C CA . PRO A 1 347 ? 18.480 -29.889 3.420 1.00 52.56 347 PRO A CA 1
ATOM 2777 C C . PRO A 1 347 ? 19.220 -29.214 2.258 1.00 52.56 347 PRO A C 1
ATOM 2779 O O . PRO A 1 347 ? 20.077 -29.818 1.610 1.00 52.56 347 PRO A O 1
ATOM 2782 N N . VAL A 1 348 ? 18.922 -27.930 2.027 1.00 53.69 348 VAL A N 1
ATOM 2783 C CA . VAL A 1 348 ? 19.501 -27.134 0.933 1.00 53.69 348 VAL A CA 1
ATOM 2784 C C . VAL A 1 348 ? 20.040 -25.793 1.444 1.00 53.69 348 VAL A C 1
ATOM 2786 O O . VAL A 1 348 ? 19.306 -25.027 2.064 1.00 53.69 348 VAL A O 1
ATOM 2789 N N . LEU A 1 349 ? 21.289 -25.477 1.096 1.00 53.25 349 LEU A N 1
ATOM 2790 C CA . LEU A 1 349 ? 21.944 -24.175 1.237 1.00 53.25 349 LEU A CA 1
ATOM 2791 C C . LEU A 1 349 ? 22.116 -23.526 -0.146 1.00 53.25 349 LEU A C 1
ATOM 2793 O O . LEU A 1 349 ? 22.506 -24.197 -1.099 1.00 53.25 349 LEU A O 1
ATOM 2797 N N . LEU A 1 350 ? 21.859 -22.222 -0.266 1.00 54.72 350 LEU A N 1
ATOM 2798 C CA . LEU A 1 350 ? 21.975 -21.482 -1.529 1.00 54.72 350 LEU A CA 1
ATOM 2799 C C . LEU A 1 350 ? 23.109 -20.452 -1.468 1.00 54.72 350 LEU A C 1
ATOM 2801 O O . LEU A 1 350 ? 23.127 -19.615 -0.568 1.00 54.72 350 LEU A O 1
ATOM 2805 N N . LEU A 1 351 ? 24.015 -20.478 -2.450 1.00 51.81 351 LEU A N 1
ATOM 2806 C CA . LEU A 1 351 ? 25.056 -19.461 -2.654 1.00 51.81 351 LEU A CA 1
ATOM 2807 C C . LEU A 1 351 ? 24.671 -18.583 -3.844 1.00 51.81 351 LEU A C 1
ATOM 2809 O O . LEU A 1 351 ? 24.381 -19.124 -4.904 1.00 51.81 351 LEU A O 1
ATOM 2813 N N . ILE A 1 352 ? 24.654 -17.257 -3.708 1.00 51.72 352 ILE A N 1
ATOM 2814 C CA . ILE A 1 352 ? 24.110 -16.359 -4.743 1.00 51.72 352 ILE A CA 1
ATOM 2815 C C . ILE A 1 352 ? 25.201 -15.411 -5.237 1.00 51.72 352 ILE A C 1
ATOM 2817 O O . ILE A 1 352 ? 25.529 -14.439 -4.563 1.00 51.72 352 ILE A O 1
ATOM 2821 N N . GLU A 1 353 ? 25.727 -15.638 -6.439 1.00 44.06 353 GLU A N 1
ATOM 2822 C CA . GLU A 1 353 ? 26.732 -14.753 -7.042 1.00 44.06 353 GLU A CA 1
ATOM 2823 C C . GLU A 1 353 ? 26.084 -13.493 -7.627 1.00 44.06 353 GLU A C 1
ATOM 2825 O O . GLU A 1 353 ? 25.748 -13.431 -8.809 1.00 44.06 353 GLU A O 1
ATOM 2830 N N . ASN A 1 354 ? 25.861 -12.490 -6.775 1.00 41.91 354 ASN A N 1
ATOM 2831 C CA . ASN A 1 354 ? 25.799 -11.073 -7.146 1.00 41.91 354 ASN A CA 1
ATOM 2832 C C . ASN A 1 354 ? 25.682 -10.189 -5.890 1.00 41.91 354 ASN A C 1
ATOM 2834 O O . ASN A 1 354 ? 24.867 -10.462 -5.010 1.00 41.91 354 ASN A O 1
ATOM 2838 N N . GLU A 1 355 ? 26.425 -9.075 -5.834 1.00 35.62 355 GLU A N 1
ATOM 2839 C CA . GLU A 1 355 ? 26.262 -8.035 -4.790 1.00 35.62 355 GLU A CA 1
ATOM 2840 C C . GLU A 1 355 ? 24.867 -7.392 -4.823 1.00 35.62 355 GLU A C 1
ATOM 2842 O O . GLU A 1 355 ? 24.364 -6.872 -3.826 1.00 35.62 355 GLU A O 1
ATOM 2847 N N . THR A 1 356 ? 24.186 -7.483 -5.966 1.00 38.53 356 THR A N 1
ATOM 2848 C CA . THR A 1 356 ? 22.751 -7.234 -6.062 1.00 38.53 356 THR A CA 1
ATOM 2849 C C . THR A 1 356 ? 21.995 -8.519 -5.763 1.00 38.53 356 THR A C 1
ATOM 2851 O O . THR A 1 356 ? 21.517 -9.209 -6.664 1.00 38.53 356 THR A O 1
ATOM 2854 N N . ILE A 1 357 ? 21.837 -8.824 -4.473 1.00 37.34 357 ILE A N 1
ATOM 2855 C CA . ILE A 1 357 ? 20.833 -9.799 -4.059 1.00 37.34 357 ILE A CA 1
ATOM 2856 C C . ILE A 1 357 ? 19.489 -9.322 -4.623 1.00 37.34 357 ILE A C 1
ATOM 2858 O O . ILE A 1 357 ? 19.018 -8.225 -4.296 1.00 37.34 357 ILE A O 1
ATOM 2862 N N . ASP A 1 358 ? 18.852 -10.137 -5.467 1.00 39.38 358 ASP A N 1
ATOM 2863 C CA . ASP A 1 358 ? 17.446 -9.926 -5.780 1.00 39.38 358 ASP A CA 1
ATOM 2864 C C . ASP A 1 358 ? 16.696 -9.909 -4.443 1.00 39.38 358 ASP A C 1
ATOM 2866 O O . ASP A 1 358 ? 16.687 -10.892 -3.698 1.00 39.38 358 ASP A O 1
ATOM 2870 N N . ARG A 1 359 ? 16.096 -8.766 -4.097 1.00 37.28 359 ARG A N 1
ATOM 2871 C CA . ARG A 1 359 ? 15.413 -8.533 -2.812 1.00 37.28 359 ARG A CA 1
ATOM 2872 C C . ARG A 1 359 ? 14.350 -9.578 -2.504 1.00 37.28 359 ARG A C 1
ATOM 2874 O O . ARG A 1 359 ? 13.937 -9.689 -1.352 1.00 37.28 359 ARG A O 1
ATOM 2881 N N . LYS A 1 360 ? 13.879 -10.314 -3.514 1.00 36.81 360 LYS A N 1
ATOM 2882 C CA . LYS A 1 360 ? 12.964 -11.445 -3.348 1.00 36.81 360 LYS A CA 1
ATOM 2883 C C . LYS A 1 360 ? 13.624 -12.658 -2.692 1.00 36.81 360 LYS A C 1
ATOM 2885 O O . LYS A 1 360 ? 12.937 -13.342 -1.946 1.00 36.81 360 LYS A O 1
ATOM 2890 N N . ILE A 1 361 ? 14.918 -12.885 -2.917 1.00 34.22 361 ILE A N 1
ATOM 2891 C CA . ILE A 1 361 ? 15.676 -14.009 -2.353 1.00 34.22 361 ILE A CA 1
ATOM 2892 C C . ILE A 1 361 ? 16.234 -13.652 -0.963 1.00 34.22 361 ILE A C 1
ATOM 2894 O O . ILE A 1 361 ? 16.086 -14.445 -0.038 1.00 34.22 361 ILE A O 1
ATOM 2898 N N . ALA A 1 362 ? 16.726 -12.419 -0.752 1.00 33.75 362 ALA A N 1
ATOM 2899 C CA . ALA A 1 362 ? 17.161 -11.935 0.577 1.00 33.75 362 ALA A CA 1
ATOM 2900 C C . ALA A 1 362 ? 16.060 -11.982 1.653 1.00 33.75 362 ALA A C 1
ATOM 2902 O O . ALA A 1 362 ? 16.355 -12.118 2.834 1.00 33.75 362 ALA A O 1
ATOM 2903 N N . ARG A 1 363 ? 14.787 -11.851 1.257 1.00 36.09 363 ARG A N 1
ATOM 2904 C CA . ARG A 1 363 ? 13.632 -11.888 2.174 1.00 36.09 363 ARG A CA 1
ATOM 2905 C C . ARG A 1 363 ? 13.296 -13.277 2.708 1.00 36.09 363 ARG A C 1
ATOM 2907 O O . ARG A 1 363 ? 12.431 -13.372 3.568 1.00 36.09 363 ARG A O 1
ATOM 2914 N N . LEU A 1 364 ? 13.895 -14.328 2.155 1.00 34.09 364 LEU A N 1
ATOM 2915 C CA . LEU A 1 364 ? 13.494 -15.712 2.408 1.00 34.09 364 LEU A CA 1
ATOM 2916 C C . LEU A 1 364 ? 14.573 -16.533 3.137 1.00 34.09 364 LEU A C 1
ATOM 2918 O O . LEU A 1 364 ? 14.322 -17.682 3.476 1.00 34.09 364 LEU A O 1
ATOM 2922 N N . SER A 1 365 ? 15.747 -15.955 3.413 1.00 31.25 365 SER A N 1
ATOM 2923 C CA . SER A 1 365 ? 16.845 -16.594 4.155 1.00 31.25 365 SER A CA 1
ATOM 2924 C C . SER A 1 365 ? 17.147 -15.818 5.437 1.00 31.25 365 SER A C 1
ATOM 2926 O O . SER A 1 365 ? 17.277 -14.594 5.373 1.00 31.25 365 SER A O 1
ATOM 2928 N N . ARG A 1 366 ? 17.337 -16.496 6.580 1.00 35.84 366 ARG A N 1
ATOM 2929 C CA . ARG A 1 366 ? 17.700 -15.826 7.847 1.00 35.84 366 ARG A CA 1
ATOM 2930 C C . ARG A 1 366 ? 19.051 -15.080 7.777 1.00 35.84 366 ARG A C 1
ATOM 2932 O O . ARG A 1 366 ? 19.193 -14.083 8.480 1.00 35.84 366 ARG A O 1
ATOM 2939 N N . ARG A 1 367 ? 19.982 -15.459 6.881 1.00 33.44 367 ARG A N 1
ATOM 2940 C CA . ARG A 1 367 ? 21.123 -14.638 6.405 1.00 33.44 367 ARG A CA 1
ATOM 2941 C C . ARG A 1 367 ? 21.564 -15.050 4.985 1.00 33.44 367 ARG A C 1
ATOM 2943 O O . ARG A 1 367 ? 21.923 -16.209 4.804 1.00 33.44 367 ARG A O 1
ATOM 2950 N N . PRO A 1 368 ? 21.598 -14.151 3.985 1.00 34.50 368 PRO A N 1
ATOM 2951 C CA . PRO A 1 368 ? 22.297 -14.412 2.728 1.00 34.50 368 PRO A CA 1
ATOM 2952 C C . PRO A 1 368 ? 23.803 -14.133 2.885 1.00 34.50 368 PRO A C 1
ATOM 2954 O O . PRO A 1 368 ? 24.184 -13.051 3.331 1.00 34.50 368 PRO A O 1
ATOM 2957 N N . LEU A 1 369 ? 24.665 -15.077 2.492 1.00 36.22 369 LEU A N 1
ATOM 2958 C CA . LEU A 1 369 ? 26.083 -14.787 2.244 1.00 36.22 369 LEU A CA 1
ATOM 2959 C C . LEU A 1 369 ? 26.178 -14.134 0.859 1.00 36.22 369 LEU A C 1
ATOM 2961 O O . LEU A 1 369 ? 25.902 -14.787 -0.145 1.00 36.22 369 LEU A O 1
ATOM 2965 N N . ALA A 1 370 ? 26.497 -12.839 0.809 1.00 33.22 370 ALA A N 1
ATOM 2966 C CA . ALA A 1 370 ? 26.606 -12.048 -0.418 1.00 33.22 370 ALA A CA 1
ATOM 2967 C C . ALA A 1 370 ? 27.967 -11.341 -0.496 1.00 33.22 370 ALA A C 1
ATOM 2969 O O . ALA A 1 370 ? 28.413 -10.775 0.498 1.00 33.22 370 ALA A O 1
ATOM 2970 N N . GLY A 1 371 ? 28.609 -11.365 -1.669 1.00 33.78 371 GLY A N 1
ATOM 2971 C CA . GLY A 1 371 ? 29.891 -10.697 -1.926 1.00 33.78 371 GLY A CA 1
ATOM 2972 C C . GLY A 1 371 ? 30.695 -11.338 -3.062 1.00 33.78 371 GLY A C 1
ATOM 2973 O O . GLY A 1 371 ? 30.461 -12.490 -3.430 1.00 33.78 371 GLY A O 1
ATOM 2974 N N . THR A 1 372 ? 31.649 -10.594 -3.624 1.00 29.62 372 THR A N 1
ATOM 2975 C CA . THR A 1 372 ? 32.699 -11.145 -4.495 1.00 29.62 372 THR A CA 1
ATOM 2976 C C . THR A 1 372 ? 33.679 -11.971 -3.641 1.00 29.62 372 THR A C 1
ATOM 2978 O O . THR A 1 372 ? 34.092 -11.529 -2.575 1.00 29.62 372 THR A O 1
ATOM 2981 N N . GLY A 1 373 ? 34.007 -13.207 -4.055 1.00 42.50 373 GLY A N 1
ATOM 2982 C CA . GLY A 1 373 ? 34.878 -14.117 -3.279 1.00 42.50 373 GLY A CA 1
ATOM 2983 C C . GLY A 1 373 ? 34.164 -15.122 -2.350 1.00 42.50 373 GLY A C 1
ATOM 2984 O O . GLY A 1 373 ? 34.648 -15.405 -1.260 1.00 42.50 373 GLY A O 1
ATOM 2985 N N . MET A 1 374 ? 33.025 -15.690 -2.773 1.00 48.38 374 MET A N 1
ATOM 2986 C CA . MET A 1 374 ? 32.119 -16.529 -1.954 1.00 48.38 374 MET A CA 1
ATOM 2987 C C . MET A 1 374 ? 32.667 -17.859 -1.420 1.00 48.38 374 MET A C 1
ATOM 2989 O O . MET A 1 374 ? 32.064 -18.450 -0.523 1.00 48.38 374 MET A O 1
ATOM 2993 N N . LEU A 1 375 ? 33.770 -18.358 -1.969 1.00 47.06 375 LEU A N 1
ATOM 2994 C CA . LEU A 1 375 ? 34.283 -19.681 -1.626 1.00 47.06 375 LEU A CA 1
ATOM 2995 C C . LEU A 1 375 ? 34.920 -19.734 -0.229 1.00 47.06 375 LEU A C 1
ATOM 2997 O O . LEU A 1 375 ? 34.742 -20.732 0.464 1.00 47.06 375 LEU A O 1
ATOM 3001 N N . GLU A 1 376 ? 35.582 -18.663 0.221 1.00 47.66 376 GLU A N 1
ATOM 3002 C CA . GLU A 1 376 ? 36.167 -18.598 1.571 1.00 47.66 376 GLU A CA 1
ATOM 3003 C C . GLU A 1 376 ? 35.094 -18.484 2.677 1.00 47.66 376 GLU A C 1
ATOM 3005 O O . GLU A 1 376 ? 35.124 -19.294 3.604 1.00 47.66 376 GLU A O 1
ATOM 3010 N N . PRO A 1 377 ? 34.065 -17.613 2.571 1.00 44.59 377 PRO A N 1
ATOM 3011 C CA . PRO A 1 377 ? 32.945 -17.607 3.519 1.00 44.59 377 PRO A CA 1
ATOM 3012 C C . PRO A 1 377 ? 32.134 -18.911 3.524 1.00 44.59 377 PRO A C 1
ATOM 3014 O O . PRO A 1 377 ? 31.707 -19.372 4.582 1.00 44.59 377 PRO A O 1
ATOM 3017 N N . ALA A 1 378 ? 31.926 -19.537 2.356 1.00 49.50 378 ALA A N 1
ATOM 3018 C CA . ALA A 1 378 ? 31.261 -20.837 2.272 1.00 49.50 378 ALA A CA 1
ATOM 3019 C C . ALA A 1 378 ? 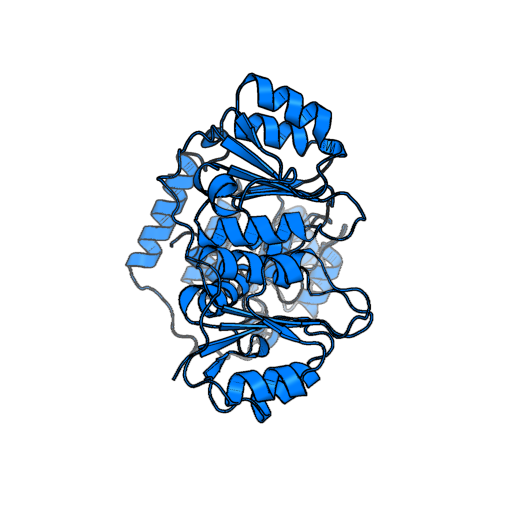32.091 -21.937 2.951 1.00 49.50 378 ALA A C 1
ATOM 3021 O O . ALA A 1 378 ? 31.544 -22.743 3.698 1.00 49.50 378 ALA A O 1
ATOM 3022 N N . LYS A 1 379 ? 33.412 -21.951 2.754 1.00 50.59 379 LYS A N 1
ATOM 3023 C CA . LYS A 1 379 ? 34.344 -22.854 3.444 1.00 50.59 379 LYS A CA 1
ATOM 3024 C C . LYS A 1 379 ? 34.333 -22.642 4.960 1.00 50.59 379 LYS A C 1
ATOM 3026 O O . LYS A 1 379 ? 34.230 -23.621 5.695 1.00 50.59 379 LYS A O 1
ATOM 3031 N N . GLU A 1 380 ? 34.402 -21.399 5.439 1.00 49.09 380 GLU A N 1
ATOM 3032 C CA . GLU A 1 380 ? 34.335 -21.073 6.872 1.00 49.09 380 GLU A CA 1
ATOM 3033 C C . GLU A 1 380 ? 33.015 -21.551 7.496 1.00 49.09 380 GLU A C 1
ATOM 3035 O O . GLU A 1 380 ? 33.014 -22.188 8.551 1.00 49.09 380 GLU A O 1
ATOM 3040 N N . TYR A 1 381 ? 31.892 -21.324 6.812 1.00 49.84 381 TYR A N 1
ATOM 3041 C CA . TYR A 1 381 ? 30.572 -21.782 7.244 1.00 49.84 381 TYR A CA 1
ATOM 3042 C C . TYR A 1 381 ? 30.470 -23.317 7.267 1.00 49.84 381 TYR A C 1
ATOM 3044 O O . TYR A 1 381 ? 30.063 -23.898 8.272 1.00 49.84 381 TYR A O 1
ATOM 3052 N N . LEU A 1 382 ? 30.895 -23.995 6.196 1.00 54.12 382 LEU A N 1
ATOM 3053 C CA . LEU A 1 382 ? 30.833 -25.457 6.073 1.00 54.12 382 LEU A CA 1
ATOM 3054 C C . LEU A 1 382 ? 31.762 -26.187 7.058 1.00 54.12 382 LEU A C 1
ATOM 3056 O O . LEU A 1 382 ? 31.396 -27.253 7.559 1.00 54.12 382 LEU A O 1
ATOM 3060 N N . ASN A 1 383 ? 32.925 -25.614 7.387 1.00 52.94 383 ASN A N 1
ATOM 3061 C CA . ASN A 1 383 ? 33.839 -26.160 8.397 1.00 52.94 383 ASN A CA 1
ATOM 3062 C C . ASN A 1 383 ? 33.258 -26.104 9.822 1.00 52.94 383 ASN A C 1
ATOM 3064 O O . ASN A 1 383 ? 33.612 -26.937 10.655 1.00 52.94 383 ASN A O 1
ATOM 3068 N N . ASN A 1 384 ? 32.344 -25.166 10.092 1.00 53.25 384 ASN A N 1
ATOM 3069 C CA . ASN A 1 384 ? 31.744 -24.946 11.412 1.00 53.25 384 ASN A CA 1
ATOM 3070 C C . ASN A 1 384 ? 30.291 -25.461 11.528 1.00 53.25 384 ASN A C 1
ATOM 3072 O O . ASN A 1 384 ? 29.661 -25.326 12.581 1.00 53.25 384 ASN A O 1
ATOM 3076 N N . LEU A 1 385 ? 29.750 -26.068 10.465 1.00 52.62 385 LEU A N 1
ATOM 3077 C CA . LEU A 1 385 ? 28.342 -26.446 10.350 1.00 52.62 385 LEU A CA 1
ATOM 3078 C C . LEU A 1 385 ? 27.957 -27.651 11.233 1.00 52.62 385 LEU A C 1
ATOM 3080 O O . LEU A 1 385 ? 28.485 -28.757 11.072 1.00 52.62 385 LEU A O 1
ATOM 3084 N N . LYS A 1 386 ? 26.950 -27.464 12.100 1.00 50.09 386 LYS A N 1
ATOM 3085 C CA . LYS A 1 386 ? 26.248 -28.529 12.847 1.00 50.09 386 LYS A CA 1
ATOM 3086 C C . LYS A 1 386 ? 24.769 -28.577 12.429 1.00 50.09 386 LYS A C 1
ATOM 3088 O O . LYS A 1 386 ? 24.146 -27.531 12.283 1.00 50.09 386 LYS A O 1
ATOM 3093 N N . SER A 1 387 ? 24.205 -29.783 12.279 1.00 45.06 387 SER A N 1
ATOM 3094 C CA . SER A 1 387 ? 22.858 -30.068 11.722 1.00 45.06 387 SER A CA 1
ATOM 3095 C C . SER A 1 387 ? 21.722 -29.165 12.241 1.00 45.06 387 SER A C 1
ATOM 3097 O O . SER A 1 387 ? 20.866 -28.737 11.469 1.00 45.06 387 SER A O 1
ATOM 3099 N N . GLN A 1 388 ? 21.738 -28.800 13.526 1.00 36.59 388 GLN A N 1
ATOM 3100 C CA . GLN A 1 388 ? 20.662 -28.017 14.141 1.00 36.59 388 GLN A CA 1
ATOM 3101 C C . GLN A 1 388 ? 20.504 -26.604 13.544 1.00 36.59 388 GLN A C 1
ATOM 3103 O O . GLN A 1 388 ? 19.392 -26.092 13.515 1.00 36.59 388 GLN A O 1
ATOM 3108 N N . HIS A 1 389 ? 21.568 -26.020 12.981 1.00 40.69 389 HIS A N 1
ATOM 3109 C CA . HIS A 1 389 ? 21.523 -24.703 12.332 1.00 40.69 389 HIS A CA 1
ATOM 3110 C C . HIS A 1 389 ? 20.884 -24.736 10.933 1.00 40.69 389 HIS A C 1
ATOM 3112 O O . HIS A 1 389 ? 20.371 -23.728 10.462 1.00 40.69 389 HIS A O 1
ATOM 3118 N N . ILE A 1 390 ? 20.864 -25.900 10.278 1.00 41.69 390 ILE A N 1
ATOM 3119 C CA . ILE A 1 390 ? 20.383 -26.050 8.899 1.00 41.69 390 ILE A CA 1
ATOM 3120 C C . ILE A 1 390 ? 18.844 -26.037 8.845 1.00 41.69 390 ILE A C 1
ATOM 3122 O O . ILE A 1 390 ? 18.255 -25.443 7.941 1.00 41.69 390 ILE A O 1
ATOM 3126 N N . ASN A 1 391 ? 18.181 -26.635 9.843 1.00 38.44 391 ASN A N 1
ATOM 3127 C CA . ASN A 1 391 ? 16.715 -26.665 9.942 1.00 38.44 391 ASN A CA 1
ATOM 3128 C C . ASN A 1 391 ? 16.104 -25.280 10.206 1.00 38.44 391 ASN A C 1
ATOM 3130 O O . ASN A 1 391 ? 14.977 -25.014 9.794 1.00 38.44 391 ASN A O 1
ATOM 3134 N N . ASP A 1 392 ? 16.850 -24.397 10.868 1.00 37.28 392 ASP A N 1
ATOM 3135 C CA . ASP A 1 392 ? 16.438 -23.021 11.143 1.00 37.28 392 ASP A CA 1
ATOM 3136 C C . ASP A 1 392 ? 16.586 -22.090 9.927 1.00 37.28 392 ASP A C 1
ATOM 3138 O O . ASP A 1 392 ? 15.985 -21.013 9.902 1.00 37.28 392 ASP A O 1
ATOM 3142 N N . GLU A 1 393 ? 17.378 -22.481 8.925 1.00 39.66 393 GLU A N 1
ATOM 3143 C CA . GLU A 1 393 ? 17.794 -21.605 7.821 1.00 39.66 393 GLU A CA 1
ATOM 3144 C C . GLU A 1 393 ? 17.263 -22.041 6.441 1.00 39.66 393 GLU A C 1
ATOM 3146 O O . GLU A 1 393 ? 17.204 -21.218 5.523 1.00 39.66 393 GLU A O 1
ATOM 3151 N N . ALA A 1 394 ? 16.797 -23.285 6.286 1.00 37.66 394 ALA A N 1
ATOM 3152 C CA . ALA A 1 394 ? 16.315 -23.825 5.014 1.00 37.66 394 ALA A CA 1
ATOM 3153 C C . ALA A 1 394 ? 14.781 -23.740 4.857 1.00 37.66 394 ALA A C 1
ATOM 3155 O O . ALA A 1 394 ? 14.070 -24.722 5.065 1.00 37.66 394 ALA A O 1
ATOM 3156 N N . LEU A 1 395 ? 14.241 -22.589 4.425 1.00 36.66 395 LEU A N 1
ATOM 3157 C CA . LEU A 1 395 ? 12.828 -22.506 4.005 1.00 36.66 395 LEU A CA 1
ATOM 3158 C C . LEU A 1 395 ? 12.550 -21.446 2.921 1.00 36.66 395 LEU A C 1
ATOM 3160 O O . LEU A 1 395 ? 11.750 -20.533 3.101 1.00 36.66 395 LEU A O 1
ATOM 3164 N N . VAL A 1 396 ? 13.188 -21.570 1.754 1.00 36.09 396 VAL A N 1
ATOM 3165 C CA . VAL A 1 396 ? 12.978 -20.616 0.641 1.00 36.09 396 VAL A CA 1
ATOM 3166 C C . VAL A 1 396 ? 11.902 -21.092 -0.346 1.00 36.09 396 VAL A C 1
ATOM 3168 O O . VAL A 1 396 ? 11.153 -20.280 -0.882 1.00 36.09 396 VAL A O 1
ATOM 3171 N N . TYR A 1 397 ? 11.762 -22.402 -0.575 1.00 35.09 397 TYR A N 1
ATOM 3172 C CA . TYR A 1 397 ? 10.951 -22.905 -1.696 1.00 35.09 397 TYR A CA 1
ATOM 3173 C C . TYR A 1 397 ? 9.459 -23.121 -1.384 1.00 35.09 397 TYR A C 1
ATOM 3175 O O . TYR A 1 397 ? 8.627 -23.035 -2.287 1.00 35.09 397 TYR A O 1
ATOM 3183 N N . TYR A 1 398 ? 9.094 -23.331 -0.115 1.00 33.50 398 TYR A N 1
ATOM 3184 C CA . TYR A 1 398 ? 7.697 -23.543 0.296 1.00 33.50 398 TYR A CA 1
ATOM 3185 C C . TYR A 1 398 ? 6.824 -22.303 0.023 1.00 33.50 398 TYR A C 1
ATOM 3187 O O . TYR A 1 398 ? 5.766 -22.392 -0.598 1.00 33.50 398 TYR A O 1
ATOM 3195 N N . ASN A 1 399 ? 7.338 -21.116 0.357 1.00 34.03 399 ASN A N 1
ATOM 3196 C CA . ASN A 1 399 ? 6.621 -19.847 0.188 1.00 34.03 399 ASN A CA 1
ATOM 3197 C C . ASN A 1 399 ? 6.632 -19.322 -1.258 1.00 34.03 399 ASN A C 1
ATOM 3199 O O . ASN A 1 399 ? 5.801 -18.490 -1.623 1.00 34.03 399 ASN A O 1
ATOM 3203 N N . ILE A 1 400 ? 7.558 -19.796 -2.100 1.00 32.78 400 ILE A N 1
ATOM 3204 C CA . ILE A 1 400 ? 7.550 -19.501 -3.541 1.00 32.78 400 ILE A CA 1
ATOM 3205 C C . ILE A 1 400 ? 6.406 -20.269 -4.215 1.00 32.78 400 ILE A C 1
ATOM 3207 O O . ILE A 1 400 ? 5.690 -19.691 -5.029 1.00 32.78 400 ILE A O 1
ATOM 3211 N N . MET A 1 401 ? 6.185 -21.528 -3.830 1.00 30.20 401 MET A N 1
ATOM 3212 C CA . MET A 1 401 ? 5.142 -22.394 -4.393 1.00 30.20 401 MET A CA 1
ATOM 3213 C C . MET A 1 401 ? 3.716 -21.946 -4.037 1.00 30.20 401 MET A C 1
ATOM 3215 O O . MET A 1 401 ? 2.830 -21.992 -4.891 1.00 30.20 401 MET A O 1
ATOM 3219 N N . GLU A 1 402 ? 3.487 -21.452 -2.819 1.00 31.53 402 GLU A N 1
ATOM 3220 C CA . GLU A 1 402 ? 2.167 -20.958 -2.395 1.00 31.53 402 GLU A CA 1
ATOM 3221 C C . GLU A 1 402 ? 1.764 -19.664 -3.136 1.00 31.53 402 GLU A C 1
ATOM 3223 O O . GLU A 1 402 ? 0.603 -19.451 -3.488 1.00 31.53 402 GLU A O 1
ATOM 3228 N N . LYS A 1 403 ? 2.751 -18.827 -3.486 1.00 33.16 403 LYS A N 1
ATOM 3229 C CA . LYS A 1 403 ? 2.551 -17.527 -4.147 1.00 33.16 403 LYS A CA 1
ATOM 3230 C C . LYS A 1 403 ? 2.104 -17.613 -5.611 1.00 33.16 403 LYS A C 1
ATOM 3232 O O . LYS A 1 403 ? 1.646 -16.610 -6.153 1.00 33.16 403 LYS A O 1
ATOM 3237 N N . PHE A 1 404 ? 2.244 -18.774 -6.252 1.00 31.09 404 PHE A N 1
ATOM 3238 C CA . PHE A 1 404 ? 1.802 -19.006 -7.635 1.00 31.09 404 PHE A CA 1
ATOM 3239 C C . PHE A 1 404 ? 0.454 -19.745 -7.737 1.00 31.09 404 PHE A C 1
ATOM 3241 O O . PHE A 1 404 ? -0.017 -19.992 -8.853 1.00 31.09 404 PHE A O 1
ATOM 3248 N N . ASN A 1 405 ? -0.190 -20.057 -6.603 1.00 28.12 405 ASN A N 1
ATOM 3249 C CA . ASN A 1 405 ? -1.419 -20.857 -6.556 1.00 28.12 405 ASN A CA 1
ATOM 3250 C C . ASN A 1 405 ? -2.681 -20.160 -6.028 1.00 28.12 405 ASN A C 1
ATOM 3252 O O . ASN A 1 405 ? -3.713 -20.824 -5.993 1.00 28.12 405 ASN A O 1
ATOM 3256 N N . ASN A 1 406 ? -2.654 -18.850 -5.758 1.00 27.97 406 ASN A N 1
ATOM 3257 C CA . ASN A 1 406 ? -3.868 -18.053 -5.518 1.00 27.97 406 ASN A CA 1
ATOM 3258 C C . ASN A 1 406 ? -4.025 -16.920 -6.532 1.00 27.97 406 ASN A C 1
ATOM 3260 O O . ASN A 1 406 ? -3.139 -16.035 -6.577 1.00 27.97 406 ASN A O 1
#

Radius of gyration: 25.13 Å; chains: 1; bounding box: 64×62×54 Å

Sequence (406 aa):
METGYLVGSFSNSSWRDFYLENVKTLALNDPRTHEQSSIKRLNDEDFGENGTKSNVVILHRNQGKSLGTTSYAEVGDKRARGGAIITTDLNTEKDSLLEENSSYNFNSDEESVQFINSKEKIKSVYKAIKKKNIDLRPRNILFTGDIAEMSDFMDQVSRTRKVKIKNDSRALEKLISNVDLIVANFEKNSGYNKEGVFFMGLGNALKIPVVSVDSNRVLYPPLTGLAKKTFTGENRLENLYDFIQNPKKFDLTPETLTQIKIAKKMSKENLFYNPSKTSTTNECKNIYFSGSSNEINYLKENLNSSKVIQSYFNNSTDLVVAKFNRDVYENFETLKSLYNAYQNKVPVLLLIENETIDRKIARLSRRPLAGTGMLEPAKEYLNNLKSQHINDEALVYYNIMEKFNN

pLDDT: mean 70.18, std 21.23, range [27.97, 97.62]